Protein AF-0000000081417068 (afdb_homodimer)

pLDDT: mean 83.27, std 14.84, range [29.33, 98.32]

Radius of gyration: 24.21 Å; Cα contacts (8 Å, |Δi|>4): 1276; chains: 2; bounding box: 56×74×64 Å

Sequence (610 aa):
MGESLNVFRIKGALAFEELEIELSKVNLFIGSDDSGVFEVGRSIVALNLASQIKDPYLAFLRLFGTKPYSIMDNNSSILLNDISLELDDQKMSFIVGKPIWLRTAFLPSERVGILKTLLNLLRVRSPSSLIAMESLIEYTWAPVRFFLNSIVPPYHIAETQEECFELLLNKLEKLSNLIEDPRTIRNSPIDEKLLSKVVNDLEKDDLLYIEDPGVFKPVKKAKEYVQSLIRKVIDKGAHIILVSYRSAPLYAISGLVEKEELSAAEVRAYHFTTKRGRREAKSLPVEEGIGILPEDLEFMVEVTPMGESLNVFRIKGALAFEELEIELSKVNLFIGSDDSGVFEVGRSIVALNLASQIKDPYLAFLRLFGTKPYSIMDNNSSILLNDISLELDDQKMSFIVGKPIWLRTAFLPSERVGILKTLLNLLRVRSPSSLIAMESLIEYTWAPVRFFLNSIVPPYHIAETQEECFELLLNKLEKLSNLIEDPRTIRNSPIDEKLLSKVVNDLEKDDLLYIEDPGVFKPVKKAKEYVQSLIRKVIDKGAHIILVSYRSAPLYAISGLVEKEELSAAEVRAYHFTTKRGRREAKSLPVEEGIGILPEDLEFMVEVTP

Organism: NCBI:txid940294

Foldseek 3Di:
DQPDWKKKWKDAFQLANIAIDTAFQEEEEAEDPSQCSLVSLLLLVLQLVCLVVVHSQVSCQQAPVGGRVVGGDEQIKIDIRQWIWGHHPNDIDTGRDHRQFPAEAAAELCNLVLLLVLLVLLVVVDPVSLVVVLCCCVVNTPHSNSNLCLQQVQPPPDPDSVSSSVSSSVSSVVLCVVCPPSPPPASVVSLLSSLVSSLVPDAARYEYEHEAQQRSHDLVVSLVSLLVSSLSCVVRNYGYYYYYNECSNQVSQQVCQLVVVDPQSRYWYWYWYDDPSHIYIDTFHQDRNGGTDDDPSVSHPPDDD/DQPDWKKKWKDAFQLANIAIDTAFQEEEEAEDPSQCSLVSLLLLVLQLVCLVVVHSQVSCQQAPVGGRVVGGDEQIKIDIRQWIWGHHPNDIDTGRDHRQFDAEAAAELCNLVLLLVLLVLVVVVDPVSLVVVLCCCVVNTPHSNSNLCLQQVQPPPDPDSVSSSVSSSVSSVVLCVVPPPSPPPASVVSLLSSLVSSLVPDAARYEYEHEAQQRSHDLVVSLVSLLVSSLSQVVRNYGYYYYYNECSNQVSQQVCQLVVVDPQSRYWYWYWYDDPSHIYIDTFHQDRNGGTDDDPSVSHPPDDD

Structure (mmCIF, N/CA/C/O backbone):
data_AF-0000000081417068-model_v1
#
loop_
_entity.id
_entity.type
_entity.pdbx_description
1 polymer 'Uncharacterized protein'
#
loop_
_atom_site.group_PDB
_atom_site.id
_atom_site.type_symbol
_atom_site.label_atom_id
_atom_site.label_alt_id
_atom_site.label_comp_id
_atom_site.label_asym_id
_atom_site.label_entity_id
_atom_site.label_seq_id
_atom_site.pdbx_PDB_ins_code
_atom_site.Cartn_x
_atom_site.Cartn_y
_atom_site.Cartn_z
_atom_site.occupancy
_atom_site.B_iso_or_equiv
_atom_site.auth_seq_id
_atom_site.auth_comp_id
_atom_site.auth_asym_id
_atom_site.auth_atom_id
_atom_site.pdbx_PDB_model_num
ATOM 1 N N . MET A 1 1 ? -1.9 28.802 30.467 1 29.4 1 MET A N 1
ATOM 2 C CA . MET A 1 1 ? -2.407 29.431 29.251 1 29.4 1 MET A CA 1
ATOM 3 C C . MET A 1 1 ? -2.788 28.381 28.213 1 29.4 1 MET A C 1
ATOM 5 O O . MET A 1 1 ? -1.97 27.534 27.85 1 29.4 1 MET A O 1
ATOM 9 N N . GLY A 1 2 ? -3.935 27.86 28.146 1 40.8 2 GLY A N 1
ATOM 10 C CA . GLY A 1 2 ? -4.501 26.741 27.409 1 40.8 2 GLY A CA 1
ATOM 11 C C . GLY A 1 2 ? -4.123 26.741 25.94 1 40.8 2 GLY A C 1
ATOM 12 O O . GLY A 1 2 ? -4.306 27.744 25.247 1 40.8 2 GLY A O 1
ATOM 13 N N . GLU A 1 3 ? -3.048 26.191 25.559 1 51.4 3 GLU A N 1
ATOM 14 C CA . GLU A 1 3 ? -2.53 26.221 24.195 1 51.4 3 GLU A CA 1
ATOM 15 C C . GLU A 1 3 ? -3.661 26.147 23.173 1 51.4 3 GLU A C 1
ATOM 17 O O . GLU A 1 3 ? -4.565 25.318 23.299 1 51.4 3 GLU A O 1
ATOM 22 N N . SER A 1 4 ? -4.062 27.259 22.615 1 61.89 4 SER A N 1
ATOM 23 C CA . SER A 1 4 ? -5.106 27.462 21.616 1 61.89 4 SER A CA 1
ATOM 24 C C . SER A 1 4 ? -5.08 26.362 20.559 1 61.89 4 SER A C 1
ATOM 26 O O . SER A 1 4 ? -4.031 26.076 19.979 1 61.89 4 SER A O 1
ATOM 28 N N . LEU A 1 5 ? -6.028 25.5 20.526 1 77.58 5 LEU A N 1
ATOM 29 C CA . LEU A 1 5 ? -6.163 24.413 19.562 1 77.58 5 LEU A CA 1
ATOM 30 C C . LEU A 1 5 ? -6.407 24.957 18.159 1 77.58 5 LEU A C 1
ATOM 32 O O . LEU A 1 5 ? -7 26.026 17.997 1 77.58 5 LEU A O 1
ATOM 36 N N . ASN A 1 6 ? -5.733 24.443 17.334 1 92.51 6 ASN A N 1
ATOM 37 C CA . ASN A 1 6 ? -6.01 24.734 15.932 1 92.51 6 ASN A CA 1
ATOM 38 C C . ASN A 1 6 ? -7.35 24.151 15.492 1 92.51 6 ASN A C 1
ATOM 40 O O . ASN A 1 6 ? -7.718 23.05 15.905 1 92.51 6 ASN A O 1
ATOM 44 N N . VAL A 1 7 ? -8.079 24.964 14.715 1 97.24 7 VAL A N 1
ATOM 45 C CA . VAL A 1 7 ? -9.423 24.548 14.327 1 97.24 7 VAL A CA 1
ATOM 46 C C . VAL A 1 7 ? -9.518 24.459 12.806 1 97.24 7 VAL A C 1
ATOM 48 O O . VAL A 1 7 ? -9.02 25.335 12.095 1 97.24 7 VAL A O 1
ATOM 51 N N . PHE A 1 8 ? -10.095 23.361 12.327 1 98.04 8 PHE A N 1
ATOM 52 C CA . PHE A 1 8 ? -10.376 23.129 10.916 1 98.04 8 PHE A CA 1
ATOM 53 C C . PHE A 1 8 ? -11.878 23.058 10.667 1 98.04 8 PHE A C 1
ATOM 55 O O . PHE A 1 8 ? -12.601 22.37 11.392 1 98.04 8 PHE A O 1
ATOM 62 N N . ARG A 1 9 ? -12.363 23.798 9.658 1 97.8 9 ARG A N 1
ATOM 63 C CA . ARG A 1 9 ? -13.792 23.873 9.37 1 97.8 9 ARG A CA 1
ATOM 64 C C . ARG A 1 9 ? -14.058 23.711 7.877 1 97.8 9 ARG A C 1
ATOM 66 O O . ARG A 1 9 ? -13.295 24.209 7.047 1 97.8 9 ARG A O 1
ATOM 73 N N . ILE A 1 10 ? -15.08 22.981 7.635 1 96.99 10 ILE A N 1
ATOM 74 C CA . ILE A 1 10 ? -15.59 22.859 6.274 1 96.99 10 ILE A CA 1
ATOM 75 C C . ILE A 1 10 ? -17.067 23.244 6.24 1 96.99 10 ILE A C 1
ATOM 77 O O . ILE A 1 10 ? -17.834 22.867 7.129 1 96.99 10 ILE A O 1
ATOM 81 N N . LYS A 1 11 ? -17.396 24.029 5.237 1 96.07 11 LYS A N 1
ATOM 82 C CA . LYS A 1 11 ? -18.79 24.295 4.896 1 96.07 11 LYS A CA 1
ATOM 83 C C . LYS A 1 11 ? -19.044 24.077 3.407 1 96.07 11 LYS A C 1
ATOM 85 O O . LYS A 1 11 ? -18.599 24.87 2.575 1 96.07 11 LYS A O 1
ATOM 90 N N . GLY A 1 12 ? -19.717 23.006 3.029 1 93.2 12 GLY A N 1
ATOM 91 C CA . GLY A 1 12 ? -20.131 22.773 1.654 1 93.2 12 GLY A CA 1
ATOM 92 C C . GLY A 1 12 ? -19.004 22.282 0.766 1 93.2 12 GLY A C 1
ATOM 93 O O . GLY A 1 12 ? -18.886 22.704 -0.386 1 93.2 12 GLY A O 1
ATOM 94 N N . ALA A 1 13 ? -18.158 21.473 1.259 1 92.37 13 ALA A N 1
ATOM 95 C CA . ALA A 1 13 ? -17.062 20.922 0.467 1 92.37 13 ALA A CA 1
ATOM 96 C C . ALA A 1 13 ? -16.796 19.466 0.837 1 92.37 13 ALA A C 1
ATOM 98 O O . ALA A 1 13 ? -17.129 19.029 1.941 1 92.37 13 ALA A O 1
ATOM 99 N N . LEU A 1 14 ? -16.276 18.678 -0.036 1 90.49 14 LEU A N 1
ATOM 100 C CA . LEU A 1 14 ? -15.842 17.302 0.179 1 90.49 14 LEU A CA 1
ATOM 101 C C . LEU A 1 14 ? -17.001 16.437 0.665 1 90.49 14 LEU A C 1
ATOM 103 O O . LEU A 1 14 ? -16.804 15.522 1.468 1 90.49 14 LEU A O 1
ATOM 107 N N . ALA A 1 15 ? -18.201 16.807 0.275 1 90.51 15 ALA A N 1
ATOM 108 C CA . ALA A 1 15 ? -19.426 16.083 0.604 1 90.51 15 ALA A CA 1
ATOM 109 C C . ALA A 1 15 ? -19.782 16.249 2.079 1 90.51 15 ALA A C 1
ATOM 111 O O . ALA A 1 15 ? -20.548 15.457 2.632 1 90.51 15 ALA A O 1
ATOM 112 N N . PHE A 1 16 ? -19.129 17.276 2.737 1 94.71 16 PHE A N 1
ATOM 113 C CA . PHE A 1 16 ? -19.531 17.703 4.073 1 94.71 16 PHE A CA 1
ATOM 114 C C . PHE A 1 16 ? -20.41 18.946 4.002 1 94.71 16 PHE A C 1
ATOM 116 O O . PHE A 1 16 ? -20.056 19.927 3.346 1 94.71 16 PHE A O 1
ATOM 123 N N . GLU A 1 17 ? -21.481 18.844 4.639 1 94.59 17 GLU A N 1
ATOM 124 C CA . GLU A 1 17 ? -22.255 20.071 4.799 1 94.59 17 GLU A CA 1
ATOM 125 C C . GLU A 1 17 ? -21.575 21.029 5.773 1 94.59 17 GLU A C 1
ATOM 127 O O . GLU A 1 17 ? -21.418 22.216 5.477 1 94.59 17 GLU A O 1
ATOM 132 N N . GLU A 1 18 ? -21.315 20.498 6.897 1 95.69 18 GLU A N 1
ATOM 133 C CA . GLU A 1 18 ? -20.554 21.216 7.916 1 95.69 18 GLU A CA 1
ATOM 134 C C . GLU A 1 18 ? -19.647 20.268 8.696 1 95.69 18 GLU A C 1
ATOM 136 O O . GLU A 1 18 ? -20.048 19.151 9.03 1 95.69 18 GLU A O 1
ATOM 141 N N . LEU A 1 19 ? -18.459 20.705 8.932 1 97.19 19 LEU A N 1
ATOM 142 C CA . LEU A 1 19 ? -17.485 19.961 9.724 1 97.19 19 LEU A CA 1
ATOM 143 C C . LEU A 1 19 ? -16.617 20.908 10.546 1 97.19 19 LEU A C 1
ATOM 145 O O . LEU A 1 19 ? -16.151 21.93 10.037 1 97.19 19 LEU A O 1
ATOM 149 N N . GLU A 1 20 ? -16.514 20.67 11.79 1 97.5 20 GLU A N 1
ATOM 150 C CA . GLU A 1 20 ? -15.587 21.391 12.657 1 97.5 20 GLU A CA 1
ATOM 151 C C . GLU A 1 20 ? -14.774 20.43 13.518 1 97.5 20 GLU A C 1
ATOM 153 O O . GLU A 1 20 ? -15.34 19.625 14.262 1 97.5 20 GLU A O 1
ATOM 158 N N . ILE A 1 21 ? -13.491 20.524 13.369 1 96.84 21 ILE A N 1
ATOM 159 C CA . ILE A 1 21 ? -12.656 19.664 14.201 1 96.84 21 ILE A CA 1
ATOM 160 C C . ILE A 1 21 ? -11.532 20.485 14.828 1 96.84 21 ILE A C 1
ATOM 162 O O . ILE A 1 21 ? -11.097 21.489 14.26 1 96.84 21 ILE A O 1
ATOM 166 N N . GLU A 1 22 ? -11.15 20.07 15.987 1 97.47 22 GLU A N 1
ATOM 167 C CA . GLU A 1 22 ? -10.023 20.664 16.7 1 97.47 22 GLU A CA 1
ATOM 168 C C . GLU A 1 22 ? -8.774 19.795 16.579 1 97.47 22 GLU A C 1
ATOM 170 O O . GLU A 1 22 ? -8.861 18.566 16.605 1 97.47 22 GLU A O 1
ATOM 175 N N . LEU A 1 23 ? -7.663 20.442 16.417 1 97.4 23 LEU A N 1
ATOM 176 C CA . LEU A 1 23 ? -6.399 19.727 16.28 1 97.4 23 LEU A CA 1
ATOM 177 C C . LEU A 1 23 ? -5.504 19.967 17.492 1 97.4 23 LEU A C 1
ATOM 179 O O . LEU A 1 23 ? -5.48 21.07 18.042 1 97.4 23 LEU A O 1
ATOM 183 N N . SER A 1 24 ? -4.84 18.962 17.881 1 96.16 24 SER A N 1
ATOM 184 C CA . SER A 1 24 ? -3.873 19.012 18.973 1 96.16 24 SER A CA 1
ATOM 185 C C . SER A 1 24 ? -2.517 18.47 18.535 1 96.16 24 SER A C 1
ATOM 187 O O . SER A 1 24 ? -2.175 18.521 17.352 1 96.16 24 SER A O 1
ATOM 189 N N . LYS A 1 25 ? -1.713 18.098 19.484 1 96.39 25 LYS A N 1
ATOM 190 C CA . LYS A 1 25 ? -0.382 17.586 19.169 1 96.39 25 LYS A CA 1
ATOM 191 C C . LYS A 1 25 ? -0.466 16.252 18.432 1 96.39 25 LYS A C 1
ATOM 193 O O . LYS A 1 25 ? 0.291 16.008 17.491 1 96.39 25 LYS A O 1
ATOM 198 N N . VAL A 1 26 ? -1.319 15.403 18.921 1 97.9 26 VAL A N 1
ATOM 199 C CA . VAL A 1 26 ? -1.558 14.102 18.304 1 97.9 26 VAL A CA 1
ATOM 200 C C . VAL A 1 26 ? -3.007 14.012 17.831 1 97.9 26 VAL A C 1
ATOM 202 O O . VAL A 1 26 ? -3.937 14.128 18.632 1 97.9 26 VAL A O 1
ATOM 205 N N . ASN A 1 27 ? -3.232 13.797 16.552 1 98.22 27 ASN A N 1
ATOM 206 C CA . ASN A 1 27 ? -4.568 13.737 15.969 1 98.22 27 ASN A CA 1
ATOM 207 C C . ASN A 1 27 ? -4.797 12.423 15.228 1 98.22 27 ASN A C 1
ATOM 209 O O . ASN A 1 27 ? -3.938 11.977 14.465 1 98.22 27 ASN A O 1
ATOM 213 N N . LEU A 1 28 ? -5.881 11.808 15.481 1 97.25 28 LEU A N 1
ATOM 214 C CA . LEU A 1 28 ? -6.263 10.578 14.795 1 97.25 28 LEU A CA 1
ATOM 215 C C . LEU A 1 28 ? -7.567 10.767 14.028 1 97.25 28 LEU A C 1
ATOM 217 O O . LEU A 1 28 ? -8.587 11.142 14.61 1 97.25 28 LEU A O 1
ATOM 221 N N . PHE A 1 29 ? -7.523 10.568 12.754 1 96.59 29 PHE A N 1
ATOM 222 C CA . PHE A 1 29 ? -8.702 10.499 11.9 1 96.59 29 PHE A CA 1
ATOM 223 C C . PHE A 1 29 ? -8.953 9.069 11.437 1 96.59 29 PHE A C 1
ATOM 225 O O . PHE A 1 29 ? -8.121 8.481 10.743 1 96.59 29 PHE A O 1
ATOM 232 N N . ILE A 1 30 ? -10.08 8.557 11.809 1 92.56 30 ILE A N 1
ATOM 233 C CA . ILE A 1 30 ? -10.393 7.184 11.427 1 92.56 30 ILE A CA 1
ATOM 234 C C . ILE A 1 30 ? -11.743 7.142 10.714 1 92.56 30 ILE A C 1
ATOM 236 O O . ILE A 1 30 ? -12.664 7.879 11.073 1 92.56 30 ILE A O 1
ATOM 240 N N . GLY A 1 31 ? -11.852 6.362 9.7 1 88.59 31 GLY A N 1
ATOM 241 C CA . GLY A 1 31 ? -13.089 6.204 8.951 1 88.59 31 GLY A CA 1
ATOM 242 C C . GLY A 1 31 ? -12.957 5.255 7.775 1 88.59 31 GLY A C 1
ATOM 243 O O . GLY A 1 31 ? -11.849 4.846 7.421 1 88.59 31 GLY A O 1
ATOM 244 N N . SER A 1 32 ? -14.065 4.941 7.219 1 82.8 32 SER A N 1
ATOM 245 C CA . SER A 1 32 ? -14.077 4.068 6.05 1 82.8 32 SER A CA 1
ATOM 246 C C . SER A 1 32 ? -13.517 4.781 4.823 1 82.8 32 SER A C 1
ATOM 248 O O . SER A 1 32 ? -13.224 5.977 4.873 1 82.8 32 SER A O 1
ATOM 250 N N . ASP A 1 33 ? -13.306 4.075 3.807 1 78.13 33 ASP A N 1
ATOM 251 C CA . ASP A 1 33 ? -12.661 4.609 2.612 1 78.13 33 ASP A CA 1
ATOM 252 C C . ASP A 1 33 ? -13.546 5.65 1.929 1 78.13 33 ASP A C 1
ATOM 254 O O . ASP A 1 33 ? -13.051 6.505 1.192 1 78.13 33 ASP A O 1
ATOM 258 N N . ASP A 1 34 ? -14.825 5.626 2.151 1 82.12 34 ASP A N 1
ATOM 259 C CA . ASP A 1 34 ? -15.736 6.559 1.495 1 82.12 34 ASP A CA 1
ATOM 260 C C . ASP A 1 34 ? -16.163 7.672 2.449 1 82.12 34 ASP A C 1
ATOM 262 O O . ASP A 1 34 ? -17.045 8.47 2.125 1 82.12 34 ASP A O 1
ATOM 266 N N . SER A 1 35 ? -15.484 7.795 3.557 1 88.8 35 SER A N 1
ATOM 267 C CA . SER A 1 35 ? -15.941 8.71 4.597 1 88.8 35 SER A CA 1
ATOM 268 C C . SER A 1 35 ? -15.346 10.102 4.409 1 88.8 35 SER A C 1
ATOM 270 O O . SER A 1 35 ? -15.727 11.045 5.107 1 88.8 35 SER A O 1
ATOM 272 N N . GLY A 1 36 ? -14.384 10.288 3.582 1 89.65 36 GLY A N 1
ATOM 273 C CA . GLY A 1 36 ? -13.741 11.575 3.369 1 89.65 36 GLY A CA 1
ATOM 274 C C . GLY A 1 36 ? -12.578 11.824 4.311 1 89.65 36 GLY A C 1
ATOM 275 O O . GLY A 1 36 ? -11.998 12.911 4.315 1 89.65 36 GLY A O 1
ATOM 276 N N . VAL A 1 37 ? -12.229 10.83 5.047 1 92.04 37 VAL A N 1
ATOM 277 C CA . VAL A 1 37 ? -11.23 10.958 6.103 1 92.04 37 VAL A CA 1
ATOM 278 C C . VAL A 1 37 ? -9.896 11.395 5.501 1 92.04 37 VAL A C 1
ATOM 280 O O . VAL A 1 37 ? -9.231 12.288 6.032 1 92.04 37 VAL A O 1
ATOM 283 N N . PHE A 1 38 ? -9.492 10.887 4.358 1 91.47 38 PHE A N 1
ATOM 284 C CA . PHE A 1 38 ? -8.235 11.236 3.708 1 91.47 38 PHE A CA 1
ATOM 285 C C . PHE A 1 38 ? -8.313 12.628 3.092 1 91.47 38 PHE A C 1
ATOM 287 O O . PHE A 1 38 ? -7.337 13.381 3.121 1 91.47 38 PHE A O 1
ATOM 294 N N . GLU A 1 39 ? -9.459 12.965 2.558 1 91.41 39 GLU A N 1
ATOM 295 C CA . GLU A 1 39 ? -9.659 14.281 1.957 1 91.41 39 GLU A CA 1
ATOM 296 C C . GLU A 1 39 ? -9.544 15.388 3.002 1 91.41 39 GLU A C 1
ATOM 298 O O . GLU A 1 39 ? -8.981 16.45 2.729 1 91.41 39 GLU A O 1
ATOM 303 N N . VAL A 1 40 ? -10.106 15.115 4.124 1 95.21 40 VAL A N 1
ATOM 304 C CA . VAL A 1 40 ? -10.032 16.101 5.197 1 95.21 40 VAL A CA 1
ATOM 305 C C . VAL A 1 40 ? -8.58 16.283 5.632 1 95.21 40 VAL A C 1
ATOM 307 O O . VAL A 1 40 ? -8.096 17.412 5.744 1 95.21 40 VAL A O 1
ATOM 310 N N . GLY A 1 41 ? -7.845 15.212 5.897 1 95.39 41 GLY A N 1
ATOM 311 C CA . GLY A 1 41 ? -6.441 15.304 6.265 1 95.39 41 GLY A CA 1
ATOM 312 C C . GLY A 1 41 ? -5.609 16.068 5.253 1 95.39 41 GLY A C 1
ATOM 313 O O . GLY A 1 41 ? -4.843 16.962 5.62 1 95.39 41 GLY A O 1
ATOM 314 N N . ARG A 1 42 ? -5.801 15.787 4.061 1 92.78 42 ARG A N 1
ATOM 315 C CA . ARG A 1 42 ? -5.02 16.425 3.007 1 92.78 42 ARG A CA 1
ATOM 316 C C . ARG A 1 42 ? -5.386 17.899 2.87 1 92.78 42 ARG A C 1
ATOM 318 O O . ARG A 1 42 ? -4.539 18.725 2.523 1 92.78 42 ARG A O 1
ATOM 325 N N . SER A 1 43 ? -6.658 18.223 3.116 1 94.48 43 SER A N 1
ATOM 326 C CA . SER A 1 43 ? -7.071 19.621 3.052 1 94.48 43 SER A CA 1
ATOM 327 C C . SER A 1 43 ? -6.375 20.453 4.124 1 94.48 43 SER A C 1
ATOM 329 O O . SER A 1 43 ? -6.028 21.612 3.889 1 94.48 43 SER A O 1
ATOM 331 N N . ILE A 1 44 ? -6.189 19.854 5.255 1 96.67 44 ILE A N 1
ATOM 332 C CA . ILE A 1 44 ? -5.483 20.537 6.333 1 96.67 44 ILE A CA 1
ATOM 333 C C . ILE A 1 44 ? -4.05 20.84 5.901 1 96.67 44 ILE A C 1
ATOM 335 O O . ILE A 1 44 ? -3.58 21.972 6.037 1 96.67 44 ILE A O 1
ATOM 339 N N . VAL A 1 45 ? -3.425 19.877 5.344 1 94.51 45 VAL A N 1
ATOM 340 C CA . VAL A 1 45 ? -2.048 20.024 4.883 1 94.51 45 VAL A CA 1
ATOM 341 C C . VAL A 1 45 ? -1.99 21.029 3.735 1 94.51 45 VAL A C 1
ATOM 343 O O . VAL A 1 45 ? -1.085 21.865 3.679 1 94.51 45 VAL A O 1
ATOM 346 N N . ALA A 1 46 ? -2.973 20.959 2.885 1 92.16 46 ALA A N 1
ATOM 347 C CA . ALA A 1 46 ? -3.017 21.836 1.718 1 92.16 46 ALA A CA 1
ATOM 348 C C . ALA A 1 46 ? -3.156 23.297 2.134 1 92.16 46 ALA A C 1
ATOM 350 O O . ALA A 1 46 ? -2.503 24.176 1.566 1 92.16 46 ALA A O 1
ATOM 351 N N . LEU A 1 47 ? -3.973 23.554 3.095 1 95.56 47 LEU A N 1
ATOM 352 C CA . LEU A 1 47 ? -4.168 24.926 3.55 1 95.56 47 LEU A CA 1
ATOM 353 C C . LEU A 1 47 ? -2.899 25.47 4.197 1 95.56 47 LEU A C 1
ATOM 355 O O . LEU A 1 47 ? -2.508 26.612 3.945 1 95.56 47 LEU A O 1
ATOM 359 N N . ASN A 1 48 ? -2.3 24.672 5.025 1 95.46 48 ASN A N 1
ATOM 360 C CA . ASN A 1 48 ? -1.038 25.1 5.62 1 95.46 48 ASN A CA 1
ATOM 361 C C . ASN A 1 48 ? 0.008 25.409 4.553 1 95.46 48 ASN A C 1
ATOM 363 O O . ASN A 1 48 ? 0.693 26.432 4.626 1 95.46 48 ASN A O 1
ATOM 367 N N . LEU A 1 49 ? 0.093 24.511 3.607 1 90.56 49 LEU A N 1
ATOM 368 C CA . LEU A 1 49 ? 1.038 24.708 2.514 1 90.56 49 LEU A CA 1
ATOM 369 C C . LEU A 1 49 ? 0.687 25.954 1.709 1 90.56 49 LEU A C 1
ATOM 371 O O . LEU A 1 49 ? 1.575 26.711 1.309 1 90.56 49 LEU A O 1
ATOM 375 N N . ALA A 1 50 ? -0.589 26.095 1.446 1 92.28 50 ALA A N 1
ATOM 376 C CA . ALA A 1 50 ? -1.051 27.257 0.692 1 92.28 50 ALA A CA 1
ATOM 377 C C . ALA A 1 50 ? -0.602 28.556 1.357 1 92.28 50 ALA A C 1
ATOM 379 O O . ALA A 1 50 ? -0.224 29.511 0.675 1 92.28 50 ALA A O 1
ATOM 380 N N . SER A 1 51 ? -0.73 28.57 2.633 1 94.56 51 SER A N 1
ATOM 381 C CA . SER A 1 51 ? -0.302 29.752 3.374 1 94.56 51 SER A CA 1
ATOM 382 C C . SER A 1 51 ? 1.201 29.972 3.245 1 94.56 51 SER A C 1
ATOM 384 O O . SER A 1 51 ? 1.662 31.112 3.153 1 94.56 51 SER A O 1
ATOM 386 N N . GLN A 1 52 ? 1.996 28.969 3.216 1 89.31 52 GLN A N 1
ATOM 387 C CA . GLN A 1 52 ? 3.452 29.042 3.142 1 89.31 52 GLN A CA 1
ATOM 388 C C . GLN A 1 52 ? 3.909 29.541 1.774 1 89.31 52 GLN A C 1
ATOM 390 O O . GLN A 1 52 ? 4.835 30.349 1.679 1 89.31 52 GLN A O 1
ATOM 395 N N . ILE A 1 53 ? 3.185 29.063 0.745 1 87.27 53 ILE A N 1
ATOM 396 C CA . ILE A 1 53 ? 3.676 29.373 -0.593 1 87.27 53 ILE A CA 1
ATOM 397 C C . ILE A 1 53 ? 2.799 30.451 -1.228 1 87.27 53 ILE A C 1
ATOM 399 O O . ILE A 1 53 ? 3.035 30.861 -2.367 1 87.27 53 ILE A O 1
ATOM 403 N N . LYS A 1 54 ? 1.731 30.848 -0.549 1 92.07 54 LYS A N 1
ATOM 404 C CA . LYS A 1 54 ? 0.792 31.889 -0.959 1 92.07 54 LYS A CA 1
ATOM 405 C C . LYS A 1 54 ? 0.119 31.531 -2.281 1 92.07 54 LYS A C 1
ATOM 407 O O . LYS A 1 54 ? -0.019 32.381 -3.164 1 92.07 54 LYS A O 1
ATOM 412 N N . ASP A 1 55 ? -0.211 30.251 -2.41 1 90.63 55 ASP A N 1
ATOM 413 C CA . ASP A 1 55 ? -0.835 29.736 -3.626 1 90.63 55 ASP A CA 1
ATOM 414 C C . ASP A 1 55 ? -1.709 28.521 -3.323 1 90.63 55 ASP A C 1
ATOM 416 O O . ASP A 1 55 ? -1.235 27.384 -3.365 1 90.63 55 ASP A O 1
ATOM 420 N N . PRO A 1 56 ? -2.983 28.791 -3.095 1 90.93 56 PRO A N 1
ATOM 421 C CA . PRO A 1 56 ? -3.869 27.665 -2.79 1 90.93 56 PRO A CA 1
ATOM 422 C C . PRO A 1 56 ? -4.048 26.717 -3.974 1 90.93 56 PRO A C 1
ATOM 424 O O . PRO A 1 56 ? -4.211 25.509 -3.784 1 90.93 56 PRO A O 1
ATOM 427 N N . TYR A 1 57 ? -3.967 27.232 -5.178 1 87.09 57 TYR A N 1
ATOM 428 C CA . TYR A 1 57 ? -4.124 26.398 -6.364 1 87.09 57 TYR A CA 1
ATOM 429 C C . TYR A 1 57 ? -3.003 25.371 -6.462 1 87.09 57 TYR A C 1
ATOM 431 O O . TYR A 1 57 ? -3.26 24.174 -6.611 1 87.09 57 TYR A O 1
ATOM 439 N N . LEU A 1 58 ? -1.857 25.837 -6.277 1 83.84 58 LEU A N 1
ATOM 440 C CA . LEU A 1 58 ? -0.709 24.94 -6.35 1 83.84 58 LEU A CA 1
ATOM 441 C C . LEU A 1 58 ? -0.713 23.955 -5.186 1 83.84 58 LEU A C 1
ATOM 443 O O . LEU A 1 58 ? -0.381 22.78 -5.36 1 83.84 58 LEU A O 1
ATOM 447 N N . ALA A 1 59 ? -1.076 24.377 -4.032 1 86.81 59 ALA A N 1
ATOM 448 C CA . ALA A 1 59 ? -1.103 23.518 -2.851 1 86.81 59 ALA A CA 1
ATOM 449 C C . ALA A 1 59 ? -2.08 22.361 -3.037 1 86.81 59 ALA A C 1
ATOM 451 O O . ALA A 1 59 ? -1.737 21.204 -2.783 1 86.81 59 ALA A O 1
ATOM 452 N N . PHE A 1 60 ? -3.251 22.699 -3.555 1 87.53 60 PHE A N 1
ATOM 453 C CA . PHE A 1 60 ? -4.264 21.667 -3.739 1 87.53 60 PHE A CA 1
ATOM 454 C C . PHE A 1 60 ? -3.919 20.775 -4.926 1 87.53 60 PHE A C 1
ATOM 456 O O . PHE A 1 60 ? -4.212 19.578 -4.915 1 87.53 60 PHE A O 1
ATOM 463 N N . LEU A 1 61 ? -3.317 21.338 -5.852 1 80.25 61 LEU A N 1
ATOM 464 C CA . LEU A 1 61 ? -2.85 20.526 -6.971 1 80.25 61 LEU A CA 1
ATOM 465 C C . LEU A 1 61 ? -1.821 19.501 -6.506 1 80.25 61 LEU A C 1
ATOM 467 O O . LEU A 1 61 ? -1.839 18.351 -6.951 1 80.25 61 LEU A O 1
ATOM 471 N N . ARG A 1 62 ? -1.011 19.846 -5.607 1 77.67 62 ARG A N 1
ATOM 472 C CA . ARG A 1 62 ? 0.068 18.992 -5.119 1 77.67 62 ARG A CA 1
ATOM 473 C C . ARG A 1 62 ? -0.475 17.878 -4.23 1 77.67 62 ARG A C 1
ATOM 475 O O . ARG A 1 62 ? 0.103 16.791 -4.166 1 77.67 62 ARG A O 1
ATOM 482 N N . LEU A 1 63 ? -1.579 18.151 -3.628 1 83.7 63 LEU A N 1
ATOM 483 C CA . LEU A 1 63 ? -2.055 17.175 -2.653 1 83.7 63 LEU A CA 1
ATOM 484 C C . LEU A 1 63 ? -3.222 16.371 -3.214 1 83.7 63 LEU A C 1
ATOM 486 O O . LEU A 1 63 ? -3.406 15.204 -2.859 1 83.7 63 LEU A O 1
ATOM 490 N N . PHE A 1 64 ? -3.991 17.008 -4.102 1 81.14 64 PHE A N 1
ATOM 491 C CA . PHE A 1 64 ? -5.197 16.362 -4.606 1 81.14 64 PHE A CA 1
ATOM 492 C C . PHE A 1 64 ? -5.055 16.03 -6.087 1 81.14 64 PHE A C 1
ATOM 494 O O . PHE A 1 64 ? -5.805 15.21 -6.619 1 81.14 64 PHE A O 1
ATOM 501 N N . GLY A 1 65 ? -4.103 16.675 -6.67 1 75.09 65 GLY A N 1
ATOM 502 C CA . GLY A 1 65 ? -3.996 16.516 -8.111 1 75.09 65 GLY A CA 1
ATOM 503 C C . GLY A 1 65 ? -5.045 17.3 -8.878 1 75.09 65 GLY A C 1
ATOM 504 O O . GLY A 1 65 ? -5.21 17.111 -10.084 1 75.09 65 GLY A O 1
ATOM 505 N N . THR A 1 66 ? -5.788 18.074 -8.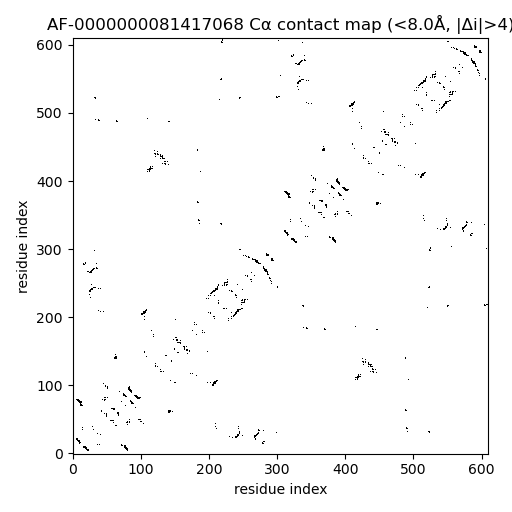098 1 77.26 66 THR A N 1
ATOM 506 C CA . THR A 1 66 ? -6.828 18.883 -8.723 1 77.26 66 THR A CA 1
ATOM 507 C C . THR A 1 66 ? -6.916 20.256 -8.063 1 77.26 66 THR A C 1
ATOM 509 O O . THR A 1 66 ? -6.332 20.478 -7 1 77.26 66 THR A O 1
ATOM 512 N N . LYS A 1 67 ? -7.615 21.065 -8.752 1 81.18 67 LYS A N 1
ATOM 513 C CA . LYS A 1 67 ? -7.835 22.407 -8.219 1 81.18 67 LYS A CA 1
ATOM 514 C C . LYS A 1 67 ? -8.904 22.396 -7.129 1 81.18 67 LYS A C 1
ATOM 516 O O . LYS A 1 67 ? -9.752 21.503 -7.093 1 81.18 67 LYS A O 1
ATOM 521 N N . PRO A 1 68 ? -8.808 23.365 -6.247 1 84.7 68 PRO A N 1
ATOM 522 C CA . PRO A 1 68 ? -9.746 23.392 -5.123 1 84.7 68 PRO A CA 1
ATOM 523 C C . PRO A 1 68 ? -11.204 23.452 -5.572 1 84.7 68 PRO A C 1
ATOM 525 O O . PRO A 1 68 ? -12.08 22.885 -4.914 1 84.7 68 PRO A O 1
ATOM 528 N N . TYR A 1 69 ? -11.49 24.042 -6.68 1 83.2 69 TYR A N 1
ATOM 529 C CA . TYR A 1 69 ? -12.877 24.222 -7.094 1 83.2 69 TYR A CA 1
ATOM 530 C C . TYR A 1 69 ? -13.518 22.886 -7.449 1 83.2 69 TYR A C 1
ATOM 532 O O . TYR A 1 69 ? -14.745 22.768 -7.482 1 83.2 69 TYR A O 1
ATOM 540 N N . SER A 1 70 ? -12.683 21.912 -7.685 1 81.59 70 SER A N 1
ATOM 541 C CA . SER A 1 70 ? -13.204 20.601 -8.058 1 81.59 70 SER A CA 1
ATOM 542 C C . SER A 1 70 ? -13.758 19.861 -6.845 1 81.59 70 SER A C 1
ATOM 544 O O . SER A 1 70 ? -14.535 18.915 -6.99 1 81.59 70 SER A O 1
ATOM 546 N N . ILE A 1 71 ? -13.394 20.32 -5.684 1 83.91 71 ILE A N 1
ATOM 547 C CA . ILE A 1 71 ? -13.821 19.585 -4.498 1 83.91 71 ILE A CA 1
ATOM 548 C C . ILE A 1 71 ? -14.728 20.467 -3.643 1 83.91 71 ILE A C 1
ATOM 550 O O . ILE A 1 71 ? -15.051 20.118 -2.505 1 83.91 71 ILE A O 1
ATOM 554 N N . MET A 1 72 ? -15.065 21.635 -4.102 1 89.09 72 MET A N 1
ATOM 555 C CA . MET A 1 72 ? -15.882 22.596 -3.368 1 89.09 72 MET A CA 1
ATOM 556 C C . MET A 1 72 ? -17.193 22.867 -4.099 1 89.09 72 MET A C 1
ATOM 558 O O . MET A 1 72 ? -17.222 22.924 -5.33 1 89.09 72 MET A O 1
ATOM 562 N N . ASP A 1 73 ? -18.162 22.981 -3.321 1 86.76 73 ASP A N 1
ATOM 563 C CA . ASP A 1 73 ? -19.445 23.413 -3.866 1 86.76 73 ASP A CA 1
ATOM 564 C C . ASP A 1 73 ? -19.522 24.936 -3.951 1 86.76 73 ASP A C 1
ATOM 566 O O . ASP A 1 73 ? -18.666 25.637 -3.406 1 86.76 73 ASP A O 1
ATOM 570 N N . ASN A 1 74 ? -20.573 25.313 -4.661 1 87.5 74 ASN A N 1
ATOM 571 C CA . ASN A 1 74 ? -20.805 26.753 -4.629 1 87.5 74 ASN A CA 1
ATOM 572 C C . ASN A 1 74 ? -21.187 27.229 -3.231 1 87.5 74 ASN A C 1
ATOM 574 O O . ASN A 1 74 ? -21.939 26.554 -2.525 1 87.5 74 ASN A O 1
ATOM 578 N N . ASN A 1 75 ? -20.74 28.368 -2.839 1 90.86 75 ASN A N 1
ATOM 579 C CA . ASN A 1 75 ? -20.963 28.975 -1.53 1 90.86 75 ASN A CA 1
ATOM 580 C C . ASN A 1 75 ? -20.411 28.102 -0.407 1 90.86 75 ASN A C 1
ATOM 582 O O . ASN A 1 75 ? -21.134 27.754 0.528 1 90.86 75 ASN A O 1
ATOM 586 N N . SER A 1 76 ? -19.218 27.693 -0.594 1 94.81 76 SER A N 1
ATOM 587 C CA . SER A 1 76 ? -18.563 26.801 0.357 1 94.81 76 SER A CA 1
ATOM 588 C C . SER A 1 76 ? -17.265 27.407 0.88 1 94.81 76 SER A C 1
ATOM 590 O O . SER A 1 76 ? -16.808 28.436 0.378 1 94.81 76 SER A O 1
ATOM 592 N N . SER A 1 77 ? -16.757 26.848 1.966 1 95.87 77 SER A N 1
ATOM 593 C CA . SER A 1 77 ? -15.51 27.34 2.543 1 95.87 77 SER A CA 1
ATOM 594 C C . SER A 1 77 ? -14.753 26.226 3.258 1 95.87 77 SER A C 1
ATOM 596 O O . SER A 1 77 ? -15.36 25.271 3.747 1 95.87 77 SER A O 1
ATOM 598 N N . ILE A 1 78 ? -13.493 26.306 3.247 1 96.65 78 ILE A N 1
ATOM 599 C CA . ILE A 1 78 ? -12.557 25.494 4.016 1 96.65 78 ILE A CA 1
ATOM 600 C C . ILE A 1 78 ? -11.609 26.4 4.798 1 96.65 78 ILE A C 1
ATOM 602 O O . ILE A 1 78 ? -10.969 27.284 4.223 1 96.65 78 ILE A O 1
ATOM 606 N N . LEU A 1 79 ? -11.567 26.142 6.135 1 97.14 79 LEU A N 1
ATOM 607 C CA . LEU A 1 79 ? -10.816 27.058 6.986 1 97.14 79 LEU A CA 1
ATOM 608 C C . LEU A 1 79 ? -9.906 26.291 7.94 1 97.14 79 LEU A C 1
ATOM 610 O O . LEU A 1 79 ? -10.302 25.259 8.487 1 97.14 79 LEU A O 1
ATOM 614 N N . LEU A 1 80 ? -8.742 26.754 8.124 1 97.47 80 LEU A N 1
ATOM 615 C CA . LEU A 1 80 ? -7.785 26.335 9.142 1 97.47 80 LEU A CA 1
ATOM 616 C C . LEU A 1 80 ? -7.259 27.536 9.921 1 97.47 80 LEU A C 1
ATOM 618 O O . LEU A 1 80 ? -6.342 28.224 9.466 1 97.47 80 LEU A O 1
ATOM 622 N N . ASN A 1 81 ? -7.822 27.727 11.146 1 96.22 81 ASN A N 1
ATOM 623 C CA . ASN A 1 81 ? -7.552 28.929 11.927 1 96.22 81 ASN A CA 1
ATOM 624 C C . ASN A 1 81 ? -7.796 30.195 11.111 1 96.22 81 ASN A C 1
ATOM 626 O O . ASN A 1 81 ? -8.927 30.47 10.707 1 96.22 81 ASN A O 1
ATOM 630 N N . ASP A 1 82 ? -6.686 30.878 10.657 1 94.43 82 ASP A N 1
ATOM 631 C CA . ASP A 1 82 ? -6.843 32.147 9.953 1 94.43 82 ASP A CA 1
ATOM 632 C C . ASP A 1 82 ? -6.6 31.977 8.455 1 94.43 82 ASP A C 1
ATOM 634 O O . ASP A 1 82 ? -6.547 32.961 7.714 1 94.43 82 ASP A O 1
ATOM 638 N N . ILE A 1 83 ? -6.445 30.743 8.028 1 96.29 83 ILE A N 1
ATOM 639 C CA . ILE A 1 83 ? -6.313 30.428 6.61 1 96.29 83 ILE A CA 1
ATOM 640 C C . ILE A 1 83 ? -7.665 29.988 6.052 1 96.29 83 ILE A C 1
ATOM 642 O O . ILE A 1 83 ? -8.293 29.07 6.583 1 96.29 83 ILE A O 1
ATOM 646 N N . SER A 1 84 ? -8.084 30.629 4.958 1 95.34 84 SER A N 1
ATOM 647 C CA . SER A 1 84 ? -9.414 30.265 4.482 1 95.34 84 SER A CA 1
ATOM 648 C C . SER A 1 84 ? -9.484 30.298 2.959 1 95.34 84 SER A C 1
ATOM 650 O O . SER A 1 84 ? -8.844 31.136 2.321 1 95.34 84 SER A O 1
ATOM 652 N N . LEU A 1 85 ? -10.12 29.335 2.49 1 95.56 85 LEU A N 1
ATOM 653 C CA . LEU A 1 85 ? -10.508 29.251 1.087 1 95.56 85 LEU A CA 1
ATOM 654 C C . LEU A 1 85 ? -12.025 29.279 0.94 1 95.56 85 LEU A C 1
ATOM 656 O O . LEU A 1 85 ? -12.726 28.457 1.534 1 95.56 85 LEU A O 1
ATOM 660 N N . GLU A 1 86 ? -12.472 30.246 0.132 1 95.45 86 GLU A N 1
ATOM 661 C CA . GLU A 1 86 ? -13.912 30.403 -0.046 1 95.45 86 GLU A CA 1
ATOM 662 C C . GLU A 1 86 ? -14.284 30.453 -1.526 1 95.45 86 GLU A C 1
ATOM 664 O O . GLU A 1 86 ? -13.556 31.033 -2.334 1 95.45 86 GLU A O 1
ATOM 669 N N . LEU A 1 87 ? -15.249 29.735 -1.798 1 93.08 87 LEU A N 1
ATOM 670 C CA . LEU A 1 87 ? -15.819 29.769 -3.14 1 93.08 87 LEU A CA 1
ATOM 671 C C . LEU A 1 87 ? -17.217 30.379 -3.122 1 93.08 87 LEU A C 1
ATOM 673 O O . LEU A 1 87 ? -18.132 29.825 -2.509 1 93.08 87 LEU A O 1
ATOM 677 N N . ASP A 1 88 ? -17.323 31.558 -3.687 1 90.3 88 ASP A N 1
ATOM 678 C CA . ASP A 1 88 ? -18.59 32.277 -3.784 1 90.3 88 ASP A CA 1
ATOM 679 C C . ASP A 1 88 ? -18.854 32.732 -5.218 1 90.3 88 ASP A C 1
ATOM 681 O O . ASP A 1 88 ? -18.057 33.474 -5.796 1 90.3 88 ASP A O 1
ATOM 685 N N . ASP A 1 89 ? -20.009 32.266 -5.827 1 87.77 89 ASP A N 1
ATOM 686 C CA . ASP A 1 89 ? -20.393 32.625 -7.189 1 87.77 89 ASP A CA 1
ATOM 687 C C . ASP A 1 89 ? -19.267 32.322 -8.175 1 87.77 89 ASP A C 1
ATOM 689 O O . ASP A 1 89 ? -18.845 33.199 -8.932 1 87.77 89 ASP A O 1
ATOM 693 N N . GLN A 1 90 ? -18.666 31.23 -7.966 1 80.23 90 GLN A N 1
ATOM 694 C CA . GLN A 1 90 ? -17.637 30.688 -8.847 1 80.23 90 GLN A CA 1
ATOM 695 C C . GLN A 1 90 ? -16.341 31.486 -8.735 1 80.23 90 GLN A C 1
ATOM 697 O O . GLN A 1 90 ? -15.453 31.36 -9.581 1 80.23 90 GLN A O 1
ATOM 702 N N . LYS A 1 91 ? -16.36 32.357 -7.736 1 88.43 91 LYS A N 1
ATOM 703 C CA . LYS A 1 91 ? -15.127 33.095 -7.473 1 88.43 91 LYS A CA 1
ATOM 704 C C . LYS A 1 91 ? -14.443 32.587 -6.207 1 88.43 91 LYS A C 1
ATOM 706 O O . LYS A 1 91 ? -15.064 32.517 -5.145 1 88.43 91 LYS A O 1
ATOM 711 N N . MET A 1 92 ? -13.198 32.303 -6.345 1 90.66 92 MET A N 1
ATOM 712 C CA . MET A 1 92 ? -12.433 31.767 -5.223 1 90.66 92 MET A CA 1
ATOM 713 C C . MET A 1 92 ? -11.679 32.877 -4.499 1 90.66 92 MET A C 1
ATOM 715 O O . MET A 1 92 ? -11.057 33.729 -5.136 1 90.66 92 MET A O 1
ATOM 719 N N . SER A 1 93 ? -11.819 32.925 -3.209 1 94.34 93 SER A N 1
ATOM 720 C CA . SER A 1 93 ? -11.065 33.841 -2.36 1 94.34 93 SER A CA 1
ATOM 721 C C . SER A 1 93 ? -10.174 33.081 -1.383 1 94.34 93 SER A C 1
ATOM 723 O O . SER A 1 93 ? -10.575 32.049 -0.842 1 94.34 93 SER A O 1
ATOM 725 N N . PHE A 1 94 ? -8.979 33.558 -1.254 1 94.98 94 PHE A N 1
ATOM 726 C CA . PHE A 1 94 ? -7.991 32.941 -0.378 1 94.98 94 PHE A CA 1
ATOM 727 C C . PHE A 1 94 ? -7.451 33.953 0.626 1 94.98 94 PHE A C 1
ATOM 729 O O . PHE A 1 94 ? -6.915 34.993 0.239 1 94.98 94 PHE A O 1
ATOM 736 N N . ILE A 1 95 ? -7.674 33.72 1.836 1 94.77 95 ILE A N 1
ATOM 737 C CA . ILE A 1 95 ? -7.103 34.539 2.899 1 94.77 95 ILE A CA 1
ATOM 738 C C . ILE A 1 95 ? -5.857 33.859 3.462 1 94.77 95 ILE A C 1
ATOM 740 O O . ILE A 1 95 ? -5.94 32.765 4.025 1 94.77 95 ILE A O 1
ATOM 744 N N . VAL A 1 96 ? -4.791 34.505 3.336 1 91.92 96 VAL A N 1
ATOM 745 C CA . VAL A 1 96 ? -3.509 33.981 3.794 1 91.92 96 VAL A CA 1
ATOM 746 C C . VAL A 1 96 ? -3.353 34.23 5.292 1 91.92 96 VAL A C 1
ATOM 748 O O . VAL A 1 96 ? -3.401 35.376 5.745 1 91.92 96 VAL A O 1
ATOM 751 N N . GLY A 1 97 ? -3.393 33.211 6.03 1 92.77 97 GLY A N 1
ATOM 752 C CA . GLY A 1 97 ? -3.087 33.279 7.451 1 92.77 97 GLY A CA 1
ATOM 753 C C . GLY A 1 97 ? -1.705 32.753 7.789 1 92.77 97 GLY A C 1
ATOM 754 O O . GLY A 1 97 ? -0.926 32.42 6.895 1 92.77 97 GLY A O 1
ATOM 755 N N . LYS A 1 98 ? -1.433 32.846 9.038 1 93.09 98 LYS A N 1
ATOM 756 C CA . LYS A 1 98 ? -0.153 32.321 9.504 1 93.09 98 LYS A CA 1
ATOM 757 C C . LYS A 1 98 ? -0.135 30.795 9.458 1 93.09 98 LYS A C 1
ATOM 759 O O . LYS A 1 98 ? -1.043 30.143 9.978 1 93.09 98 LYS A O 1
ATOM 764 N N . PRO A 1 99 ? 0.872 30.286 8.769 1 93.81 99 PRO A N 1
ATOM 765 C CA . PRO A 1 99 ? 0.977 28.826 8.816 1 93.81 99 PRO A CA 1
ATOM 766 C C . PRO A 1 99 ? 1.102 28.288 10.239 1 93.81 99 PRO A C 1
ATOM 768 O O . PRO A 1 99 ? 1.726 28.926 11.092 1 93.81 99 PRO A O 1
ATOM 771 N N . ILE A 1 100 ? 0.519 27.224 10.427 1 94.89 100 ILE A N 1
ATOM 772 C CA . ILE A 1 100 ? 0.511 26.61 11.75 1 94.89 100 ILE A CA 1
ATOM 773 C C . ILE A 1 100 ? 1.819 25.857 11.978 1 94.89 100 ILE A C 1
ATOM 775 O O . ILE A 1 100 ? 2.42 25.953 13.051 1 94.89 100 ILE A O 1
ATOM 779 N N . TRP A 1 101 ? 2.236 25.097 11.007 1 94.58 101 TRP A N 1
ATOM 780 C CA . TRP A 1 101 ? 3.459 24.305 11.079 1 94.58 101 TRP A CA 1
ATOM 781 C C . TRP A 1 101 ? 4.512 24.84 10.114 1 94.58 101 TRP A C 1
ATOM 783 O O . TRP A 1 101 ? 4.18 25.324 9.029 1 94.58 101 TRP A O 1
ATOM 793 N N . LEU A 1 102 ? 5.661 24.705 10.488 1 90.1 102 LEU A N 1
ATOM 794 C CA . LEU A 1 102 ? 6.761 25.22 9.68 1 90.1 102 LEU A CA 1
ATOM 795 C C . LEU A 1 102 ? 7.006 24.33 8.465 1 90.1 102 LEU A C 1
ATOM 797 O O . LEU A 1 102 ? 7.183 24.829 7.351 1 90.1 102 LEU A O 1
ATOM 801 N N . ARG A 1 103 ? 7.054 23.086 8.769 1 87.87 103 ARG A N 1
ATOM 802 C CA . ARG A 1 103 ? 7.218 22.086 7.719 1 87.87 103 ARG A CA 1
ATOM 803 C C . ARG A 1 103 ? 6.273 20.908 7.934 1 87.87 103 ARG A C 1
ATOM 805 O O . ARG A 1 103 ? 5.902 20.602 9.069 1 87.87 103 ARG A O 1
ATOM 812 N N . THR A 1 104 ? 5.901 20.423 6.748 1 91.76 104 THR A N 1
ATOM 813 C CA . THR A 1 104 ? 5.051 19.239 6.81 1 91.76 104 THR A CA 1
ATOM 814 C C . THR A 1 104 ? 5.706 18.064 6.089 1 91.76 104 THR A C 1
ATOM 816 O O . THR A 1 104 ? 6.086 18.179 4.922 1 91.76 104 THR A O 1
ATOM 819 N N . ALA A 1 105 ? 5.962 17.028 6.816 1 92.08 105 ALA A N 1
ATOM 820 C CA . ALA A 1 105 ? 6.303 15.752 6.191 1 92.08 105 ALA A CA 1
ATOM 821 C C . ALA A 1 105 ? 5.047 14.967 5.826 1 92.08 105 ALA A C 1
ATOM 823 O O . ALA A 1 105 ? 4.274 14.577 6.704 1 92.08 105 ALA A O 1
ATOM 824 N N . PHE A 1 106 ? 4.859 14.753 4.571 1 92.66 106 PHE A N 1
ATOM 825 C CA . PHE A 1 106 ? 3.656 14.124 4.038 1 92.66 106 PHE A CA 1
ATOM 826 C C . PHE A 1 106 ? 3.947 12.702 3.577 1 92.66 106 PHE A C 1
ATOM 828 O O . PHE A 1 106 ? 4.707 12.495 2.628 1 92.66 106 PHE A O 1
ATOM 835 N N . LEU A 1 107 ? 3.283 11.749 4.209 1 93.41 107 LEU A N 1
ATOM 836 C CA . LEU A 1 107 ? 3.493 10.342 3.885 1 93.41 107 LEU A CA 1
ATOM 837 C C . LEU A 1 107 ? 2.186 9.681 3.462 1 93.41 107 LEU A C 1
ATOM 839 O O . LEU A 1 107 ? 1.385 9.279 4.309 1 93.41 107 LEU A O 1
ATOM 843 N N . PRO A 1 108 ? 1.977 9.525 2.164 1 91.73 108 PRO A N 1
ATOM 844 C CA . PRO A 1 108 ? 0.755 8.886 1.672 1 91.73 108 PRO A CA 1
ATOM 845 C C . PRO A 1 108 ? 0.757 7.372 1.874 1 91.73 108 PRO A C 1
ATOM 847 O O . PRO A 1 108 ? 1.796 6.791 2.198 1 91.73 108 PRO A O 1
ATOM 850 N N . SER A 1 109 ? -0.375 6.765 1.693 1 91.05 109 SER A N 1
ATOM 851 C CA . SER A 1 109 ? -0.5 5.33 1.927 1 91.05 109 SER A CA 1
ATOM 852 C C . SER A 1 109 ? 0.3 4.531 0.904 1 91.05 109 SER A C 1
ATOM 854 O O . SER A 1 109 ? 0.724 3.407 1.18 1 91.05 109 SER A O 1
ATOM 856 N N . GLU A 1 110 ? 0.509 5.035 -0.246 1 89.25 110 GLU A N 1
ATOM 857 C CA . GLU A 1 110 ? 1.167 4.307 -1.327 1 89.25 110 GLU A CA 1
ATOM 858 C C . GLU A 1 110 ? 2.663 4.605 -1.362 1 89.25 110 GLU A C 1
ATOM 860 O O . GLU A 1 110 ? 3.334 4.326 -2.358 1 89.25 110 GLU A O 1
ATOM 865 N N . ARG A 1 111 ? 3.232 5.054 -0.357 1 90.03 111 ARG A N 1
ATOM 866 C CA . ARG A 1 111 ? 4.583 5.601 -0.291 1 90.03 111 ARG A CA 1
ATOM 867 C C . ARG A 1 111 ? 5.62 4.547 -0.663 1 90.03 111 ARG A C 1
ATOM 869 O O . ARG A 1 111 ? 6.611 4.851 -1.33 1 90.03 111 ARG A O 1
ATOM 876 N N . VAL A 1 112 ? 5.412 3.314 -0.266 1 87.94 112 VAL A N 1
ATOM 877 C CA . VAL A 1 112 ? 6.413 2.285 -0.53 1 87.94 112 VAL A CA 1
ATOM 878 C C . VAL A 1 112 ? 6.467 1.988 -2.027 1 87.94 112 VAL A C 1
ATOM 880 O O . VAL A 1 112 ? 7.549 1.828 -2.595 1 87.94 112 VAL A O 1
ATOM 883 N N . GLY A 1 113 ? 5.277 1.92 -2.634 1 85.36 113 GLY A N 1
ATOM 884 C CA . GLY A 1 113 ? 5.245 1.715 -4.073 1 85.36 113 GLY A CA 1
ATOM 885 C C . GLY A 1 113 ? 5.903 2.84 -4.851 1 85.36 113 GLY A C 1
ATOM 886 O O . GLY A 1 113 ? 6.627 2.592 -5.817 1 85.36 113 GLY A O 1
ATOM 887 N N . ILE A 1 114 ? 5.676 4.018 -4.433 1 84.51 114 ILE A N 1
ATOM 888 C CA . ILE A 1 114 ? 6.28 5.184 -5.068 1 84.51 114 ILE A CA 1
ATOM 889 C C . ILE A 1 114 ? 7.799 5.125 -4.919 1 84.51 114 ILE A C 1
ATOM 891 O O . ILE A 1 114 ? 8.531 5.281 -5.899 1 84.51 114 ILE A O 1
ATOM 895 N N . LEU A 1 115 ? 8.205 4.884 -3.737 1 84.21 115 LEU A N 1
ATOM 896 C CA . LEU A 1 115 ? 9.632 4.859 -3.434 1 84.21 115 LEU A CA 1
ATOM 897 C C . LEU A 1 115 ? 10.341 3.781 -4.246 1 84.21 115 LEU A C 1
ATOM 899 O O . LEU A 1 115 ? 11.401 4.031 -4.826 1 84.21 115 LEU A O 1
ATOM 903 N N . LYS A 1 116 ? 9.765 2.614 -4.269 1 81.29 116 LYS A N 1
ATOM 904 C CA . LYS A 1 116 ? 10.383 1.514 -5.004 1 81.29 116 LYS A CA 1
ATOM 905 C C . LYS A 1 116 ? 10.5 1.842 -6.49 1 81.29 116 LYS A C 1
ATOM 907 O O . LYS A 1 116 ? 11.5 1.507 -7.128 1 81.29 116 LYS A O 1
ATOM 912 N N . THR A 1 117 ? 9.488 2.461 -7.011 1 79.99 117 THR A N 1
ATOM 913 C CA . THR A 1 117 ? 9.524 2.848 -8.417 1 79.99 117 THR A CA 1
ATOM 914 C C . THR A 1 117 ? 10.63 3.868 -8.669 1 79.99 117 THR A C 1
ATOM 916 O O . THR A 1 117 ? 11.376 3.754 -9.644 1 79.99 117 THR A O 1
ATOM 919 N N . LEU A 1 118 ? 10.748 4.787 -7.797 1 78.57 118 LEU A N 1
ATOM 920 C CA . LEU A 1 118 ? 11.763 5.825 -7.947 1 78.57 118 LEU A CA 1
ATOM 921 C C . LEU A 1 118 ? 13.164 5.238 -7.816 1 78.57 118 LEU A C 1
ATOM 923 O O . LEU A 1 118 ? 14.073 5.617 -8.558 1 78.57 118 LEU A O 1
ATOM 927 N N . LEU A 1 119 ? 13.279 4.378 -6.904 1 78.27 119 LEU A N 1
ATOM 928 C CA . LEU A 1 119 ? 14.575 3.737 -6.71 1 78.27 119 LEU A CA 1
ATOM 929 C C . LEU A 1 119 ? 14.953 2.895 -7.924 1 78.27 119 LEU A C 1
ATOM 931 O O . LEU A 1 119 ? 16.13 2.802 -8.279 1 78.27 119 LEU A O 1
ATOM 935 N N . ASN A 1 120 ? 13.952 2.329 -8.519 1 76.26 120 ASN A N 1
ATOM 936 C CA . ASN A 1 120 ? 14.208 1.584 -9.747 1 76.26 120 ASN A CA 1
ATOM 937 C C . ASN A 1 120 ? 14.657 2.506 -10.878 1 76.26 120 ASN A C 1
ATOM 939 O O . ASN A 1 120 ? 15.537 2.149 -11.663 1 76.26 120 ASN A O 1
ATOM 943 N N . LEU A 1 121 ? 14.124 3.637 -10.938 1 75.11 121 LEU A N 1
ATOM 944 C CA . LEU A 1 121 ? 14.521 4.617 -11.943 1 75.11 121 LEU A CA 1
ATOM 945 C C . LEU A 1 121 ? 15.952 5.089 -11.707 1 75.11 121 LEU A C 1
ATOM 947 O O . LEU A 1 121 ? 16.715 5.271 -12.659 1 75.11 121 LEU A O 1
ATOM 951 N N . LEU A 1 122 ? 16.265 5.204 -10.508 1 74.78 122 LEU A N 1
ATOM 952 C CA . LEU A 1 122 ? 17.607 5.639 -10.135 1 74.78 122 LEU A CA 1
ATOM 953 C C . LEU A 1 122 ? 18.639 4.571 -10.478 1 74.78 122 LEU A C 1
ATOM 955 O O . LEU A 1 122 ? 19.78 4.891 -10.819 1 74.78 122 LEU A O 1
ATOM 959 N N . ARG A 1 123 ? 18.259 3.442 -10.364 1 70.5 123 ARG A N 1
ATOM 960 C CA . ARG A 1 123 ? 19.163 2.327 -10.629 1 70.5 123 ARG A CA 1
ATOM 961 C C . ARG A 1 123 ? 19.494 2.231 -12.115 1 70.5 123 ARG A C 1
ATOM 963 O O . ARG A 1 123 ? 20.621 1.896 -12.485 1 70.5 123 ARG A O 1
ATOM 970 N N . VAL A 1 124 ? 18.523 2.469 -12.925 1 65.8 124 VAL A N 1
ATOM 971 C CA . VAL A 1 124 ? 18.738 2.412 -14.367 1 65.8 124 VAL A CA 1
ATOM 972 C C . VAL A 1 124 ? 19.742 3.485 -14.782 1 65.8 124 VAL A C 1
ATOM 974 O O . VAL A 1 124 ? 20.586 3.252 -15.652 1 65.8 124 VAL A O 1
ATOM 977 N N . ARG A 1 125 ? 19.797 4.598 -14.103 1 64.66 125 ARG A N 1
ATOM 978 C CA . ARG A 1 125 ? 20.727 5.72 -14.182 1 64.66 125 ARG A CA 1
ATOM 979 C C . ARG A 1 125 ? 20.997 6.107 -15.633 1 64.66 125 ARG A C 1
ATOM 981 O O . ARG A 1 125 ? 22.134 6.411 -15.998 1 64.66 125 ARG A O 1
ATOM 988 N N . SER A 1 126 ? 19.99 5.899 -16.442 1 64.41 126 SER A N 1
ATOM 989 C CA . SER A 1 126 ? 20.121 6.456 -17.784 1 64.41 126 SER A CA 1
ATOM 990 C C . SER A 1 126 ? 19.765 7.938 -17.805 1 64.41 126 SER A C 1
ATOM 992 O O . SER A 1 126 ? 19.056 8.424 -16.921 1 64.41 126 SER A O 1
ATOM 994 N N . PRO A 1 127 ? 20.42 8.719 -18.605 1 64.75 127 PRO A N 1
ATOM 995 C CA . PRO A 1 127 ? 20.024 10.125 -18.719 1 64.75 127 PRO A CA 1
ATOM 996 C C . PRO A 1 127 ? 18.511 10.305 -18.822 1 64.75 127 PRO A C 1
ATOM 998 O O . PRO A 1 127 ? 17.95 11.212 -18.202 1 64.75 127 PRO A O 1
ATOM 1001 N N . SER A 1 128 ? 17.881 9.36 -19.521 1 63.92 128 SER A N 1
ATOM 1002 C CA . SER A 1 128 ? 16.437 9.453 -19.709 1 63.92 128 SER A CA 1
ATOM 1003 C C . SER A 1 128 ? 15.693 9.217 -18.399 1 63.92 128 SER A C 1
ATOM 1005 O O . SER A 1 128 ? 14.69 9.877 -18.12 1 63.92 128 SER A O 1
ATOM 1007 N N . SER A 1 129 ? 16.225 8.316 -17.608 1 68.55 129 SER A N 1
ATOM 1008 C CA . SER A 1 129 ? 15.563 8.028 -16.34 1 68.55 129 SER A CA 1
ATOM 1009 C C . SER A 1 129 ? 15.687 9.2 -15.372 1 68.55 129 SER A C 1
ATOM 1011 O O . SER A 1 129 ? 14.754 9.494 -14.622 1 68.55 129 SER A O 1
ATOM 1013 N N . LEU A 1 130 ? 16.763 9.819 -15.489 1 69.35 130 LEU A N 1
ATOM 1014 C CA . LEU A 1 130 ? 16.986 10.966 -14.615 1 69.35 130 LEU A CA 1
ATOM 1015 C C . LEU A 1 130 ? 16.082 12.13 -15.005 1 69.35 130 LEU A C 1
ATOM 1017 O O . LEU A 1 130 ? 15.537 12.816 -14.137 1 69.35 130 LEU A O 1
ATOM 1021 N N . ILE A 1 131 ? 15.96 12.258 -16.276 1 68.49 131 ILE A N 1
ATOM 1022 C CA . ILE A 1 131 ? 15.072 13.306 -16.769 1 68.49 131 ILE A CA 1
ATOM 1023 C C . ILE A 1 131 ? 13.63 12.982 -16.387 1 68.49 131 ILE A C 1
ATOM 1025 O O . ILE A 1 131 ? 12.861 13.878 -16.029 1 68.49 131 ILE A O 1
ATOM 1029 N N . ALA A 1 132 ? 13.3 11.754 -16.459 1 66.98 132 ALA A N 1
ATOM 1030 C CA . ALA A 1 132 ? 11.956 11.332 -16.075 1 66.98 132 ALA A CA 1
ATOM 1031 C C . ALA A 1 132 ? 11.689 11.624 -14.602 1 66.98 132 ALA A C 1
ATOM 1033 O O . ALA A 1 132 ? 10.602 12.082 -14.24 1 66.98 132 ALA A O 1
ATOM 1034 N N . MET A 1 133 ? 12.653 11.356 -13.839 1 71.24 133 MET A N 1
ATOM 1035 C CA . MET A 1 133 ? 12.516 11.624 -12.41 1 71.24 133 MET A CA 1
ATOM 1036 C C . MET A 1 133 ? 12.351 13.118 -12.151 1 71.24 133 MET A C 1
ATOM 1038 O O . MET A 1 133 ? 11.544 13.521 -11.311 1 71.24 133 MET A O 1
ATOM 1042 N N . GLU A 1 134 ? 13.105 13.788 -12.906 1 67.9 134 GLU A N 1
ATOM 1043 C CA . GLU A 1 134 ? 12.987 15.239 -12.799 1 67.9 134 GLU A CA 1
ATOM 1044 C C . GLU A 1 134 ? 11.58 15.706 -13.162 1 67.9 134 GLU A C 1
ATOM 1046 O O . GLU A 1 134 ? 11.02 16.581 -12.498 1 67.9 134 GLU A O 1
ATOM 1051 N N . SER A 1 135 ? 11.107 15.1 -14.202 1 65.22 135 SER A N 1
ATOM 1052 C CA . SER A 1 135 ? 9.764 15.455 -14.649 1 65.22 135 SER A CA 1
ATOM 1053 C C . SER A 1 135 ? 8.715 15.067 -13.613 1 65.22 135 SER A C 1
ATOM 1055 O O . SER A 1 135 ? 7.724 15.777 -13.428 1 65.22 135 SER A O 1
ATOM 1057 N N . LEU A 1 136 ? 8.94 13.992 -12.961 1 66.74 136 LEU A N 1
ATOM 1058 C CA . LEU A 1 136 ? 8.035 13.557 -11.902 1 66.74 136 LEU A CA 1
ATOM 1059 C C . LEU A 1 136 ? 8.018 14.562 -10.755 1 66.74 136 LEU A C 1
ATOM 1061 O O . LEU A 1 136 ? 6.961 14.845 -10.187 1 66.74 136 LEU A O 1
ATOM 1065 N N . ILE A 1 137 ? 9.096 15.016 -10.582 1 62.87 137 ILE A N 1
ATOM 1066 C CA . ILE A 1 137 ? 9.238 15.961 -9.48 1 62.87 137 ILE A CA 1
ATOM 1067 C C . ILE A 1 137 ? 8.607 17.298 -9.862 1 62.87 137 ILE A C 1
ATOM 1069 O O . ILE A 1 137 ? 8 17.968 -9.023 1 62.87 137 ILE A O 1
ATOM 1073 N N . GLU A 1 138 ? 8.847 17.571 -11.133 1 59.17 138 GLU A N 1
ATOM 1074 C CA . GLU A 1 138 ? 8.395 18.88 -11.594 1 59.17 138 GLU A CA 1
ATOM 1075 C C . GLU A 1 138 ? 6.898 18.874 -11.891 1 59.17 138 GLU A C 1
ATOM 1077 O O . GLU A 1 138 ? 6.199 19.849 -11.607 1 59.17 138 GLU A O 1
ATOM 1082 N N . TYR A 1 139 ? 6.602 17.797 -12.602 1 56.26 139 TYR A N 1
ATOM 1083 C CA . TYR A 1 139 ? 5.272 17.87 -13.196 1 56.26 139 TYR A CA 1
ATOM 1084 C C . TYR A 1 139 ? 4.293 16.968 -12.455 1 56.26 139 TYR A C 1
ATOM 1086 O O . TYR A 1 139 ? 3.131 16.846 -12.851 1 56.26 139 TYR A O 1
ATOM 1094 N N . THR A 1 140 ? 4.992 16.191 -11.502 1 55.98 140 THR A N 1
ATOM 1095 C CA . THR A 1 140 ? 4.064 15.184 -10.999 1 55.98 140 THR A CA 1
ATOM 1096 C C . THR A 1 140 ? 3.052 15.81 -10.044 1 55.98 140 THR A C 1
ATOM 1098 O O . THR A 1 140 ? 3.35 16.805 -9.38 1 55.98 140 THR A O 1
ATOM 1101 N N . TRP A 1 141 ? 1.763 15.177 -10.396 1 57.02 141 TRP A N 1
ATOM 1102 C CA . TRP A 1 141 ? 0.542 15.332 -9.612 1 57.02 141 TRP A CA 1
ATOM 1103 C C . TRP A 1 141 ? 0.676 14.65 -8.255 1 57.02 141 TRP A C 1
ATOM 1105 O O . TRP A 1 141 ? 1.485 13.734 -8.091 1 57.02 141 TRP A O 1
ATOM 1115 N N . ALA A 1 142 ? 0.018 15.136 -7.261 1 60.33 142 ALA A N 1
ATOM 1116 C CA . ALA A 1 142 ? -0.238 14.666 -5.902 1 60.33 142 ALA A CA 1
ATOM 1117 C C . ALA A 1 142 ? -0.354 13.145 -5.861 1 60.33 142 ALA A C 1
ATOM 1119 O O . ALA A 1 142 ? -0.748 12.519 -6.848 1 60.33 142 ALA A O 1
ATOM 1120 N N . PRO A 1 143 ? 0.267 12.42 -4.977 1 63.85 143 PRO A N 1
ATOM 1121 C CA . PRO A 1 143 ? 1.011 13.147 -3.946 1 63.85 143 PRO A CA 1
ATOM 1122 C C . PRO A 1 143 ? 2.52 12.933 -4.045 1 63.85 143 PRO A C 1
ATOM 1124 O O . PRO A 1 143 ? 3.244 13.158 -3.072 1 63.85 143 PRO A O 1
ATOM 1127 N N . VAL A 1 144 ? 2.892 12.549 -5.23 1 71.94 144 VAL A N 1
ATOM 1128 C CA . VAL A 1 144 ? 4.262 12.064 -5.362 1 71.94 144 VAL A CA 1
ATOM 1129 C C . VAL A 1 144 ? 5.242 13.189 -5.038 1 71.94 144 VAL A C 1
ATOM 1131 O O . VAL A 1 144 ? 6.181 12.999 -4.26 1 71.94 144 VAL A O 1
ATOM 1134 N N . ARG A 1 145 ? 4.944 14.33 -5.502 1 70.12 145 ARG A N 1
ATOM 1135 C CA . ARG A 1 145 ? 5.871 15.439 -5.299 1 70.12 145 ARG A CA 1
ATOM 1136 C C . ARG A 1 145 ? 5.979 15.798 -3.821 1 70.12 145 ARG A C 1
ATOM 1138 O O . ARG A 1 145 ? 7.083 15.95 -3.293 1 70.12 145 ARG A O 1
ATOM 1145 N N . PHE A 1 146 ? 4.839 16.002 -3.31 1 77.85 146 PHE A N 1
ATOM 1146 C CA . PHE A 1 146 ? 4.839 16.406 -1.909 1 77.85 146 PHE A CA 1
ATOM 1147 C C . PHE A 1 146 ? 5.471 15.329 -1.036 1 77.85 146 PHE A C 1
ATOM 1149 O O . PHE A 1 146 ? 6.189 15.638 -0.082 1 77.85 146 PHE A O 1
ATOM 1156 N N . PHE A 1 147 ? 5.251 14.122 -1.427 1 83.89 147 PHE A N 1
ATOM 1157 C CA . PHE A 1 147 ? 5.871 12.995 -0.741 1 83.89 147 PHE A CA 1
ATOM 1158 C C . PHE A 1 147 ? 7.388 13.043 -0.883 1 83.89 147 PHE A C 1
ATOM 1160 O O . PHE A 1 147 ? 8.114 12.879 0.1 1 83.89 147 PHE A O 1
ATOM 1167 N N . LEU A 1 148 ? 7.821 13.321 -2.015 1 76.99 148 LEU A N 1
ATOM 1168 C CA . LEU A 1 148 ? 9.258 13.338 -2.265 1 76.99 148 LEU A CA 1
ATOM 1169 C C . LEU A 1 148 ? 9.929 14.475 -1.502 1 76.99 148 LEU A C 1
ATOM 1171 O O . LEU A 1 148 ? 11.047 14.32 -1.005 1 76.99 148 LEU A O 1
ATOM 1175 N N . ASN A 1 149 ? 9.198 15.555 -1.381 1 76.05 149 ASN A N 1
ATOM 1176 C CA . ASN A 1 149 ? 9.73 16.69 -0.634 1 76.05 149 ASN A CA 1
ATOM 1177 C C . ASN A 1 149 ? 9.845 16.377 0.855 1 76.05 149 ASN A C 1
ATOM 1179 O O . ASN A 1 149 ? 10.614 17.02 1.571 1 76.05 149 ASN A O 1
ATOM 1183 N N . SER A 1 150 ? 9.076 15.446 1.257 1 76.33 150 SER A N 1
ATOM 1184 C CA . SER A 1 150 ? 9.096 15.061 2.664 1 76.33 150 SER A CA 1
ATOM 1185 C C . SER A 1 150 ? 10.3 14.178 2.978 1 76.33 150 SER A C 1
ATOM 1187 O O . SER A 1 150 ? 10.74 14.106 4.127 1 76.33 150 SER A O 1
ATOM 1189 N N . ILE A 1 151 ? 10.663 13.466 1.986 1 73.99 151 ILE A N 1
ATOM 1190 C CA . ILE A 1 151 ? 11.808 12.581 2.172 1 73.99 151 ILE A CA 1
ATOM 1191 C C . ILE A 1 151 ? 13.104 13.369 1.998 1 73.99 151 ILE A C 1
ATOM 1193 O O . ILE A 1 151 ? 14.1 13.094 2.67 1 73.99 151 ILE A O 1
ATOM 1197 N N . VAL A 1 152 ? 13.013 14.235 0.906 1 59.9 152 VAL A N 1
ATOM 1198 C CA . VAL A 1 152 ? 14.2 15.026 0.599 1 59.9 152 VAL A CA 1
ATOM 1199 C C . VAL A 1 152 ? 13.915 16.505 0.851 1 59.9 152 VAL A C 1
ATOM 1201 O O . VAL A 1 152 ? 13.335 17.185 0.002 1 59.9 152 VAL A O 1
ATOM 1204 N N . PRO A 1 153 ? 13.835 16.872 1.879 1 52.41 153 PRO A N 1
ATOM 1205 C CA . PRO A 1 153 ? 13.467 18.272 2.103 1 52.41 153 PRO A CA 1
ATOM 1206 C C . PRO A 1 153 ? 14.218 19.234 1.185 1 52.41 153 PRO A C 1
ATOM 1208 O O . PRO A 1 153 ? 15.443 19.349 1.274 1 52.41 153 PRO A O 1
ATOM 1211 N N . PRO A 1 154 ? 13.741 19.258 -0.142 1 45.94 154 PRO A N 1
ATOM 1212 C CA . PRO A 1 154 ? 14.389 20.177 -1.08 1 45.94 154 PRO A CA 1
ATOM 1213 C C . PRO A 1 154 ? 14.618 21.565 -0.484 1 45.94 154 PRO A C 1
ATOM 1215 O O . PRO A 1 154 ? 15.647 22.192 -0.748 1 45.94 154 PRO A O 1
ATOM 1218 N N . TYR A 1 155 ? 13.26 22.101 -0.409 1 44.26 155 TYR A N 1
ATOM 1219 C CA . TYR A 1 155 ? 12.808 23.36 -0.991 1 44.26 155 TYR A CA 1
ATOM 1220 C C . TYR A 1 155 ? 13.648 24.527 -0.487 1 44.26 155 TYR A C 1
ATOM 1222 O O . TYR A 1 155 ? 13.745 25.562 -1.15 1 44.26 155 TYR A O 1
ATOM 1230 N N . HIS A 1 156 ? 13.728 24.42 0.695 1 45.73 156 HIS A N 1
ATOM 1231 C CA . HIS A 1 156 ? 14.132 25.784 1.016 1 45.73 156 HIS A CA 1
ATOM 1232 C C . HIS A 1 156 ? 15.515 26.096 0.456 1 45.73 156 HIS A C 1
ATOM 1234 O O . HIS A 1 156 ? 15.95 27.25 0.47 1 45.73 156 HIS A O 1
ATOM 1240 N N . ILE A 1 157 ? 16.009 24.928 -0.036 1 46.95 157 ILE A N 1
ATOM 1241 C CA . ILE A 1 157 ? 17.412 25.282 -0.219 1 46.95 157 ILE A CA 1
ATOM 1242 C C . ILE A 1 157 ? 17.714 25.438 -1.708 1 46.95 157 ILE A C 1
ATOM 1244 O O . ILE A 1 157 ? 18.677 26.11 -2.085 1 46.95 157 ILE A O 1
ATOM 1248 N N . ALA A 1 158 ? 16.854 24.7 -2.479 1 47.24 158 ALA A N 1
ATOM 1249 C CA . ALA A 1 158 ? 17.412 24.713 -3.829 1 47.24 158 ALA A CA 1
ATOM 1250 C C . ALA A 1 158 ? 16.976 25.962 -4.59 1 47.24 158 ALA A C 1
ATOM 1252 O O . ALA A 1 158 ? 15.81 26.359 -4.528 1 47.24 158 ALA A O 1
ATOM 1253 N N . GLU A 1 159 ? 17.847 26.841 -4.933 1 52.87 159 GLU A N 1
ATOM 1254 C CA . GLU A 1 159 ? 17.658 28.086 -5.67 1 52.87 159 GLU A CA 1
ATOM 1255 C C . GLU A 1 159 ? 17.128 27.819 -7.077 1 52.87 159 GLU A C 1
ATOM 1257 O O . GLU A 1 159 ? 16.401 28.642 -7.638 1 52.87 159 GLU A O 1
ATOM 1262 N N . THR A 1 160 ? 17.578 26.578 -7.63 1 57.72 160 THR A N 1
ATOM 1263 C CA . THR A 1 160 ? 17.186 26.239 -8.994 1 57.72 160 THR A CA 1
ATOM 1264 C C . THR A 1 160 ? 16.555 24.85 -9.046 1 57.72 160 THR A C 1
ATOM 1266 O O . THR A 1 160 ? 16.705 24.059 -8.112 1 57.72 160 THR A O 1
ATOM 1269 N N . GLN A 1 161 ? 15.757 24.554 -10.056 1 59.48 161 GLN A N 1
ATOM 1270 C CA . GLN A 1 161 ? 15.167 23.242 -10.302 1 59.48 161 GLN A CA 1
ATOM 1271 C C . GLN A 1 161 ? 16.242 22.161 -10.376 1 59.48 161 GLN A C 1
ATOM 1273 O O . GLN A 1 161 ? 16.05 21.052 -9.873 1 59.48 161 GLN A O 1
ATOM 1278 N N . GLU A 1 162 ? 17.304 22.572 -11.003 1 62.31 162 GLU A N 1
ATOM 1279 C CA . GLU A 1 162 ? 18.415 21.639 -11.164 1 62.31 162 GLU A CA 1
ATOM 1280 C C . GLU A 1 162 ? 18.999 21.237 -9.812 1 62.31 162 GLU A C 1
ATOM 1282 O O . GLU A 1 162 ? 19.278 20.059 -9.576 1 62.31 162 GLU A O 1
ATOM 1287 N N . GLU A 1 163 ? 19.088 22.22 -9.032 1 63.57 163 GLU A N 1
ATOM 1288 C CA . GLU A 1 163 ? 19.634 21.952 -7.705 1 63.57 163 GLU A CA 1
ATOM 1289 C C . GLU A 1 163 ? 18.69 21.076 -6.886 1 63.57 163 GLU A C 1
ATOM 1291 O O . GLU A 1 163 ? 19.135 20.184 -6.16 1 63.57 163 GLU A O 1
ATOM 1296 N N . CYS A 1 164 ? 17.461 21.296 -7.106 1 61.29 164 CYS A N 1
ATOM 1297 C CA . CYS A 1 164 ? 16.461 20.511 -6.392 1 61.29 164 CYS A CA 1
ATOM 1298 C C . CYS A 1 164 ? 16.532 19.042 -6.793 1 61.29 164 CYS A C 1
ATOM 1300 O O . CYS A 1 164 ? 16.473 18.157 -5.938 1 61.29 164 CYS A O 1
ATOM 1302 N N . PHE A 1 165 ? 16.746 18.952 -8.055 1 64.12 165 PHE A N 1
ATOM 1303 C CA . PHE A 1 165 ? 16.814 17.594 -8.582 1 64.12 165 PHE A CA 1
ATOM 1304 C C . PHE A 1 165 ? 18.054 16.874 -8.065 1 64.12 165 PHE A C 1
ATOM 1306 O O . PHE A 1 165 ? 17.981 15.708 -7.671 1 64.12 165 PHE A O 1
ATOM 1313 N N . GLU A 1 166 ? 19.117 17.551 -8.03 1 68.96 166 GLU A N 1
ATOM 1314 C CA . GLU A 1 166 ? 20.361 16.949 -7.558 1 68.96 166 GLU A CA 1
ATOM 1315 C C . GLU A 1 166 ? 20.261 16.56 -6.086 1 68.96 166 GLU A C 1
ATOM 1317 O O . GLU A 1 166 ? 20.756 15.505 -5.683 1 68.96 166 GLU A O 1
ATOM 1322 N N . LEU A 1 167 ? 19.642 17.418 -5.41 1 67.85 167 LEU A N 1
ATOM 1323 C CA . LEU A 1 167 ? 19.471 17.144 -3.988 1 67.85 167 LEU A CA 1
ATOM 1324 C C . LEU A 1 167 ? 18.575 15.929 -3.772 1 67.85 167 LEU A C 1
ATOM 1326 O O . LEU A 1 167 ? 18.863 15.084 -2.921 1 67.85 167 LEU A O 1
ATOM 1330 N N . LEU A 1 168 ? 17.591 15.917 -4.559 1 67.7 168 LEU A N 1
ATOM 1331 C CA . LEU A 1 168 ? 16.68 14.781 -4.471 1 67.7 168 LEU A CA 1
ATOM 1332 C C . LEU A 1 168 ? 17.397 13.481 -4.819 1 67.7 168 LEU A C 1
ATOM 1334 O O . LEU A 1 168 ? 17.253 12.479 -4.114 1 67.7 168 LEU A O 1
ATOM 1338 N N . LEU A 1 169 ? 18.169 13.595 -5.865 1 70.54 169 LEU A N 1
ATOM 1339 C CA . LEU A 1 169 ? 18.905 12.415 -6.304 1 70.54 169 LEU A CA 1
ATOM 1340 C C . LEU A 1 169 ? 19.86 11.934 -5.217 1 70.54 169 LEU A C 1
ATOM 1342 O O . LEU A 1 169 ? 19.946 10.734 -4.946 1 70.54 169 LEU A O 1
ATOM 1346 N N . ASN A 1 170 ? 20.468 12.853 -4.676 1 72.74 170 ASN A N 1
ATOM 1347 C CA . ASN A 1 170 ? 21.42 12.518 -3.623 1 72.74 170 ASN A CA 1
ATOM 1348 C C . ASN A 1 170 ? 20.727 11.878 -2.423 1 72.74 170 ASN A C 1
ATOM 1350 O O . ASN A 1 170 ? 21.238 10.915 -1.847 1 72.74 170 ASN A O 1
ATOM 1354 N N . LYS A 1 171 ? 19.659 12.339 -2.142 1 70.58 171 LYS A N 1
ATOM 1355 C CA . LYS A 1 171 ? 18.929 11.828 -0.986 1 70.58 171 LYS A CA 1
ATOM 1356 C C . LYS A 1 171 ? 18.344 10.447 -1.271 1 70.58 171 LYS A C 1
ATOM 1358 O O . LYS A 1 171 ? 18.361 9.569 -0.406 1 70.58 171 LYS A O 1
ATOM 1363 N N . LEU A 1 172 ? 17.822 10.337 -2.448 1 72.85 172 LEU A N 1
ATOM 1364 C CA . LEU A 1 172 ? 17.301 9.029 -2.829 1 72.85 172 LEU A CA 1
ATOM 1365 C C . LEU A 1 172 ? 18.413 7.985 -2.846 1 72.85 172 LEU A C 1
ATOM 1367 O O . LEU A 1 172 ? 18.193 6.832 -2.467 1 72.85 172 LEU A O 1
ATOM 1371 N N . GLU A 1 173 ? 19.518 8.458 -3.24 1 72.94 173 GLU A N 1
ATOM 1372 C CA . GLU A 1 173 ? 20.663 7.553 -3.237 1 72.94 173 GLU A CA 1
ATOM 1373 C C . GLU A 1 173 ? 21.015 7.114 -1.818 1 72.94 173 GLU A C 1
ATOM 1375 O O . GLU A 1 173 ? 21.305 5.94 -1.58 1 72.94 173 GLU A O 1
ATOM 1380 N N . LYS A 1 174 ? 20.92 8.022 -0.951 1 73.34 174 LYS A N 1
ATOM 1381 C CA . LYS A 1 174 ? 21.197 7.7 0.446 1 73.34 174 LYS A CA 1
ATOM 1382 C C . LYS A 1 174 ? 20.151 6.741 1.006 1 73.34 174 LYS A C 1
ATOM 1384 O O . LYS A 1 174 ? 20.483 5.822 1.757 1 73.34 174 LYS A O 1
ATOM 1389 N N . LEU A 1 175 ? 18.946 7.02 0.588 1 71.93 175 LEU A N 1
ATOM 1390 C CA . LEU A 1 175 ? 17.868 6.142 1.03 1 71.93 175 LEU A CA 1
ATOM 1391 C C . LEU A 1 175 ? 18.042 4.739 0.459 1 71.93 175 LEU A C 1
ATOM 1393 O O . LEU A 1 175 ? 17.767 3.749 1.141 1 71.93 175 LEU A O 1
ATOM 1397 N N . SER A 1 176 ? 18.404 4.744 -0.767 1 71.08 176 SER A N 1
ATOM 1398 C CA . SER A 1 176 ? 18.639 3.457 -1.412 1 71.08 176 SER A CA 1
ATOM 1399 C C . SER A 1 176 ? 19.679 2.639 -0.653 1 71.08 176 SER A C 1
ATOM 1401 O O . SER A 1 176 ? 19.562 1.416 -0.552 1 71.08 176 SER A O 1
ATOM 1403 N N . ASN A 1 177 ? 20.617 3.349 -0.127 1 70.27 177 ASN A N 1
ATOM 1404 C CA . ASN A 1 177 ? 21.678 2.675 0.613 1 70.27 177 ASN A CA 1
ATOM 1405 C C . ASN A 1 177 ? 21.175 2.138 1.95 1 70.27 177 ASN A C 1
ATOM 1407 O O . ASN A 1 177 ? 21.733 1.181 2.49 1 70.27 177 ASN A O 1
ATOM 1411 N N . LEU A 1 178 ? 20.209 2.828 2.443 1 64.63 178 LEU A N 1
ATOM 1412 C CA . LEU A 1 178 ? 19.641 2.421 3.723 1 64.63 178 LEU A CA 1
ATOM 1413 C C . LEU A 1 178 ? 18.735 1.206 3.553 1 64.63 178 LEU A C 1
ATOM 1415 O O . LEU A 1 178 ? 18.541 0.434 4.495 1 64.63 178 LEU A O 1
ATOM 1419 N N . ILE A 1 179 ? 18.131 1.317 2.43 1 64.26 179 ILE A N 1
ATOM 1420 C CA . ILE A 1 179 ? 17.225 0.207 2.154 1 64.26 179 ILE A CA 1
ATOM 1421 C C . ILE A 1 179 ? 18.018 -0.989 1.632 1 64.26 179 ILE A C 1
ATOM 1423 O O . ILE A 1 179 ? 18.768 -0.868 0.661 1 64.26 179 ILE A O 1
ATOM 1427 N N . GLU A 1 180 ? 18.512 -1.817 2.679 1 58.87 180 GLU A N 1
ATOM 1428 C CA . GLU A 1 180 ? 19.257 -2.969 2.178 1 58.87 180 GLU A CA 1
ATOM 1429 C C . GLU A 1 180 ? 18.876 -3.288 0.735 1 58.87 180 GLU A C 1
ATOM 1431 O O . GLU A 1 180 ? 18.071 -2.578 0.129 1 58.87 180 GLU A O 1
ATOM 1436 N N . ASP A 1 181 ? 19.105 -4.467 0.308 1 53.13 181 ASP A N 1
ATOM 1437 C CA . ASP A 1 181 ? 18.806 -4.928 -1.045 1 53.13 181 ASP A CA 1
ATOM 1438 C C . ASP A 1 181 ? 17.358 -4.622 -1.421 1 53.13 181 ASP A C 1
ATOM 1440 O O . ASP A 1 181 ? 16.429 -5.215 -0.869 1 53.13 181 ASP A O 1
ATOM 1444 N N . PRO A 1 182 ? 17.228 -3.225 -1.901 1 51.9 182 PRO A N 1
ATOM 1445 C CA . PRO A 1 182 ? 15.871 -2.891 -2.339 1 51.9 182 PRO A CA 1
ATOM 1446 C C . PRO A 1 182 ? 15.152 -4.074 -2.984 1 51.9 182 PRO A C 1
ATOM 1448 O O . PRO A 1 182 ? 13.929 -4.044 -3.145 1 51.9 182 PRO A O 1
ATOM 1451 N N . ARG A 1 183 ? 15.96 -4.988 -3.143 1 51.04 183 ARG A N 1
ATOM 1452 C CA . ARG A 1 183 ? 15.382 -6.173 -3.767 1 51.04 183 ARG A CA 1
ATOM 1453 C C . ARG A 1 183 ? 14.674 -7.046 -2.736 1 51.04 183 ARG A C 1
ATOM 1455 O O . ARG A 1 183 ? 14.095 -8.078 -3.082 1 51.04 183 ARG A O 1
ATOM 1462 N N . THR A 1 184 ? 14.977 -6.467 -1.473 1 60.23 184 THR A N 1
ATOM 1463 C CA . THR A 1 184 ? 14.229 -7.248 -0.494 1 60.23 184 THR A CA 1
ATOM 1464 C C . THR A 1 184 ? 12.727 -7.092 -0.711 1 60.23 184 THR A C 1
ATOM 1466 O O . THR A 1 184 ? 12.243 -5.988 -0.971 1 60.23 184 THR A O 1
ATOM 1469 N N . ILE A 1 185 ? 12.148 -8.062 -0.887 1 63.22 185 ILE A N 1
ATOM 1470 C CA . ILE A 1 185 ? 10.769 -8.183 -1.349 1 63.22 185 ILE A CA 1
ATOM 1471 C C . ILE A 1 185 ? 9.816 -7.7 -0.257 1 63.22 185 ILE A C 1
ATOM 1473 O O . ILE A 1 185 ? 8.652 -7.398 -0.53 1 63.22 185 ILE A O 1
ATOM 1477 N N . ARG A 1 186 ? 10.463 -7.271 0.921 1 77.02 186 ARG A N 1
ATOM 1478 C CA . ARG A 1 186 ? 9.547 -6.994 2.022 1 77.02 186 ARG A CA 1
ATOM 1479 C C . ARG A 1 186 ? 9.228 -5.506 2.109 1 77.02 186 ARG A C 1
ATOM 1481 O O . ARG A 1 186 ? 10.132 -4.669 2.082 1 77.02 186 ARG A O 1
ATOM 1488 N N . ASN A 1 187 ? 7.986 -5.187 2.262 1 84.83 187 ASN A N 1
ATOM 1489 C CA . ASN A 1 187 ? 7.529 -3.802 2.293 1 84.83 187 ASN A CA 1
ATOM 1490 C C . ASN A 1 187 ? 7.651 -3.203 3.691 1 84.83 187 ASN A C 1
ATOM 1492 O O . ASN A 1 187 ? 7.974 -2.023 3.839 1 84.83 187 ASN A O 1
ATOM 1496 N N . SER A 1 188 ? 7.502 -4.021 4.733 1 86.86 188 SER A N 1
ATOM 1497 C CA . SER A 1 188 ? 7.445 -3.51 6.099 1 86.86 188 SER A CA 1
ATOM 1498 C C . SER A 1 188 ? 8.785 -2.919 6.524 1 86.86 188 SER A C 1
ATOM 1500 O O . SER A 1 188 ? 8.848 -1.777 6.986 1 86.86 188 SER A O 1
ATOM 1502 N N . PRO A 1 189 ? 9.891 -3.6 6.292 1 82.93 189 PRO A N 1
ATOM 1503 C CA . PRO A 1 189 ? 11.182 -3.017 6.663 1 82.93 189 PRO A CA 1
ATOM 1504 C C . PRO A 1 189 ? 11.499 -1.743 5.884 1 82.93 189 PRO A C 1
ATOM 1506 O O . PRO A 1 189 ? 12.093 -0.811 6.433 1 82.93 189 PRO A O 1
ATOM 1509 N N . ILE A 1 190 ? 11.12 -1.738 4.636 1 84.5 190 ILE A N 1
ATOM 1510 C CA . ILE A 1 190 ? 11.353 -0.56 3.808 1 84.5 190 ILE A CA 1
ATOM 1511 C C . ILE A 1 190 ? 10.558 0.622 4.357 1 84.5 190 ILE A C 1
ATOM 1513 O O . ILE A 1 190 ? 11.089 1.727 4.49 1 84.5 190 ILE A O 1
ATOM 1517 N N . ASP A 1 191 ? 9.358 0.395 4.668 1 89.09 191 ASP A N 1
ATOM 1518 C CA . ASP A 1 191 ? 8.487 1.434 5.211 1 89.09 191 ASP A CA 1
ATOM 1519 C C . ASP A 1 191 ? 9.029 1.969 6.534 1 89.09 191 ASP A C 1
ATOM 1521 O O . ASP A 1 191 ? 9.027 3.179 6.768 1 89.09 191 ASP A O 1
ATOM 1525 N N . GLU A 1 192 ? 9.489 1.071 7.361 1 87.65 192 GLU A N 1
ATOM 1526 C CA . GLU A 1 192 ? 9.997 1.464 8.672 1 87.65 192 GLU A CA 1
ATOM 1527 C C . GLU A 1 192 ? 11.255 2.318 8.544 1 87.65 192 GLU A C 1
ATOM 1529 O O . GLU A 1 192 ? 11.432 3.287 9.286 1 87.65 192 GLU A O 1
ATOM 1534 N N . LYS A 1 193 ? 12.096 1.961 7.657 1 84.43 193 LYS A N 1
ATOM 1535 C CA . LYS A 1 193 ? 13.31 2.74 7.434 1 84.43 193 LYS A CA 1
ATOM 1536 C C . LYS A 1 193 ? 12.982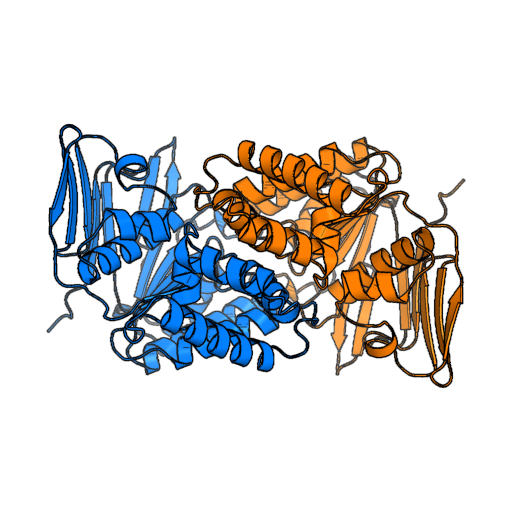 4.126 6.888 1 84.43 193 LYS A C 1
ATOM 1538 O O . LYS A 1 193 ? 13.587 5.119 7.296 1 84.43 193 LYS A O 1
ATOM 1543 N N . LEU A 1 194 ? 12.083 4.138 5.937 1 86.22 194 LEU A N 1
ATOM 1544 C CA . LEU A 1 194 ? 11.625 5.406 5.38 1 86.22 194 LEU 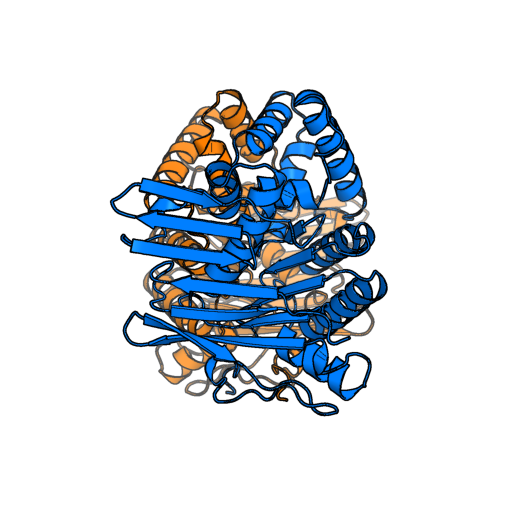A CA 1
ATOM 1545 C C . LEU A 1 194 ? 11.07 6.312 6.474 1 86.22 194 LEU A C 1
ATOM 1547 O O . LEU A 1 194 ? 11.445 7.483 6.565 1 86.22 194 LEU A O 1
ATOM 1551 N N . LEU A 1 195 ? 10.228 5.797 7.292 1 88.4 195 LEU A N 1
ATOM 1552 C CA . LEU A 1 195 ? 9.575 6.57 8.343 1 88.4 195 LEU A CA 1
ATOM 1553 C C . LEU A 1 195 ? 10.589 7.045 9.378 1 88.4 195 LEU A C 1
ATOM 1555 O O . LEU A 1 195 ? 10.511 8.18 9.853 1 88.4 195 LEU A O 1
ATOM 1559 N N . SER A 1 196 ? 11.491 6.173 9.683 1 85.75 196 SER A N 1
ATOM 1560 C CA . SER A 1 196 ? 12.545 6.555 10.618 1 85.75 196 SER A CA 1
ATOM 1561 C C . SER A 1 196 ? 13.35 7.738 10.091 1 85.75 196 SER A C 1
ATOM 1563 O O . SER A 1 196 ? 13.661 8.667 10.839 1 85.75 196 SER A O 1
ATOM 1565 N N . LYS A 1 197 ? 13.664 7.661 8.918 1 84.37 197 LYS A N 1
ATOM 1566 C CA . LYS A 1 197 ? 14.427 8.749 8.312 1 84.37 197 LYS A CA 1
ATOM 1567 C C . LYS A 1 197 ? 13.643 10.058 8.349 1 84.37 197 LYS A C 1
ATOM 1569 O O . LYS A 1 197 ? 14.19 11.106 8.698 1 84.37 197 LYS A O 1
ATOM 1574 N N . VAL A 1 198 ? 12.404 10.047 7.95 1 88.12 198 VAL A N 1
ATOM 1575 C CA . VAL A 1 198 ? 11.564 11.238 7.888 1 88.12 198 VAL A CA 1
ATOM 1576 C C . VAL A 1 198 ? 11.396 11.826 9.287 1 88.12 198 VAL A C 1
ATOM 1578 O O . VAL A 1 198 ? 11.505 13.04 9.474 1 88.12 198 VAL A O 1
ATOM 1581 N N . VAL A 1 199 ? 11.169 10.979 10.241 1 91.27 199 VAL A N 1
ATOM 1582 C CA . VAL A 1 199 ? 10.928 11.421 11.61 1 91.27 199 VAL A CA 1
ATOM 1583 C C . VAL A 1 199 ? 12.206 12.024 12.191 1 91.27 199 VAL A C 1
ATOM 1585 O O . VAL A 1 199 ? 12.153 13.003 12.939 1 91.27 199 VAL A O 1
ATOM 1588 N N . ASN A 1 200 ? 13.316 11.419 11.866 1 88.13 200 ASN A N 1
ATOM 1589 C CA . ASN A 1 200 ? 14.591 11.932 12.357 1 88.13 200 ASN A CA 1
ATOM 1590 C C . ASN A 1 200 ? 14.86 13.345 11.848 1 88.13 200 ASN A C 1
ATOM 1592 O O . ASN A 1 200 ? 15.55 14.125 12.507 1 88.13 200 ASN A O 1
ATOM 1596 N N . ASP A 1 201 ? 14.304 13.678 10.778 1 87.23 201 ASP A N 1
ATOM 1597 C CA . ASP A 1 201 ? 14.551 14.979 10.162 1 87.23 201 ASP A CA 1
ATOM 1598 C C . ASP A 1 201 ? 13.569 16.027 10.679 1 87.23 201 ASP A C 1
ATOM 1600 O O . ASP A 1 201 ? 13.698 17.213 10.369 1 87.23 201 ASP A O 1
ATOM 1604 N N . LEU A 1 202 ? 12.591 15.619 11.479 1 92.11 202 LEU A N 1
ATOM 1605 C CA . LEU A 1 202 ? 11.602 16.556 11.999 1 92.11 202 LEU A CA 1
ATOM 1606 C C . LEU A 1 202 ? 12.226 17.485 13.035 1 92.11 202 LEU A C 1
ATOM 1608 O O . LEU A 1 202 ? 13.17 17.102 13.73 1 92.11 202 LEU A O 1
ATOM 1612 N N . GLU A 1 203 ? 11.705 18.618 13.121 1 93.76 203 GLU A N 1
ATOM 1613 C CA . GLU A 1 203 ? 12.079 19.612 14.123 1 93.76 203 GLU A CA 1
ATOM 1614 C C . GLU A 1 203 ? 10.861 20.089 14.909 1 93.76 203 GLU A C 1
ATOM 1616 O O . GLU A 1 203 ? 9.727 19.729 14.586 1 93.76 203 GLU A O 1
ATOM 1621 N N . LYS A 1 204 ? 11.133 20.94 15.835 1 95.76 204 LYS A N 1
ATOM 1622 C CA . LYS A 1 204 ? 10.066 21.502 16.658 1 95.76 204 LYS A CA 1
ATOM 1623 C C . LYS A 1 204 ? 9.045 22.245 15.802 1 95.76 204 LYS A C 1
ATOM 1625 O O . LYS A 1 204 ? 9.414 22.978 14.882 1 95.76 204 LYS A O 1
ATOM 1630 N N . ASP A 1 205 ? 7.769 21.951 15.957 1 94.88 205 ASP A N 1
ATOM 1631 C CA . ASP A 1 205 ? 6.639 22.655 15.36 1 94.88 205 ASP A CA 1
ATOM 1632 C C . ASP A 1 205 ? 6.415 22.211 13.917 1 94.88 205 ASP A C 1
ATOM 1634 O O . ASP A 1 205 ? 5.62 22.815 13.192 1 94.88 205 ASP A O 1
ATOM 1638 N N . ASP A 1 206 ? 7.158 21.127 13.526 1 95.15 206 ASP A N 1
ATOM 1639 C CA . ASP A 1 206 ? 6.842 20.476 12.258 1 95.15 206 ASP A CA 1
ATOM 1640 C C . ASP A 1 206 ? 5.603 19.593 12.388 1 95.15 206 ASP A C 1
ATOM 1642 O O . ASP A 1 206 ? 5.16 19.295 13.499 1 95.15 206 ASP A O 1
ATOM 1646 N N . LEU A 1 207 ? 5.033 19.29 11.266 1 96.78 207 LEU A N 1
ATOM 1647 C CA . LEU A 1 207 ? 3.908 18.362 11.217 1 96.78 207 LEU A CA 1
ATOM 1648 C C . LEU A 1 207 ? 4.28 17.097 10.451 1 96.78 207 LEU A C 1
ATOM 1650 O O . LEU A 1 207 ? 4.802 17.171 9.336 1 96.78 207 LEU A O 1
ATOM 1654 N N . LEU A 1 208 ? 4.103 15.973 11.115 1 96.86 208 LEU A N 1
ATOM 1655 C CA . LEU A 1 208 ? 4.099 14.709 10.387 1 96.86 208 LEU A CA 1
ATOM 1656 C C . LEU A 1 208 ? 2.676 14.297 10.022 1 96.86 208 LEU A C 1
ATOM 1658 O O . LEU A 1 208 ? 1.853 14.046 10.905 1 96.86 208 LEU A O 1
ATOM 1662 N N . TYR A 1 209 ? 2.36 14.295 8.765 1 97.05 209 TYR A N 1
ATOM 1663 C CA . TYR A 1 209 ? 1.113 13.744 8.248 1 97.05 209 TYR A CA 1
ATOM 1664 C C . TYR A 1 209 ? 1.336 12.363 7.643 1 97.05 209 TYR A C 1
ATOM 1666 O O . TYR A 1 209 ? 2.111 12.212 6.696 1 97.05 209 TYR A O 1
ATOM 1674 N N . ILE A 1 210 ? 0.616 11.378 8.168 1 96.67 210 ILE A N 1
ATOM 1675 C CA . ILE A 1 210 ? 0.859 10.029 7.668 1 96.67 210 ILE A CA 1
ATOM 1676 C C . ILE A 1 210 ? -0.471 9.317 7.436 1 96.67 210 ILE A C 1
ATOM 1678 O O . ILE A 1 210 ? -1.333 9.295 8.318 1 96.67 210 ILE A O 1
ATOM 1682 N N . GLU A 1 211 ? -0.631 8.77 6.26 1 94.62 211 GLU A N 1
ATOM 1683 C CA . GLU A 1 211 ? -1.79 7.96 5.897 1 94.62 211 GLU A CA 1
ATOM 1684 C C . GLU A 1 211 ? -1.506 6.473 6.09 1 94.62 211 GLU A C 1
ATOM 1686 O O . GLU A 1 211 ? -0.468 5.972 5.652 1 94.62 211 GLU A O 1
ATOM 1691 N N . ASP A 1 212 ? -2.355 5.76 6.788 1 91.82 212 ASP A N 1
ATOM 1692 C CA . ASP A 1 212 ? -2.276 4.322 7.025 1 91.82 212 ASP A CA 1
ATOM 1693 C C . ASP A 1 212 ? -0.884 3.921 7.51 1 91.82 212 ASP A C 1
ATOM 1695 O O . ASP A 1 212 ? -0.204 3.119 6.866 1 91.82 212 ASP A O 1
ATOM 1699 N N . PRO A 1 213 ? -0.532 4.368 8.681 1 93.22 213 PRO A N 1
ATOM 1700 C CA . PRO A 1 213 ? 0.822 4.11 9.174 1 93.22 213 PRO A CA 1
ATOM 1701 C C . PRO A 1 213 ? 1.115 2.62 9.341 1 93.22 213 PRO A C 1
ATOM 1703 O O . PRO A 1 213 ? 2.28 2.214 9.351 1 93.22 213 PRO A O 1
ATOM 1706 N N . GLY A 1 214 ? 0.164 1.804 9.411 1 87.87 214 GLY A N 1
ATOM 1707 C CA . GLY A 1 214 ? 0.372 0.377 9.6 1 87.87 214 GLY A CA 1
ATOM 1708 C C . GLY A 1 214 ? 0.289 -0.414 8.308 1 87.87 214 GLY A C 1
ATOM 1709 O O . GLY A 1 214 ? 0.284 -1.647 8.328 1 87.87 214 GLY A O 1
ATOM 1710 N N . VAL A 1 215 ? 0.283 0.382 7.212 1 88.12 215 VAL A N 1
ATOM 1711 C CA . VAL A 1 215 ? 0.15 -0.306 5.932 1 88.12 215 VAL A CA 1
ATOM 1712 C C . VAL A 1 215 ? 1.33 -1.254 5.73 1 88.12 215 VAL A C 1
ATOM 1714 O O . VAL A 1 215 ? 2.46 -0.937 6.107 1 88.12 215 VAL A O 1
ATOM 1717 N N . PHE A 1 216 ? 1.126 -2.484 5.303 1 85.84 216 PHE A N 1
ATOM 1718 C CA . PHE A 1 216 ? 2.104 -3.506 4.948 1 85.84 216 PHE A CA 1
ATOM 1719 C C . PHE A 1 216 ? 2.646 -4.193 6.196 1 85.84 216 PHE A C 1
ATOM 1721 O O . PHE A 1 216 ? 3.704 -4.823 6.154 1 85.84 216 PHE A O 1
ATOM 1728 N N . LYS A 1 217 ? 2.003 -3.913 7.293 1 86.61 217 LYS A N 1
ATOM 1729 C CA . LYS A 1 217 ? 2.444 -4.511 8.55 1 86.61 217 LYS A CA 1
ATOM 1730 C C . LYS A 1 217 ? 1.355 -5.395 9.15 1 86.61 217 LYS A C 1
ATOM 1732 O O . LYS A 1 217 ? 0.168 -5.076 9.058 1 86.61 217 LYS A O 1
ATOM 1737 N N . PRO A 1 218 ? 1.866 -6.488 9.767 1 81.05 218 PRO A N 1
ATOM 1738 C CA . PRO A 1 218 ? 0.899 -7.221 10.587 1 81.05 218 PRO A CA 1
ATOM 1739 C C . PRO A 1 218 ? 0.314 -6.37 11.713 1 81.05 218 PRO A C 1
ATOM 1741 O O . PRO A 1 218 ? 0.931 -5.387 12.132 1 81.05 218 PRO A O 1
ATOM 1744 N N . VAL A 1 219 ? -0.782 -6.76 12.196 1 75.92 219 VAL A N 1
ATOM 1745 C CA . VAL A 1 219 ? -1.565 -5.957 13.13 1 75.92 219 VAL A CA 1
ATOM 1746 C C . VAL A 1 219 ? -0.728 -5.642 14.368 1 75.92 219 VAL A C 1
ATOM 1748 O O . VAL A 1 219 ? -0.65 -4.488 14.794 1 75.92 219 VAL A O 1
ATOM 1751 N N . LYS A 1 220 ? -0.129 -6.604 14.93 1 75.89 220 LYS A N 1
ATOM 1752 C CA . LYS A 1 220 ? 0.659 -6.403 16.142 1 75.89 220 LYS A CA 1
ATOM 1753 C C . LYS A 1 220 ? 1.841 -5.474 15.881 1 75.89 220 LYS A C 1
ATOM 1755 O O . LYS A 1 220 ? 2.127 -4.583 16.683 1 75.89 220 LYS A O 1
ATOM 1760 N N . LYS A 1 221 ? 2.459 -5.688 14.826 1 84.3 221 LYS A N 1
ATOM 1761 C CA . LYS A 1 221 ? 3.611 -4.861 14.48 1 84.3 221 LYS A CA 1
ATOM 1762 C C . LYS A 1 221 ? 3.186 -3.431 14.161 1 84.3 221 LYS A C 1
ATOM 1764 O O . LYS A 1 221 ? 3.915 -2.481 14.453 1 84.3 221 LYS A O 1
ATOM 1769 N N . ALA A 1 222 ? 2.023 -3.346 13.563 1 88.5 222 ALA A N 1
ATOM 1770 C CA . ALA A 1 222 ? 1.508 -2.022 13.223 1 88.5 222 ALA A CA 1
ATOM 1771 C C . ALA A 1 222 ? 1.3 -1.176 14.476 1 88.5 222 ALA A C 1
ATOM 1773 O O . ALA A 1 222 ? 1.71 -0.014 14.523 1 88.5 222 ALA A O 1
ATOM 1774 N N . LYS A 1 223 ? 0.712 -1.759 15.511 1 89.16 223 LYS A N 1
ATOM 1775 C CA . LYS A 1 223 ? 0.468 -1.044 16.761 1 89.16 223 LYS A CA 1
ATOM 1776 C C . LYS A 1 223 ? 1.777 -0.577 17.391 1 89.16 223 LYS A C 1
ATOM 1778 O O . LYS A 1 223 ? 1.914 0.593 17.753 1 89.16 223 LYS A O 1
ATOM 1783 N N . GLU A 1 224 ? 2.705 -1.47 17.472 1 90.04 224 GLU A N 1
ATOM 1784 C CA . GLU A 1 224 ? 3.994 -1.163 18.084 1 90.04 224 GLU A CA 1
ATOM 1785 C C . GLU A 1 224 ? 4.735 -0.085 17.298 1 90.04 224 GLU A C 1
ATOM 1787 O O . GLU A 1 224 ? 5.345 0.811 17.885 1 90.04 224 GLU A O 1
ATOM 1792 N N . TYR A 1 225 ? 4.62 -0.253 16.138 1 91.75 225 TYR A N 1
ATOM 1793 C CA . TYR A 1 225 ? 5.301 0.699 15.268 1 91.75 225 TYR A CA 1
ATOM 1794 C C . TYR A 1 225 ? 4.706 2.094 15.415 1 91.75 225 TYR A C 1
ATOM 1796 O O . TYR A 1 225 ? 5.439 3.081 15.518 1 91.75 225 TYR A O 1
ATOM 1804 N N . VAL A 1 226 ? 3.43 2.224 15.397 1 94.36 226 VAL A N 1
ATOM 1805 C CA . VAL A 1 226 ? 2.758 3.514 15.517 1 94.36 226 VAL A CA 1
ATOM 1806 C C . VAL A 1 226 ? 3.083 4.142 16.871 1 94.36 226 VAL A C 1
ATOM 1808 O O . VAL A 1 226 ? 3.301 5.352 16.965 1 94.36 226 VAL A O 1
ATOM 1811 N N . GLN A 1 227 ? 3.177 3.345 17.884 1 95.64 227 GLN A N 1
ATOM 1812 C CA . GLN A 1 227 ? 3.565 3.842 19.2 1 95.64 227 GLN A CA 1
ATOM 1813 C C . GLN A 1 227 ? 4.957 4.466 19.164 1 95.64 227 GLN A C 1
ATOM 1815 O O . GLN A 1 227 ? 5.163 5.567 19.679 1 95.64 227 GLN A O 1
ATOM 1820 N N . SER A 1 228 ? 5.834 3.724 18.574 1 94.99 228 SER A N 1
ATOM 1821 C CA . SER A 1 228 ? 7.205 4.211 18.469 1 94.99 228 SER A CA 1
ATOM 1822 C C . SER A 1 228 ? 7.271 5.513 17.677 1 94.99 228 SER A C 1
ATOM 1824 O O . SER A 1 228 ? 8.006 6.432 18.044 1 94.99 228 SER A O 1
ATOM 1826 N N . LEU A 1 229 ? 6.527 5.565 16.664 1 95.45 229 LEU A N 1
ATOM 1827 C CA . LEU A 1 229 ? 6.469 6.748 15.813 1 95.45 229 LEU A CA 1
ATOM 1828 C C . LEU A 1 229 ? 5.972 7.958 16.598 1 95.45 229 LEU A C 1
ATOM 1830 O O . LEU A 1 229 ? 6.585 9.027 16.551 1 95.45 229 LEU A O 1
ATOM 1834 N N . ILE A 1 230 ? 4.914 7.83 17.319 1 97.03 230 ILE A N 1
ATOM 1835 C CA . ILE A 1 230 ? 4.312 8.915 18.085 1 97.03 230 ILE A CA 1
ATOM 1836 C C . ILE A 1 230 ? 5.295 9.405 19.146 1 97.03 230 ILE A C 1
ATOM 1838 O O . ILE A 1 230 ? 5.489 10.611 19.312 1 97.03 230 ILE A O 1
ATOM 1842 N N . ARG A 1 231 ? 5.953 8.479 19.788 1 96.6 231 ARG A N 1
ATOM 1843 C CA . ARG A 1 231 ? 6.935 8.837 20.806 1 96.6 231 ARG A CA 1
ATOM 1844 C C . ARG A 1 231 ? 8.028 9.727 20.223 1 96.6 231 ARG A C 1
ATOM 1846 O O . ARG A 1 231 ? 8.368 10.761 20.802 1 96.6 231 ARG A O 1
ATOM 1853 N N . LYS A 1 232 ? 8.554 9.312 19.136 1 96.2 232 LYS A N 1
ATOM 1854 C CA . LYS A 1 232 ? 9.651 10.042 18.507 1 96.2 232 LYS A CA 1
ATOM 1855 C C . LYS A 1 232 ? 9.207 11.436 18.074 1 96.2 232 LYS A C 1
ATOM 1857 O O . LYS A 1 232 ? 9.952 12.406 18.228 1 96.2 232 LYS A O 1
ATOM 1862 N N . VAL A 1 233 ? 8.03 11.561 17.536 1 96.68 233 VAL A N 1
ATOM 1863 C CA . VAL A 1 233 ? 7.509 12.834 17.05 1 96.68 233 VAL A CA 1
ATOM 1864 C C . VAL A 1 233 ? 7.311 13.793 18.221 1 96.68 233 VAL A C 1
ATOM 1866 O O . VAL A 1 233 ? 7.71 14.958 18.152 1 96.68 233 VAL A O 1
ATOM 1869 N N . ILE A 1 234 ? 6.732 13.275 19.291 1 95.29 234 ILE A N 1
ATOM 1870 C CA . ILE A 1 234 ? 6.443 14.101 20.459 1 95.29 234 ILE A CA 1
ATOM 1871 C C . ILE A 1 234 ? 7.749 14.54 21.117 1 95.29 234 ILE A C 1
ATOM 1873 O O . ILE A 1 234 ? 7.869 15.679 21.572 1 95.29 234 ILE A O 1
ATOM 1877 N N . ASP A 1 235 ? 8.678 13.657 21.159 1 95.17 235 ASP A N 1
ATOM 1878 C CA . ASP A 1 235 ? 9.981 13.962 21.742 1 95.17 235 ASP A CA 1
ATOM 1879 C C . ASP A 1 235 ? 10.652 15.122 21.011 1 95.17 235 ASP A C 1
ATOM 1881 O O . ASP A 1 235 ? 11.42 15.879 21.609 1 95.17 235 ASP A O 1
ATOM 1885 N N . LYS A 1 236 ? 10.349 15.315 19.835 1 95.43 236 LYS A N 1
ATOM 1886 C CA . LYS A 1 236 ? 10.946 16.365 19.015 1 95.43 236 LYS A CA 1
ATOM 1887 C C . LYS A 1 236 ? 10.147 17.661 19.114 1 95.43 236 LYS A C 1
ATOM 1889 O O . LYS A 1 236 ? 10.536 18.682 18.542 1 95.43 236 LYS A O 1
ATOM 1894 N N . GLY A 1 237 ? 9.009 17.587 19.778 1 95.66 237 GLY A N 1
ATOM 1895 C CA . GLY A 1 237 ? 8.145 18.754 19.857 1 95.66 237 GLY A CA 1
ATOM 1896 C C . GLY A 1 237 ? 7.349 18.995 18.588 1 95.66 237 GLY A C 1
ATOM 1897 O O . GLY A 1 237 ? 6.865 20.104 18.353 1 95.66 237 GLY A O 1
ATOM 1898 N N . ALA A 1 238 ? 7.281 17.987 17.771 1 96.55 238 ALA A N 1
ATOM 1899 C CA . ALA A 1 238 ? 6.534 18.065 16.518 1 96.55 238 ALA A CA 1
ATOM 1900 C C . ALA A 1 238 ? 5.097 17.589 16.706 1 96.55 238 ALA A C 1
ATOM 1902 O O . ALA A 1 238 ? 4.7 17.213 17.811 1 96.55 238 ALA A O 1
ATOM 1903 N N . HIS A 1 239 ? 4.264 17.74 15.712 1 97.42 239 HIS A N 1
ATOM 1904 C CA . HIS A 1 239 ? 2.859 17.35 15.69 1 97.42 239 HIS A CA 1
ATOM 1905 C C . HIS A 1 239 ? 2.621 16.203 14.714 1 97.42 239 HIS A C 1
ATOM 1907 O O . HIS A 1 239 ? 3.418 15.986 13.798 1 97.42 239 HIS A O 1
ATOM 1913 N N . ILE A 1 240 ? 1.542 15.507 15 1 98.18 240 ILE A N 1
ATOM 1914 C CA . ILE A 1 240 ? 1.303 14.372 14.115 1 98.18 240 ILE A CA 1
ATOM 1915 C C . ILE A 1 240 ? -0.192 14.25 13.826 1 98.18 240 ILE A C 1
ATOM 1917 O O . ILE A 1 240 ? -1.021 14.447 14.718 1 98.18 240 ILE A O 1
ATOM 1921 N N . ILE A 1 241 ? -0.585 14.029 12.548 1 98.32 241 ILE A N 1
ATOM 1922 C CA . ILE A 1 241 ? -1.917 13.644 12.094 1 98.32 241 ILE A CA 1
ATOM 1923 C C . ILE A 1 241 ? -1.866 12.251 11.47 1 98.32 241 ILE A C 1
ATOM 1925 O O . ILE A 1 241 ? -1.173 12.035 10.474 1 98.32 241 ILE A O 1
ATOM 1929 N N . LEU A 1 242 ? -2.563 11.344 12.111 1 97.98 242 LEU A N 1
ATOM 1930 C CA . LEU A 1 242 ? -2.7 9.981 11.61 1 97.98 242 LEU A CA 1
ATOM 1931 C C . LEU A 1 242 ? -4.063 9.775 10.958 1 97.98 242 LEU A C 1
ATOM 1933 O O . LEU A 1 242 ? -5.097 10.055 11.569 1 97.98 242 LEU A O 1
ATOM 1937 N N . VAL A 1 243 ? -4.052 9.315 9.751 1 96.08 243 VAL A N 1
ATOM 1938 C CA . VAL A 1 243 ? -5.287 9.012 9.035 1 96.08 243 VAL A CA 1
ATOM 1939 C C . VAL A 1 243 ? -5.326 7.528 8.675 1 96.08 243 VAL A C 1
ATOM 1941 O O . VAL A 1 243 ? -4.368 6.995 8.111 1 96.08 243 VAL A O 1
ATOM 1944 N N . SER A 1 244 ? -6.437 6.853 9.029 1 91.18 244 SER A N 1
ATOM 1945 C CA . SER A 1 244 ? -6.435 5.409 8.814 1 91.18 244 SER A CA 1
ATOM 1946 C C . SER A 1 244 ? -7.856 4.865 8.707 1 91.18 244 SER A C 1
ATOM 1948 O O . SER A 1 244 ? -8.808 5.508 9.152 1 91.18 244 SER A O 1
ATOM 1950 N N . TYR A 1 245 ? -8.004 3.772 8.143 1 84.4 245 TYR A N 1
ATOM 1951 C CA . TYR A 1 245 ? -9.232 2.991 8.228 1 84.4 245 TYR A CA 1
ATOM 1952 C C . TYR A 1 245 ? -9.052 1.789 9.147 1 84.4 245 TYR A C 1
ATOM 1954 O O . TYR A 1 245 ? -9.97 0.982 9.312 1 84.4 245 TYR A O 1
ATOM 1962 N N . ARG A 1 246 ? -7.954 1.682 9.789 1 83.9 246 ARG A N 1
ATOM 1963 C CA . ARG A 1 246 ? -7.646 0.554 10.662 1 83.9 246 ARG A CA 1
ATOM 1964 C C . ARG A 1 246 ? -7.575 0.995 12.121 1 83.9 246 ARG A C 1
ATOM 1966 O O . ARG A 1 246 ? -7.402 2.181 12.409 1 83.9 246 ARG A O 1
ATOM 1973 N N . SER A 1 247 ? -7.545 0.01 12.873 1 82.98 247 SER A N 1
ATOM 1974 C CA . SER A 1 247 ? -7.673 0.32 14.293 1 82.98 247 SER A CA 1
ATOM 1975 C C . SER A 1 247 ? -6.307 0.438 14.959 1 82.98 247 SER A C 1
ATOM 1977 O O . SER A 1 247 ? -6.199 0.928 16.085 1 82.98 247 SER A O 1
ATOM 1979 N N . ALA A 1 248 ? -5.274 0.08 14.348 1 85.92 248 ALA A N 1
ATOM 1980 C CA . ALA A 1 248 ? -3.954 0.011 14.969 1 85.92 248 ALA A CA 1
ATOM 1981 C C . ALA A 1 248 ? -3.568 1.351 15.589 1 85.92 248 ALA A C 1
ATOM 1983 O O . ALA A 1 248 ? -3.111 1.404 16.733 1 85.92 248 ALA A O 1
ATOM 1984 N N . PRO A 1 249 ? -3.795 2.453 14.858 1 91.94 249 PRO A N 1
ATOM 1985 C CA . PRO A 1 249 ? -3.425 3.732 15.469 1 91.94 249 PRO A CA 1
ATOM 1986 C C . PRO A 1 249 ? -4.263 4.061 16.702 1 91.94 249 PRO A C 1
ATOM 1988 O O . PRO A 1 249 ? -3.769 4.699 17.636 1 91.94 249 PRO A O 1
ATOM 1991 N N . LEU A 1 250 ? -5.512 3.658 16.659 1 91.83 250 LEU A N 1
ATOM 1992 C CA . LEU A 1 250 ? -6.388 3.883 17.804 1 91.83 250 LEU A CA 1
ATOM 1993 C C . LEU A 1 250 ? -5.851 3.178 19.045 1 91.83 250 LEU A C 1
ATOM 1995 O O . LEU A 1 250 ? -5.737 3.789 20.11 1 91.83 250 LEU A O 1
ATOM 1999 N N . TYR A 1 251 ? -5.442 2.007 18.866 1 89.48 251 TYR A N 1
ATOM 2000 C CA . TYR A 1 251 ? -4.937 1.223 19.988 1 89.48 251 TYR A CA 1
ATOM 2001 C C . TYR A 1 251 ? -3.557 1.709 20.415 1 89.48 251 TYR A C 1
ATOM 2003 O O . TYR A 1 251 ? -3.217 1.667 21.6 1 89.48 251 TYR A O 1
ATOM 2011 N N . ALA A 1 252 ? -2.835 2.071 19.478 1 92.77 252 ALA A N 1
ATOM 2012 C CA . ALA A 1 252 ? -1.511 2.607 19.785 1 92.77 252 ALA A CA 1
ATOM 2013 C C . ALA A 1 252 ? -1.611 3.839 20.68 1 92.77 252 ALA A C 1
ATOM 2015 O O . ALA A 1 252 ? -0.94 3.921 21.711 1 92.77 252 ALA A O 1
ATOM 2016 N N . ILE A 1 253 ? -2.464 4.757 20.335 1 95.67 253 ILE A N 1
ATOM 2017 C CA . ILE A 1 253 ? -2.638 5.996 21.085 1 95.67 253 ILE A CA 1
ATOM 2018 C C . ILE A 1 253 ? -3.213 5.687 22.466 1 95.67 253 ILE A C 1
ATOM 2020 O O . ILE A 1 253 ? -2.741 6.218 23.474 1 95.67 253 ILE A O 1
ATOM 2024 N N . SER A 1 254 ? -4.203 4.822 22.475 1 94.18 254 SER A N 1
ATOM 2025 C CA . SER A 1 254 ? -4.807 4.45 23.75 1 94.18 254 SER A CA 1
ATOM 2026 C C . SER A 1 254 ? -3.774 3.844 24.694 1 94.18 254 SER A C 1
ATOM 2028 O O . SER A 1 254 ? -3.779 4.129 25.894 1 94.18 254 SER A O 1
ATOM 2030 N N . GLY A 1 255 ? -2.966 3.011 24.13 1 93.45 255 GLY A N 1
ATOM 2031 C CA . GLY A 1 255 ? -1.918 2.411 24.939 1 93.45 255 GLY A CA 1
ATOM 2032 C C . GLY A 1 255 ? -0.973 3.431 25.545 1 93.45 255 GLY A C 1
ATOM 2033 O O . GLY A 1 255 ? -0.574 3.305 26.704 1 93.45 255 GLY A O 1
ATOM 2034 N N . LEU A 1 256 ? -0.604 4.421 24.855 1 96.37 256 LEU A N 1
ATOM 2035 C CA . LEU A 1 256 ? 0.308 5.457 25.327 1 96.37 256 LEU A CA 1
ATOM 2036 C C . LEU A 1 256 ? -0.344 6.298 26.42 1 96.37 256 LEU A C 1
ATOM 2038 O O . LEU A 1 256 ? 0.315 6.684 27.388 1 96.37 256 LEU A O 1
ATOM 2042 N N . VAL A 1 257 ? -1.653 6.583 26.242 1 96.42 257 VAL A N 1
ATOM 2043 C CA . VAL A 1 257 ? -2.383 7.367 27.233 1 96.42 257 VAL A CA 1
ATOM 2044 C C . VAL A 1 257 ? -2.538 6.56 28.52 1 96.42 257 VAL A C 1
ATOM 2046 O O . VAL A 1 257 ? -2.394 7.1 29.619 1 96.42 257 VAL A O 1
ATOM 2049 N N . GLU A 1 258 ? -2.831 5.288 28.293 1 95.14 258 GLU A N 1
ATOM 2050 C CA . GLU A 1 258 ? -2.98 4.387 29.432 1 95.14 258 GLU A CA 1
ATOM 2051 C C . GLU A 1 258 ? -1.699 4.326 30.259 1 95.14 258 GLU A C 1
ATOM 2053 O O . GLU A 1 258 ? -1.75 4.294 31.49 1 95.14 258 GLU A O 1
ATOM 2058 N N . LYS A 1 259 ? -0.606 4.35 29.596 1 95.24 259 LYS A N 1
ATOM 2059 C CA . LYS A 1 259 ? 0.692 4.241 30.255 1 95.24 259 LYS A CA 1
ATOM 2060 C C . LYS A 1 259 ? 1.199 5.609 30.701 1 95.24 259 LYS A C 1
ATOM 2062 O O . LYS A 1 259 ? 2.336 5.736 31.162 1 95.24 259 LYS A O 1
ATOM 2067 N N . GLU A 1 260 ? 0.427 6.685 30.439 1 94.66 260 GLU A N 1
ATOM 2068 C CA . GLU A 1 260 ? 0.727 8.055 30.844 1 94.66 260 GLU A CA 1
ATOM 2069 C C . GLU A 1 260 ? 1.959 8.588 30.118 1 94.66 260 GLU A C 1
ATOM 2071 O O . GLU A 1 260 ? 2.72 9.381 30.676 1 94.66 260 GLU A O 1
ATOM 2076 N N . GLU A 1 261 ? 2.17 8.03 28.993 1 95.16 261 GLU A N 1
ATOM 2077 C CA . GLU A 1 261 ? 3.244 8.538 28.145 1 95.16 261 GLU A CA 1
ATOM 2078 C C . GLU A 1 261 ? 2.75 9.669 27.248 1 95.16 261 GLU A C 1
ATOM 2080 O O . GLU A 1 261 ? 3.553 10.404 26.668 1 95.16 261 GLU A O 1
ATOM 2085 N N . LEU A 1 262 ? 1.486 9.72 27.177 1 95.64 262 LEU A N 1
ATOM 2086 C CA . LEU A 1 262 ? 0.781 10.738 26.406 1 95.64 262 LEU A CA 1
ATOM 2087 C C . LEU A 1 262 ? -0.433 11.254 27.17 1 95.64 262 LEU A C 1
ATOM 2089 O O . LEU A 1 262 ? -1.219 10.466 27.701 1 95.64 262 LEU A O 1
ATOM 2093 N N . SER A 1 263 ? -0.522 12.523 27.231 1 95.9 263 SER A N 1
ATOM 2094 C CA . SER A 1 263 ? -1.657 13.105 27.94 1 95.9 263 SER A CA 1
ATOM 2095 C C . SER A 1 263 ? -2.909 13.111 27.07 1 95.9 263 SER A C 1
ATOM 2097 O O . SER A 1 263 ? -2.835 13.373 25.868 1 95.9 263 SER A O 1
ATOM 2099 N N . ALA A 1 264 ? -4.042 12.888 27.687 1 96.21 264 ALA A N 1
ATOM 2100 C CA . ALA A 1 264 ? -5.32 12.905 26.979 1 96.21 264 ALA A CA 1
ATOM 2101 C C . ALA A 1 264 ? -5.58 14.269 26.348 1 96.21 264 ALA A C 1
ATOM 2103 O O . ALA A 1 264 ? -6.195 14.361 25.283 1 96.21 264 ALA A O 1
ATOM 2104 N N . ALA A 1 265 ? -5.103 15.264 26.94 1 94.75 265 ALA A N 1
ATOM 2105 C CA . ALA A 1 265 ? -5.328 16.629 26.472 1 94.75 265 ALA A CA 1
ATOM 2106 C C . ALA A 1 265 ? -4.582 16.891 25.167 1 94.75 265 ALA A C 1
ATOM 2108 O O . ALA A 1 265 ? -4.923 17.814 24.424 1 94.75 265 ALA A O 1
ATOM 2109 N N . GLU A 1 266 ? -3.602 16.091 24.889 1 95.65 266 GLU A N 1
ATOM 2110 C CA . GLU A 1 266 ? -2.77 16.273 23.704 1 95.65 266 GLU A CA 1
ATOM 2111 C C . GLU A 1 266 ? -3.298 15.457 22.528 1 95.65 266 GLU A C 1
ATOM 2113 O O . GLU A 1 266 ? -2.726 15.491 21.436 1 95.65 266 GLU A O 1
ATOM 2118 N N . VAL A 1 267 ? -4.409 14.796 22.801 1 97.09 267 VAL A N 1
ATOM 2119 C CA . VAL A 1 267 ? -4.91 13.876 21.785 1 97.09 267 VAL A CA 1
ATOM 2120 C C . VAL A 1 267 ? -6.296 14.321 21.323 1 97.09 267 VAL A C 1
ATOM 2122 O O . VAL A 1 267 ? -7.133 14.714 22.139 1 97.09 267 VAL A O 1
ATOM 2125 N N . ARG A 1 268 ? -6.518 14.391 20.053 1 97.39 268 ARG A N 1
ATOM 2126 C CA . ARG A 1 268 ? -7.837 14.518 19.442 1 97.39 268 ARG A CA 1
ATOM 2127 C C . ARG A 1 268 ? -8.101 13.376 18.466 1 97.39 268 ARG A C 1
ATOM 2129 O O . ARG A 1 268 ? -7.222 13.001 17.688 1 97.39 268 ARG A O 1
ATOM 2136 N N . ALA A 1 269 ? -9.212 12.782 18.577 1 96.35 269 ALA A N 1
ATOM 2137 C CA . ALA A 1 269 ? -9.589 11.663 17.717 1 96.35 269 ALA A CA 1
ATOM 2138 C C . ALA A 1 269 ? -10.984 11.868 17.132 1 96.35 269 ALA A C 1
ATOM 2140 O O . ALA A 1 269 ? -11.892 12.334 17.824 1 96.35 269 ALA A O 1
ATOM 2141 N N . TYR A 1 270 ? -11.122 11.557 15.868 1 96.01 270 TYR A N 1
ATOM 2142 C CA . TYR A 1 270 ? -12.401 11.718 15.185 1 96.01 270 TYR A CA 1
ATOM 2143 C C . TYR A 1 270 ? -12.736 10.484 14.356 1 96.01 270 TYR A C 1
ATOM 2145 O O . TYR A 1 270 ? -11.854 9.893 13.727 1 96.01 270 TYR A O 1
ATOM 2153 N N . HIS A 1 271 ? -13.963 10.098 14.371 1 93.94 271 HIS A N 1
ATOM 2154 C CA . HIS A 1 271 ? -14.498 9.026 13.538 1 93.94 271 HIS A CA 1
ATOM 2155 C C . HIS A 1 271 ? -15.339 9.584 12.395 1 93.94 271 HIS A C 1
ATOM 2157 O O . HIS A 1 271 ? -16.367 10.223 12.63 1 93.94 271 HIS A O 1
ATOM 2163 N N . PHE A 1 272 ? -14.909 9.334 11.179 1 93.27 272 PHE A N 1
ATOM 2164 C CA . PHE A 1 272 ? -15.589 9.806 9.978 1 93.27 272 PHE A CA 1
ATOM 2165 C C . PHE A 1 272 ? -16.499 8.724 9.41 1 93.27 272 PHE A C 1
ATOM 2167 O O . PHE A 1 272 ? -16.108 7.558 9.327 1 93.27 272 PHE A O 1
ATOM 2174 N N . THR A 1 273 ? -17.696 9.139 9.023 1 90.58 273 THR A N 1
ATOM 2175 C CA . THR A 1 273 ? -18.663 8.2 8.467 1 90.58 273 THR A CA 1
ATOM 2176 C C . THR A 1 273 ? -19.449 8.843 7.328 1 90.58 273 THR A C 1
ATOM 2178 O O . THR A 1 273 ? -19.413 10.063 7.153 1 90.58 273 THR A O 1
ATOM 2181 N N . THR A 1 274 ? -19.958 8.001 6.536 1 89.56 274 THR A N 1
ATOM 2182 C CA . THR A 1 274 ? -20.885 8.433 5.495 1 89.56 274 THR A CA 1
ATOM 2183 C C . THR A 1 274 ? -22.276 7.856 5.737 1 89.56 274 THR A C 1
ATOM 2185 O O . THR A 1 274 ? -22.426 6.649 5.943 1 89.56 274 THR A O 1
ATOM 2188 N N . LYS A 1 275 ? -23.197 8.677 5.852 1 84.83 275 LYS A N 1
ATOM 2189 C CA . LYS A 1 275 ? -24.595 8.281 5.99 1 84.83 275 LYS A CA 1
ATOM 2190 C C . LYS A 1 275 ? -25.452 8.893 4.885 1 84.83 275 LYS A C 1
ATOM 2192 O O . LYS A 1 275 ? -25.589 10.115 4.804 1 84.83 275 LYS A O 1
ATOM 2197 N N . ARG A 1 276 ? -26.063 8.076 4.071 1 83.02 276 ARG A N 1
ATOM 2198 C CA . ARG A 1 276 ? -26.945 8.494 2.987 1 83.02 276 ARG A CA 1
ATOM 2199 C C . ARG A 1 276 ? -26.272 9.541 2.105 1 83.02 276 ARG A C 1
ATOM 2201 O O . ARG A 1 276 ? -26.846 10.599 1.841 1 83.02 276 ARG A O 1
ATOM 2208 N N . GLY A 1 277 ? -25.055 9.352 1.866 1 80.41 277 GLY A N 1
ATOM 2209 C CA . GLY A 1 277 ? -24.338 10.206 0.932 1 80.41 277 GLY A CA 1
ATOM 2210 C C . GLY A 1 277 ? -23.709 11.418 1.592 1 80.41 277 GLY A C 1
ATOM 2211 O O . GLY A 1 277 ? -22.996 12.185 0.943 1 80.41 277 GLY A O 1
ATOM 2212 N N . ARG A 1 278 ? -23.994 11.558 2.85 1 89.07 278 ARG A N 1
ATOM 2213 C CA . ARG A 1 278 ? -23.409 12.687 3.564 1 89.07 278 ARG A CA 1
ATOM 2214 C C . ARG A 1 278 ? -22.337 12.22 4.544 1 89.07 278 ARG A C 1
ATOM 2216 O O . ARG A 1 278 ? -22.501 11.194 5.208 1 89.07 278 ARG A O 1
ATOM 2223 N N . ARG A 1 279 ? -21.295 13.038 4.559 1 94.46 279 ARG A N 1
ATOM 2224 C CA . ARG A 1 279 ? -20.175 12.696 5.43 1 94.46 279 ARG A CA 1
ATOM 2225 C C . ARG A 1 279 ? -20.243 13.473 6.741 1 94.46 279 ARG A C 1
ATOM 2227 O O . ARG A 1 279 ? -20.69 14.622 6.764 1 94.46 279 ARG A O 1
ATOM 2234 N N . GLU A 1 280 ? -19.9 12.818 7.746 1 94.4 280 GLU A N 1
ATOM 2235 C CA . GLU A 1 280 ? -19.845 13.432 9.069 1 94.4 280 GLU A CA 1
ATOM 2236 C C . GLU A 1 280 ? -18.655 12.911 9.87 1 94.4 280 GLU A C 1
ATOM 2238 O O . GLU A 1 280 ? -18.015 11.934 9.477 1 94.4 280 GLU A O 1
ATOM 2243 N N . ALA A 1 281 ? -18.366 13.677 10.929 1 94.91 281 ALA A N 1
ATOM 2244 C CA . ALA A 1 281 ? -17.318 13.247 11.851 1 94.91 281 ALA A CA 1
ATOM 2245 C C . ALA A 1 281 ? -17.757 13.423 13.302 1 94.91 281 ALA A C 1
ATOM 2247 O O . ALA A 1 281 ? -18.42 14.406 13.642 1 94.91 281 ALA A O 1
ATOM 2248 N N . LYS A 1 282 ? -17.454 12.461 14.04 1 93.22 282 LYS A N 1
ATOM 2249 C CA . LYS A 1 282 ? -17.741 12.517 15.471 1 93.22 282 LYS A CA 1
ATOM 2250 C C . LYS A 1 282 ? -16.456 12.452 16.292 1 93.22 282 LYS A C 1
ATOM 2252 O O . LYS A 1 282 ? -15.558 11.664 15.987 1 93.22 282 LYS A O 1
ATOM 2257 N N . SER A 1 283 ? -16.433 13.292 17.285 1 94.44 283 SER A N 1
ATOM 2258 C CA . SER A 1 283 ? -15.288 13.265 18.188 1 94.44 283 SER A CA 1
ATOM 2259 C C . SER A 1 283 ? -15.321 12.033 19.086 1 94.44 283 SER A C 1
ATOM 2261 O O . SER A 1 283 ? -16.381 11.654 19.59 1 94.44 283 SER A O 1
ATOM 2263 N N . LEU A 1 284 ? -14.184 11.45 19.202 1 94.22 284 LEU A N 1
ATOM 2264 C CA . LEU A 1 284 ? -14.025 10.338 20.133 1 94.22 284 LEU A CA 1
ATOM 2265 C C . LEU A 1 284 ? -13.393 10.808 21.439 1 94.22 284 LEU A C 1
ATOM 2267 O O . LEU A 1 284 ? -12.308 11.396 21.432 1 94.22 284 LEU A O 1
ATOM 2271 N N . PRO A 1 285 ? -14.07 10.503 22.496 1 94.3 285 PRO A N 1
ATOM 2272 C CA . PRO A 1 285 ? -13.509 10.948 23.774 1 94.3 285 PRO A CA 1
ATOM 2273 C C . PRO A 1 285 ? -12.194 10.253 24.116 1 94.3 285 PRO A C 1
ATOM 2275 O O . PRO A 1 285 ? -12.024 9.066 23.824 1 94.3 285 PRO A O 1
ATOM 2278 N N . VAL A 1 286 ? -11.345 11.002 24.771 1 95.32 286 VAL A N 1
ATOM 2279 C CA . VAL A 1 286 ? -10.078 10.476 25.267 1 95.32 286 VAL A CA 1
ATOM 2280 C C . VAL A 1 286 ? -9.992 10.674 26.779 1 95.32 286 VAL A C 1
ATOM 2282 O O . VAL A 1 286 ? -10.121 11.797 27.272 1 95.32 286 VAL A O 1
ATOM 2285 N N . GLU A 1 287 ? -9.768 9.579 27.455 1 95.36 287 GLU A N 1
ATOM 2286 C CA . GLU A 1 287 ? -9.722 9.643 28.913 1 95.36 287 GLU A CA 1
ATOM 2287 C C . GLU A 1 287 ? -8.347 9.242 29.439 1 95.36 287 GLU A C 1
ATOM 2289 O O . GLU A 1 287 ? -7.757 8.266 28.971 1 95.36 287 GLU A O 1
ATOM 2294 N N . GLU A 1 288 ? -8.002 10.02 30.414 1 95.25 288 GLU A N 1
ATOM 2295 C CA . GLU A 1 288 ? -6.724 9.7 31.042 1 95.25 288 GLU A CA 1
ATOM 2296 C C . GLU A 1 288 ? -6.736 8.292 31.631 1 95.25 288 GLU A C 1
ATOM 2298 O O . GLU A 1 288 ? -7.728 7.873 32.231 1 95.25 288 GLU A O 1
ATOM 2303 N N . GLY A 1 289 ? -5.691 7.523 31.435 1 92.97 289 GLY A N 1
ATOM 2304 C CA . GLY A 1 289 ? -5.557 6.181 31.981 1 92.97 289 GLY A CA 1
ATOM 2305 C C . GLY A 1 289 ? -6.293 5.131 31.172 1 92.97 289 GLY A C 1
ATOM 2306 O O . GLY A 1 289 ? -6.123 3.932 31.4 1 92.97 289 GLY A O 1
ATOM 2307 N N . ILE A 1 290 ? -7.096 5.543 30.289 1 91.01 290 ILE A N 1
ATOM 2308 C CA . ILE A 1 290 ? -7.89 4.593 29.518 1 91.01 290 ILE A CA 1
ATOM 2309 C C . ILE A 1 290 ? -7.558 4.728 28.034 1 91.01 290 ILE A C 1
ATOM 2311 O O . ILE A 1 290 ? -7.26 3.735 27.365 1 91.01 290 ILE A O 1
ATOM 2315 N N . GLY A 1 291 ? -7.53 5.869 27.516 1 93.4 291 GLY A N 1
ATOM 2316 C CA . GLY A 1 291 ? -7.299 6.09 26.098 1 93.4 291 GLY A CA 1
ATOM 2317 C C . GLY A 1 291 ? -8.547 6.513 25.347 1 93.4 291 GLY A C 1
ATOM 2318 O O . GLY A 1 291 ? -9.382 7.244 25.884 1 93.4 291 GLY A O 1
ATOM 2319 N N . ILE A 1 292 ? -8.627 6.162 24.099 1 91.92 292 ILE A N 1
ATOM 2320 C CA . ILE A 1 292 ? -9.737 6.553 23.236 1 91.92 292 ILE A CA 1
ATOM 2321 C C . ILE A 1 292 ? -10.92 5.614 23.459 1 91.92 292 ILE A C 1
ATOM 2323 O O . ILE A 1 292 ? -10.77 4.391 23.398 1 91.92 292 ILE A O 1
ATOM 2327 N N . LEU A 1 293 ? -11.998 6.103 23.696 1 85.06 293 LEU A N 1
ATOM 2328 C CA . LEU A 1 293 ? -13.216 5.326 23.901 1 85.06 293 LEU A CA 1
ATOM 2329 C C . LEU A 1 293 ? -13.991 5.177 22.596 1 85.06 293 LEU A C 1
ATOM 2331 O O . LEU A 1 293 ? -14.693 6.1 22.177 1 85.06 293 LEU A O 1
ATOM 2335 N N . PRO A 1 294 ? -13.719 3.972 21.996 1 72.94 294 PRO A N 1
ATOM 2336 C CA . PRO A 1 294 ? -14.378 3.789 20.701 1 72.94 294 PRO A CA 1
ATOM 2337 C C . PRO A 1 294 ? -15.87 3.49 20.835 1 72.94 294 PRO A C 1
ATOM 2339 O O . PRO A 1 294 ? -16.263 2.639 21.637 1 72.94 294 PRO A O 1
ATOM 2342 N N . GLU A 1 295 ? -16.737 4.452 20.456 1 65.97 295 GLU A N 1
ATOM 2343 C CA . GLU A 1 295 ? -18.156 4.119 20.377 1 65.97 295 GLU A CA 1
ATOM 2344 C C . GLU A 1 295 ? -18.533 3.638 18.979 1 65.97 295 GLU A C 1
ATOM 2346 O O . GLU A 1 295 ? -18.214 4.293 17.984 1 65.97 295 GLU A O 1
ATOM 2351 N N . ASP A 1 296 ? -19.063 2.443 18.819 1 61.53 296 ASP A N 1
ATOM 2352 C CA . ASP A 1 296 ? -19.682 1.983 17.58 1 61.53 296 ASP A CA 1
ATOM 2353 C C . ASP A 1 296 ? -18.634 1.766 16.491 1 61.53 296 ASP A C 1
ATOM 2355 O O . ASP A 1 296 ? -18.869 2.087 15.324 1 61.53 296 ASP A O 1
ATOM 2359 N N . LEU A 1 297 ? -17.433 1.564 16.883 1 62.27 297 LEU A N 1
ATOM 2360 C CA . LEU A 1 297 ? -16.425 1.338 15.854 1 62.27 297 LEU A CA 1
ATOM 2361 C C . LEU A 1 297 ? -16.537 -0.072 15.284 1 62.27 297 LEU A C 1
ATOM 2363 O O . LEU A 1 297 ? -15.55 -0.811 15.246 1 62.27 297 LEU A O 1
ATOM 2367 N N . GLU A 1 298 ? -17.693 -0.407 15.001 1 56.61 298 GLU A N 1
ATOM 2368 C CA . GLU A 1 298 ? -17.977 -1.72 14.43 1 56.61 298 GLU A CA 1
ATOM 2369 C C . GLU A 1 298 ? -17.168 -1.956 13.158 1 56.61 298 GLU A C 1
ATOM 2371 O O . GLU A 1 298 ? -16.838 -3.097 12.828 1 56.61 298 GLU A O 1
ATOM 2376 N N . PHE A 1 299 ? -16.923 -0.857 12.589 1 53.84 299 PHE A N 1
ATOM 2377 C CA . PHE A 1 299 ? -16.257 -1.016 11.302 1 53.84 299 PHE A CA 1
ATOM 2378 C C . PHE A 1 299 ? -14.835 -1.534 11.488 1 53.84 299 PHE A C 1
ATOM 2380 O O . PHE A 1 299 ? -14.216 -2.019 10.539 1 53.84 299 PHE A O 1
ATOM 2387 N N . MET A 1 300 ? -14.297 -1.369 12.692 1 57.55 300 MET A N 1
ATOM 2388 C CA . MET A 1 300 ? -12.911 -1.757 12.938 1 57.55 300 MET A CA 1
ATOM 2389 C C . MET A 1 300 ? -12.821 -3.223 13.35 1 57.55 300 MET A C 1
ATOM 2391 O O . MET A 1 300 ? -11.725 -3.775 13.46 1 57.55 300 MET A O 1
ATOM 2395 N N . VAL A 1 301 ? -13.988 -3.719 13.77 1 47.64 301 VAL A N 1
ATOM 2396 C CA . VAL A 1 301 ? -13.922 -5.048 14.368 1 47.64 301 VAL A CA 1
ATOM 2397 C C . VAL A 1 301 ? -13.574 -6.08 13.297 1 47.64 301 VAL A C 1
ATOM 2399 O O . VAL A 1 301 ? -14.264 -6.185 12.281 1 47.64 301 VAL A O 1
ATOM 2402 N N . GLU A 1 302 ? -12.335 -6.285 13.291 1 48.93 302 GLU A N 1
ATOM 2403 C CA . GLU A 1 302 ? -11.891 -7.436 12.511 1 48.93 302 GLU A CA 1
ATOM 2404 C C . GLU A 1 302 ? -12.795 -8.643 12.744 1 48.93 302 GLU A C 1
ATOM 2406 O O . GLU A 1 302 ? -13.253 -8.874 13.865 1 48.93 302 GLU A O 1
ATOM 2411 N N . VAL A 1 303 ? -13.622 -8.961 11.801 1 40.1 303 VAL A N 1
ATOM 2412 C CA . VAL A 1 303 ? -14.606 -10.038 11.8 1 40.1 303 VAL A CA 1
ATOM 2413 C C . VAL A 1 303 ? -14.002 -11.29 12.431 1 40.1 303 VAL A C 1
ATOM 2415 O O . VAL A 1 303 ? -12.882 -11.684 12.095 1 40.1 303 VAL A O 1
ATOM 2418 N N . THR A 1 304 ? -14.275 -11.437 13.774 1 36.96 304 THR A N 1
ATOM 2419 C CA . THR A 1 304 ? -14.078 -12.76 14.357 1 36.96 304 THR A CA 1
ATOM 2420 C C . THR A 1 304 ? -14.749 -13.833 13.504 1 36.96 304 THR A C 1
ATOM 2422 O O . THR A 1 304 ? -15.767 -13.574 12.86 1 36.96 304 THR A O 1
ATOM 2425 N N . PRO A 1 305 ? -14.104 -14.986 13.424 1 33.74 305 PRO A N 1
ATOM 2426 C CA . PRO A 1 305 ? -14.793 -16.121 12.806 1 33.74 305 PRO A CA 1
ATOM 2427 C C . PRO A 1 305 ? -16.253 -16.232 13.238 1 33.74 305 PRO A C 1
ATOM 2429 O O . PRO A 1 305 ? -16.611 -15.798 14.336 1 33.74 305 PRO A O 1
ATOM 2432 N N . MET B 1 1 ? -10.521 -39.236 -11.579 1 29.33 1 MET B N 1
ATOM 2433 C CA . MET B 1 1 ? -9.071 -39.138 -11.722 1 29.33 1 MET B CA 1
ATOM 2434 C C . MET B 1 1 ? -8.526 -37.953 -10.931 1 29.33 1 MET B C 1
ATOM 2436 O O . MET B 1 1 ? -8.962 -36.817 -11.128 1 29.33 1 MET B O 1
ATOM 2440 N N . GLY B 1 2 ? -8.169 -38.04 -9.736 1 40.71 2 GLY B N 1
ATOM 2441 C CA . GLY B 1 2 ? -7.818 -37.066 -8.715 1 40.71 2 GLY B CA 1
ATOM 2442 C C . GLY B 1 2 ? -6.844 -36.012 -9.206 1 40.71 2 GLY B C 1
ATOM 2443 O O . GLY B 1 2 ? -5.798 -36.34 -9.771 1 40.71 2 GLY B O 1
ATOM 2444 N N . GLU B 1 3 ? -7.275 -34.94 -9.758 1 51.42 3 GLU B N 1
ATOM 2445 C CA . GLU B 1 3 ? -6.442 -33.907 -10.366 1 51.42 3 GLU B CA 1
ATOM 2446 C C . GLU B 1 3 ? -5.141 -33.719 -9.591 1 51.42 3 GLU B C 1
ATOM 2448 O O . GLU B 1 3 ? -5.153 -33.624 -8.362 1 51.42 3 GLU B O 1
ATOM 2453 N N . SER B 1 4 ? -4.062 -34.306 -10.036 1 61.29 4 SER B N 1
ATOM 2454 C CA . SER B 1 4 ? -2.706 -34.281 -9.497 1 61.29 4 SER B CA 1
ATOM 2455 C C . SER B 1 4 ? -2.341 -32.891 -8.986 1 61.29 4 SER B C 1
ATOM 2457 O O . SER B 1 4 ? -2.507 -31.899 -9.697 1 61.29 4 SER B O 1
ATOM 2459 N N . LEU B 1 5 ? -2.211 -32.694 -7.725 1 76.91 5 LEU B N 1
ATOM 2460 C CA . LEU B 1 5 ? -1.836 -31.439 -7.084 1 76.91 5 LEU B CA 1
ATOM 2461 C C . LEU B 1 5 ? -0.404 -31.053 -7.442 1 76.91 5 LEU B C 1
ATOM 2463 O O . LEU B 1 5 ? 0.438 -31.923 -7.674 1 76.91 5 LEU B O 1
ATOM 2467 N N . ASN B 1 6 ? -0.282 -29.919 -7.757 1 92.43 6 ASN B N 1
ATOM 2468 C CA . ASN B 1 6 ? 1.062 -29.378 -7.932 1 92.43 6 ASN B CA 1
ATOM 2469 C C . ASN B 1 6 ? 1.801 -29.271 -6.601 1 92.43 6 ASN B C 1
ATOM 2471 O O . ASN B 1 6 ? 1.204 -28.926 -5.58 1 92.43 6 ASN B O 1
ATOM 2475 N N . VAL B 1 7 ? 3.084 -29.662 -6.654 1 97.18 7 VAL B N 1
ATOM 2476 C CA . VAL B 1 7 ? 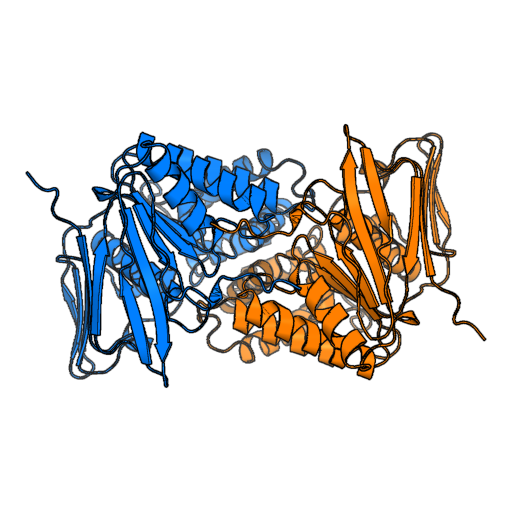3.854 -29.703 -5.416 1 97.18 7 VAL B CA 1
ATOM 2477 C C . VAL B 1 7 ? 5.048 -28.757 -5.518 1 97.18 7 VAL B C 1
ATOM 2479 O O . VAL B 1 7 ? 5.729 -28.716 -6.545 1 97.18 7 VAL B O 1
ATOM 2482 N N . PHE B 1 8 ? 5.236 -27.957 -4.472 1 98.01 8 PHE B N 1
ATOM 2483 C CA . PHE B 1 8 ? 6.373 -27.057 -4.325 1 98.01 8 PHE B CA 1
ATOM 2484 C C . PHE B 1 8 ? 7.25 -27.48 -3.151 1 98.01 8 PHE B C 1
ATOM 2486 O O . PHE B 1 8 ? 6.746 -27.748 -2.059 1 98.01 8 PHE B O 1
ATOM 2493 N N . ARG B 1 9 ? 8.573 -27.559 -3.377 1 97.79 9 ARG B N 1
ATOM 2494 C CA . ARG B 1 9 ? 9.505 -28.024 -2.355 1 97.79 9 ARG B CA 1
ATOM 2495 C C . ARG B 1 9 ? 10.728 -27.117 -2.275 1 97.79 9 ARG B C 1
ATOM 2497 O O . ARG B 1 9 ? 11.218 -26.635 -3.299 1 97.79 9 ARG B O 1
ATOM 2504 N N . ILE B 1 10 ? 11.102 -26.898 -1.07 1 96.97 10 ILE B N 1
ATOM 2505 C CA . ILE B 1 10 ? 12.353 -26.195 -0.805 1 96.97 10 ILE B CA 1
ATOM 2506 C C . ILE B 1 10 ? 13.238 -27.044 0.105 1 96.97 10 ILE B C 1
ATOM 2508 O O . ILE B 1 10 ? 12.755 -27.644 1.068 1 96.97 10 ILE B O 1
ATOM 2512 N N . LYS B 1 11 ? 14.495 -27.101 -0.268 1 96.11 11 LYS B N 1
ATOM 2513 C CA . LYS B 1 11 ? 15.531 -27.648 0.604 1 96.11 11 LYS B CA 1
ATOM 2514 C C . LYS B 1 11 ? 16.719 -26.696 0.709 1 96.11 11 LYS B C 1
ATOM 2516 O O . LYS B 1 11 ? 17.478 -26.533 -0.249 1 96.11 11 LYS B O 1
ATOM 2521 N N . GLY B 1 12 ? 16.891 -26.027 1.83 1 93.22 12 GLY B N 1
ATOM 2522 C CA . GLY B 1 12 ? 18.061 -25.201 2.086 1 93.22 12 GLY B CA 1
ATOM 2523 C C . GLY B 1 12 ? 18.017 -23.865 1.368 1 93.22 12 GLY B C 1
ATOM 2524 O O . GLY B 1 12 ? 19.031 -23.407 0.837 1 93.22 12 GLY B O 1
ATOM 2525 N N . ALA B 1 13 ? 16.901 -23.27 1.275 1 92.37 13 ALA B N 1
ATOM 2526 C CA . ALA B 1 13 ? 16.77 -21.964 0.634 1 92.37 13 ALA B CA 1
ATOM 2527 C C . ALA B 1 13 ? 15.759 -21.091 1.371 1 92.37 13 ALA B C 1
ATOM 2529 O O . ALA B 1 13 ? 14.878 -21.602 2.066 1 92.37 13 ALA B O 1
ATOM 2530 N N . LEU B 1 14 ? 15.866 -19.82 1.313 1 90.47 14 LEU B N 1
ATOM 2531 C CA . LEU B 1 14 ? 14.929 -18.84 1.85 1 90.47 14 LEU B CA 1
ATOM 2532 C C . LEU B 1 14 ? 14.752 -19.025 3.354 1 90.47 14 LEU B C 1
ATOM 2534 O O . LEU B 1 14 ? 13.659 -18.812 3.885 1 90.47 14 LEU B O 1
ATOM 2538 N N . ALA B 1 15 ? 15.772 -19.525 4.005 1 90.42 15 ALA B N 1
ATOM 2539 C CA . ALA B 1 15 ? 15.805 -19.74 5.449 1 90.42 15 ALA B CA 1
ATOM 2540 C C . ALA B 1 15 ? 14.894 -20.896 5.852 1 90.42 15 ALA B C 1
ATOM 2542 O O . ALA B 1 15 ? 14.501 -21.009 7.016 1 90.42 15 ALA B O 1
ATOM 2543 N N . PHE B 1 16 ? 14.486 -21.725 4.815 1 94.69 16 PHE B N 1
ATOM 2544 C CA . PHE B 1 16 ? 13.814 -22.992 5.075 1 94.69 16 PHE B CA 1
ATOM 2545 C C . PHE B 1 16 ? 14.797 -24.154 4.996 1 94.69 16 PHE B C 1
ATOM 2547 O O . PHE B 1 16 ? 15.549 -24.272 4.026 1 94.69 16 PHE B O 1
ATOM 2554 N N . GLU B 1 17 ? 14.765 -24.913 5.991 1 94.57 17 GLU B N 1
ATOM 2555 C CA . GLU B 1 17 ? 15.511 -26.161 5.871 1 94.57 17 GLU B CA 1
ATOM 2556 C C . GLU B 1 17 ? 14.825 -27.124 4.906 1 94.57 17 GLU B C 1
ATOM 2558 O O . GLU B 1 17 ? 15.469 -27.685 4.017 1 94.57 17 GLU B O 1
ATOM 2563 N N . GLU B 1 18 ? 13.604 -27.333 5.193 1 95.65 18 GLU B N 1
ATOM 2564 C CA . GLU B 1 18 ? 12.746 -28.125 4.317 1 95.65 18 GLU B CA 1
ATOM 2565 C C . GLU B 1 18 ? 11.319 -27.585 4.306 1 95.65 18 GLU B C 1
ATOM 2567 O O . GLU B 1 18 ? 10.788 -27.198 5.349 1 95.65 18 GLU B O 1
ATOM 2572 N N . LEU B 1 19 ? 10.753 -27.548 3.142 1 97.2 19 LEU B N 1
ATOM 2573 C CA . LEU B 1 19 ? 9.37 -27.123 2.957 1 97.2 19 LEU B CA 1
ATOM 2574 C C . LEU B 1 19 ? 8.709 -27.904 1.826 1 97.2 19 LEU B C 1
ATOM 2576 O O . LEU B 1 19 ? 9.307 -28.095 0.765 1 97.2 19 LEU B O 1
ATOM 2580 N N . GLU B 1 20 ? 7.594 -28.455 2.087 1 97.48 20 GLU B N 1
ATOM 2581 C CA . GLU B 1 20 ? 6.777 -29.085 1.054 1 97.48 20 GLU B CA 1
ATOM 2582 C C . GLU B 1 20 ? 5.326 -28.62 1.139 1 97.48 20 GLU B C 1
ATOM 2584 O O . GLU B 1 20 ? 4.684 -28.761 2.182 1 97.48 20 GLU B O 1
ATOM 2589 N N . ILE B 1 21 ? 4.872 -28.072 0.065 1 96.8 21 ILE B N 1
ATOM 2590 C CA . ILE B 1 21 ? 3.476 -27.648 0.066 1 96.8 21 ILE B CA 1
ATOM 2591 C C . ILE B 1 21 ? 2.793 -28.123 -1.214 1 96.8 21 ILE B C 1
ATOM 2593 O O . ILE B 1 21 ? 3.441 -28.277 -2.251 1 96.8 21 ILE B O 1
ATOM 2597 N N . GLU B 1 22 ? 1.537 -28.385 -1.081 1 97.45 22 GLU B N 1
ATOM 2598 C CA . GLU B 1 22 ? 0.691 -28.756 -2.211 1 97.45 22 GLU B CA 1
ATOM 2599 C C . GLU B 1 22 ? -0.166 -27.579 -2.669 1 97.45 22 GLU B C 1
ATOM 2601 O O . GLU B 1 22 ? -0.655 -26.803 -1.845 1 97.45 22 GLU B O 1
ATOM 2606 N N . LEU B 1 23 ? -0.298 -27.463 -3.954 1 97.4 23 LEU B N 1
ATOM 2607 C CA . LEU B 1 23 ? -1.086 -26.374 -4.519 1 97.4 23 LEU B CA 1
ATOM 2608 C C . LEU B 1 23 ? -2.356 -26.905 -5.175 1 97.4 23 LEU B C 1
ATOM 2610 O O . LEU B 1 23 ? -2.344 -27.98 -5.78 1 97.4 23 LEU B O 1
ATOM 2614 N N . SER B 1 24 ? -3.389 -26.177 -5.03 1 96.17 24 SER B N 1
ATOM 2615 C CA . SER B 1 24 ? -4.677 -26.475 -5.647 1 96.17 24 SER B CA 1
ATOM 2616 C C . SER B 1 24 ? -5.202 -25.28 -6.436 1 96.17 24 SER B C 1
ATOM 2618 O O . SER B 1 24 ? -4.422 -24.449 -6.906 1 96.17 24 SER B O 1
ATOM 2620 N N . LYS B 1 25 ? -6.472 -25.279 -6.69 1 96.39 25 LYS B N 1
ATOM 2621 C CA . LYS B 1 25 ? -7.069 -24.191 -7.46 1 96.39 25 LYS B CA 1
ATOM 2622 C C . LYS B 1 25 ? -7.004 -22.874 -6.692 1 96.39 25 LYS B C 1
ATOM 2624 O O . LYS B 1 25 ? -6.731 -21.823 -7.275 1 96.39 25 LYS B O 1
ATOM 2629 N N . VAL B 1 26 ? -7.33 -22.951 -5.438 1 97.89 26 VAL B N 1
ATOM 2630 C CA . VAL B 1 26 ? -7.271 -21.793 -4.552 1 97.89 26 VAL B CA 1
ATOM 2631 C C . VAL B 1 26 ? -6.252 -22.042 -3.443 1 97.89 26 VAL B C 1
ATOM 2633 O O . VAL B 1 26 ? -6.386 -22.994 -2.67 1 97.89 26 VAL B O 1
ATOM 2636 N N . ASN B 1 27 ? -5.237 -21.209 -3.332 1 98.2 27 ASN B N 1
ATOM 2637 C CA . ASN B 1 27 ? -4.172 -21.365 -2.346 1 98.2 27 ASN B CA 1
ATOM 2638 C C . ASN B 1 27 ? -4.024 -20.117 -1.479 1 98.2 27 ASN B C 1
ATOM 2640 O O . ASN B 1 27 ? -4.019 -18.997 -1.993 1 98.2 27 ASN B O 1
ATOM 2644 N N . LEU B 1 28 ? -3.965 -20.296 -0.221 1 97.25 28 LEU B N 1
ATOM 2645 C CA . LEU B 1 28 ? -3.754 -19.202 0.72 1 97.25 28 LEU B CA 1
ATOM 2646 C C . LEU B 1 28 ? -2.462 -19.401 1.505 1 97.25 28 LEU B C 1
ATOM 2648 O O . LEU B 1 28 ? -2.281 -20.428 2.161 1 97.25 28 LEU B O 1
ATOM 2652 N N . PHE B 1 29 ? -1.565 -18.477 1.393 1 96.6 29 PHE B N 1
ATOM 2653 C CA . PHE B 1 29 ? -0.369 -18.397 2.223 1 96.6 29 PHE B CA 1
ATOM 2654 C C . PHE B 1 29 ? -0.476 -17.249 3.219 1 96.6 29 PHE B C 1
ATOM 2656 O O . PHE B 1 29 ? -0.573 -16.085 2.824 1 96.6 29 PHE B O 1
ATOM 2663 N N . ILE B 1 30 ? -0.446 -17.595 4.474 1 92.49 30 ILE B N 1
ATOM 2664 C CA . ILE B 1 30 ? -0.562 -16.559 5.495 1 92.49 30 ILE B CA 1
ATOM 2665 C C . ILE B 1 30 ? 0.616 -16.654 6.462 1 92.49 30 ILE B C 1
ATOM 2667 O O . ILE B 1 30 ? 1.077 -17.752 6.782 1 92.49 30 ILE B O 1
ATOM 2671 N N . GLY B 1 31 ? 1.135 -15.551 6.862 1 88.51 31 GLY B N 1
ATOM 2672 C CA . GLY B 1 31 ? 2.238 -15.502 7.808 1 88.51 31 GLY B CA 1
ATOM 2673 C C . GLY B 1 31 ? 2.702 -14.09 8.112 1 88.51 31 GLY B C 1
ATOM 2674 O O . GLY B 1 31 ? 2.278 -13.137 7.455 1 88.51 31 GLY B O 1
ATOM 2675 N N . SER B 1 32 ? 3.536 -14.003 9.069 1 82.39 32 SER B N 1
ATOM 2676 C CA . SER B 1 32 ? 4.094 -12.706 9.437 1 82.39 32 SER B CA 1
ATOM 2677 C C . SER B 1 32 ? 5.075 -12.207 8.381 1 82.39 32 SER B C 1
ATOM 2679 O O . SER B 1 32 ? 5.395 -12.928 7.433 1 82.39 32 SER B O 1
ATOM 2681 N N . ASP B 1 33 ? 5.476 -11.022 8.503 1 77.95 33 ASP B N 1
ATOM 2682 C CA . ASP B 1 33 ? 6.32 -10.388 7.494 1 77.95 33 ASP B CA 1
ATOM 2683 C C . ASP B 1 33 ? 7.701 -11.037 7.447 1 77.95 33 ASP B C 1
ATOM 2685 O O . ASP B 1 33 ? 8.396 -10.956 6.432 1 77.95 33 ASP B O 1
ATOM 2689 N N . ASP B 1 34 ? 8.114 -11.683 8.49 1 82 34 ASP B N 1
ATOM 2690 C CA . ASP B 1 34 ? 9.441 -12.29 8.531 1 82 34 ASP B CA 1
ATOM 2691 C C . ASP B 1 34 ? 9.361 -13.801 8.326 1 82 34 ASP B C 1
ATOM 2693 O O . ASP B 1 34 ? 10.359 -14.507 8.483 1 82 34 ASP B O 1
ATOM 2697 N N . SER B 1 35 ? 8.232 -14.28 7.883 1 88.68 35 SER B N 1
ATOM 2698 C CA . SER B 1 35 ? 8.016 -15.722 7.836 1 88.68 35 SER B CA 1
ATOM 2699 C C . SER B 1 35 ? 8.454 -16.304 6.496 1 88.68 35 SER B C 1
ATOM 2701 O O . SER B 1 35 ? 8.484 -17.524 6.323 1 88.68 35 SER B O 1
ATOM 2703 N N . GLY B 1 36 ? 8.72 -15.532 5.51 1 89.52 36 GLY B N 1
ATOM 2704 C CA . GLY B 1 36 ? 9.108 -16.007 4.192 1 89.52 36 GLY B CA 1
ATOM 2705 C C . GLY B 1 36 ? 7.925 -16.271 3.28 1 89.52 36 GLY B C 1
ATOM 2706 O O . GLY B 1 36 ? 8.093 -16.772 2.166 1 89.52 36 GLY B O 1
ATOM 2707 N N . VAL B 1 37 ? 6.777 -15.898 3.723 1 91.95 37 VAL B N 1
ATOM 2708 C CA . VAL B 1 37 ? 5.534 -16.216 3.028 1 91.95 37 VAL B CA 1
ATOM 2709 C C . VAL B 1 37 ? 5.549 -15.597 1.633 1 91.95 37 VAL B C 1
ATOM 2711 O O . VAL B 1 37 ? 5.189 -16.253 0.652 1 91.95 37 VAL B O 1
ATOM 2714 N N . PHE B 1 38 ? 6.037 -14.39 1.456 1 91.35 38 PHE B N 1
ATOM 2715 C CA . PHE B 1 38 ? 6.09 -13.716 0.165 1 91.35 38 PHE B CA 1
ATOM 2716 C C . PHE B 1 38 ? 7.179 -14.317 -0.716 1 91.35 38 PHE B C 1
ATOM 2718 O O . PHE B 1 38 ? 7.001 -14.448 -1.929 1 91.35 38 PHE B O 1
ATOM 2725 N N . GLU B 1 39 ? 8.271 -14.693 -0.109 1 91.36 39 GLU B N 1
ATOM 2726 C CA . GLU B 1 39 ? 9.374 -15.302 -0.847 1 91.36 39 GLU B CA 1
ATOM 2727 C C . GLU B 1 39 ? 8.961 -16.64 -1.452 1 91.36 39 GLU B C 1
ATOM 2729 O O . GLU B 1 39 ? 9.341 -16.961 -2.58 1 91.36 39 GLU B O 1
ATOM 2734 N N . VAL B 1 40 ? 8.242 -17.372 -0.676 1 95.18 40 VAL B N 1
ATOM 2735 C CA . VAL B 1 40 ? 7.778 -18.664 -1.171 1 95.18 40 VAL B CA 1
ATOM 2736 C C . VAL B 1 40 ? 6.824 -18.455 -2.345 1 95.18 40 VAL B C 1
ATOM 2738 O O . VAL B 1 40 ? 6.972 -19.087 -3.394 1 95.18 40 VAL B O 1
ATOM 2741 N N . GLY B 1 41 ? 5.831 -17.596 -2.223 1 95.34 41 GLY B N 1
ATOM 2742 C CA . GLY B 1 41 ? 4.916 -17.305 -3.315 1 95.34 41 GLY B CA 1
ATOM 2743 C C . GLY B 1 41 ? 5.622 -16.862 -4.583 1 95.34 41 GLY B C 1
ATOM 2744 O O . GLY B 1 41 ? 5.34 -17.375 -5.668 1 95.34 41 GLY B O 1
ATOM 2745 N N . ARG B 1 42 ? 6.527 -16.017 -4.444 1 92.68 42 ARG B N 1
ATOM 2746 C CA . ARG B 1 42 ? 7.24 -15.488 -5.602 1 92.68 42 ARG B CA 1
ATOM 2747 C C . ARG B 1 42 ? 8.124 -16.557 -6.236 1 92.68 42 ARG B C 1
ATOM 2749 O O . ARG B 1 42 ? 8.332 -16.557 -7.451 1 92.68 42 ARG B O 1
ATOM 2756 N N . SER B 1 43 ? 8.672 -17.45 -5.4 1 94.38 43 SER B N 1
ATOM 2757 C CA . SER B 1 43 ? 9.491 -18.53 -5.94 1 94.38 43 SER B CA 1
ATOM 2758 C C . SER B 1 43 ? 8.668 -19.458 -6.827 1 94.38 43 SER B C 1
ATOM 2760 O O . SER B 1 43 ? 9.163 -19.958 -7.839 1 94.38 43 SER B O 1
ATOM 2762 N N . ILE B 1 44 ? 7.451 -19.666 -6.438 1 96.62 44 ILE B N 1
ATOM 2763 C CA . ILE B 1 44 ? 6.557 -20.493 -7.24 1 96.62 44 ILE B CA 1
ATOM 2764 C C . ILE B 1 44 ? 6.34 -19.844 -8.606 1 96.62 44 ILE B C 1
ATOM 2766 O O . ILE B 1 44 ? 6.476 -20.501 -9.641 1 96.62 44 ILE B O 1
ATOM 2770 N N . VAL B 1 45 ? 6.081 -18.592 -8.59 1 94.36 45 VAL B N 1
ATOM 2771 C CA . VAL B 1 45 ? 5.85 -17.843 -9.821 1 94.36 45 VAL B CA 1
ATOM 2772 C C . VAL B 1 45 ? 7.131 -17.804 -10.651 1 94.36 45 VAL B C 1
ATOM 2774 O O . VAL B 1 45 ? 7.091 -17.961 -11.873 1 94.36 45 VAL B O 1
ATOM 2777 N N . ALA B 1 46 ? 8.229 -17.648 -9.973 1 92.02 46 ALA B N 1
ATOM 2778 C CA . ALA B 1 46 ? 9.52 -17.553 -10.649 1 92.02 46 ALA B CA 1
ATOM 2779 C C . ALA B 1 46 ? 9.86 -18.854 -11.37 1 92.02 46 ALA B C 1
ATOM 2781 O O . ALA B 1 46 ? 10.353 -18.835 -12.5 1 92.02 46 ALA B O 1
ATOM 2782 N N . LEU B 1 47 ? 9.603 -19.948 -10.744 1 95.43 47 LEU B N 1
ATOM 2783 C CA . LEU B 1 47 ? 9.904 -21.235 -11.361 1 95.43 47 LEU B CA 1
ATOM 2784 C C . LEU B 1 47 ? 9.022 -21.472 -12.582 1 95.43 47 LEU B C 1
ATOM 2786 O O . LEU B 1 47 ? 9.503 -21.932 -13.621 1 95.43 47 LEU B O 1
ATOM 2790 N N . ASN B 1 48 ? 7.763 -21.177 -12.433 1 95.28 48 ASN B N 1
ATOM 2791 C CA . ASN B 1 48 ? 6.879 -21.305 -13.587 1 95.28 48 ASN B CA 1
ATOM 2792 C C . ASN B 1 48 ? 7.344 -20.433 -14.749 1 95.28 48 ASN B C 1
ATOM 2794 O O . ASN B 1 48 ? 7.383 -20.886 -15.894 1 95.28 48 ASN B O 1
ATOM 2798 N N . LEU B 1 49 ? 7.672 -19.221 -14.415 1 90.23 49 LEU B N 1
ATOM 2799 C CA . LEU B 1 49 ? 8.16 -18.299 -15.435 1 90.23 49 LEU B CA 1
ATOM 2800 C C . LEU B 1 49 ? 9.465 -18.803 -16.043 1 90.23 49 LEU B C 1
ATOM 2802 O O . LEU B 1 49 ? 9.668 -18.706 -17.256 1 90.23 49 LEU B O 1
ATOM 2806 N N . ALA B 1 50 ? 10.339 -19.268 -15.17 1 92.03 50 ALA B N 1
ATOM 2807 C CA . ALA B 1 50 ? 11.621 -19.792 -15.635 1 92.03 50 ALA B CA 1
ATOM 2808 C C . ALA B 1 50 ? 11.419 -20.889 -16.676 1 92.03 50 ALA B C 1
ATOM 2810 O O . ALA B 1 50 ? 12.163 -20.968 -17.657 1 92.03 50 ALA B O 1
ATOM 2811 N N . SER B 1 51 ? 10.484 -21.726 -16.393 1 94.38 51 SER B N 1
ATOM 2812 C CA . SER B 1 51 ? 10.183 -22.799 -17.334 1 94.38 51 SER B CA 1
ATOM 2813 C C . SER B 1 51 ? 9.67 -22.244 -18.659 1 94.38 51 SER B C 1
ATOM 2815 O O . SER B 1 51 ? 9.993 -22.771 -19.726 1 94.38 51 SER B O 1
ATOM 2817 N N . GLN B 1 52 ? 8.906 -21.217 -18.673 1 88.92 52 GLN B N 1
ATOM 2818 C CA . GLN B 1 52 ? 8.31 -20.617 -19.862 1 88.92 52 GLN B CA 1
ATOM 2819 C C . GLN B 1 52 ? 9.369 -19.935 -20.724 1 88.92 52 GLN B C 1
ATOM 2821 O O . GLN B 1 52 ? 9.343 -20.044 -21.951 1 88.92 52 GLN B O 1
ATOM 2826 N N . ILE B 1 53 ? 10.324 -19.285 -20.019 1 86.93 53 ILE B N 1
ATOM 2827 C CA . ILE B 1 53 ? 11.265 -18.478 -20.788 1 86.93 53 ILE B CA 1
ATOM 2828 C C . ILE B 1 53 ? 12.616 -19.187 -20.857 1 86.93 53 ILE B C 1
ATOM 2830 O O . ILE B 1 53 ? 13.563 -18.675 -21.459 1 86.93 53 ILE B O 1
ATOM 2834 N N . LYS B 1 54 ? 12.752 -20.313 -20.167 1 91.85 54 LYS B N 1
ATOM 2835 C CA . LYS B 1 54 ? 13.942 -21.157 -20.131 1 91.85 54 LYS B CA 1
ATOM 2836 C C . LYS B 1 54 ? 15.144 -20.39 -19.588 1 91.85 54 LYS B C 1
ATOM 2838 O O . LYS B 1 54 ? 16.246 -20.486 -20.133 1 91.85 54 LYS B O 1
ATOM 2843 N N . ASP B 1 55 ? 14.882 -19.58 -18.584 1 90.39 55 ASP B N 1
ATOM 2844 C CA . ASP B 1 55 ? 15.913 -18.751 -17.967 1 90.39 55 ASP B CA 1
ATOM 2845 C C . ASP B 1 55 ? 15.59 -18.473 -16.501 1 90.39 55 ASP B C 1
ATOM 2847 O O . ASP B 1 55 ? 14.923 -17.487 -16.182 1 90.39 55 ASP B O 1
ATOM 2851 N N . PRO B 1 56 ? 16.124 -19.328 -15.639 1 90.7 56 PRO B N 1
ATOM 2852 C CA . PRO B 1 56 ? 15.84 -19.118 -14.217 1 90.7 56 PRO B CA 1
ATOM 2853 C C . PRO B 1 56 ? 16.459 -17.831 -13.676 1 90.7 56 PRO B C 1
ATOM 2855 O O . PRO B 1 56 ? 15.891 -17.195 -12.785 1 90.7 56 PRO B O 1
ATOM 2858 N N . TYR B 1 57 ? 17.568 -17.407 -14.231 1 86.77 57 TYR B N 1
ATOM 2859 C CA . TYR B 1 57 ? 18.225 -16.187 -13.776 1 86.77 57 TYR B CA 1
ATOM 2860 C C . TYR B 1 57 ? 17.35 -14.966 -14.037 1 86.77 57 TYR B C 1
ATOM 2862 O O . TYR B 1 57 ? 17.092 -14.173 -13.128 1 86.77 57 TYR B O 1
ATOM 2870 N N . LEU B 1 58 ? 16.861 -14.914 -15.184 1 83.6 58 LEU B N 1
ATOM 2871 C CA . LEU B 1 58 ? 16.008 -13.786 -15.542 1 83.6 58 LEU B CA 1
ATOM 2872 C C . LEU B 1 58 ? 14.696 -13.829 -14.766 1 83.6 58 LEU B C 1
ATOM 2874 O O . LEU B 1 58 ? 14.193 -12.79 -14.332 1 83.6 58 LEU B O 1
ATOM 2878 N N . ALA B 1 59 ? 14.142 -14.971 -14.569 1 86.55 59 ALA B N 1
ATOM 2879 C CA . ALA B 1 59 ? 12.882 -15.12 -13.847 1 86.55 59 ALA B CA 1
ATOM 2880 C C . ALA B 1 59 ? 13.012 -14.626 -12.409 1 86.55 59 ALA B C 1
ATOM 2882 O O . ALA B 1 59 ? 12.177 -13.854 -11.932 1 86.55 59 ALA B O 1
ATOM 2883 N N . PHE B 1 60 ? 14.104 -15.028 -11.776 1 87.31 60 PHE B N 1
ATOM 2884 C CA . PHE B 1 60 ? 14.302 -14.637 -10.386 1 87.31 60 PHE B CA 1
ATOM 2885 C C . PHE B 1 60 ? 14.701 -13.169 -10.288 1 87.31 60 PHE B C 1
ATOM 2887 O O . PHE B 1 60 ? 14.339 -12.486 -9.328 1 87.31 60 PHE B O 1
ATOM 2894 N N . LEU B 1 61 ? 15.37 -12.738 -11.239 1 80.13 61 LEU B N 1
ATOM 2895 C CA . LEU B 1 61 ? 15.69 -11.316 -11.274 1 80.13 61 LEU B CA 1
ATOM 2896 C C . LEU B 1 61 ? 14.422 -10.476 -11.38 1 80.13 61 LEU B C 1
ATOM 2898 O O . LEU B 1 61 ? 14.305 -9.435 -10.729 1 80.13 61 LEU B O 1
ATOM 2902 N N . ARG B 1 62 ? 13.477 -10.915 -12.085 1 77.46 62 ARG B N 1
ATOM 2903 C CA . ARG B 1 62 ? 12.239 -10.183 -12.332 1 77.46 62 ARG B CA 1
ATOM 2904 C C . ARG B 1 62 ? 11.342 -10.192 -11.099 1 77.46 62 ARG B C 1
ATOM 2906 O O . ARG B 1 62 ? 10.572 -9.255 -10.878 1 77.46 62 ARG B O 1
ATOM 2913 N N . LEU B 1 63 ? 11.503 -11.205 -10.311 1 83.47 63 LEU B N 1
ATOM 2914 C CA . LEU B 1 63 ? 10.565 -11.332 -9.201 1 83.47 63 LEU B CA 1
ATOM 2915 C C . LEU B 1 63 ? 11.223 -10.932 -7.885 1 83.47 63 LEU B C 1
ATOM 2917 O O . LEU B 1 63 ? 10.554 -10.431 -6.979 1 83.47 63 LEU B O 1
ATOM 2921 N N . PHE B 1 64 ? 12.548 -11.137 -7.816 1 80.93 64 PHE B N 1
ATOM 2922 C CA . PHE B 1 64 ? 13.244 -10.894 -6.558 1 80.93 64 PHE B CA 1
ATOM 2923 C C . PHE B 1 64 ? 14.195 -9.709 -6.686 1 80.93 64 PHE B C 1
ATOM 2925 O O . PHE B 1 64 ? 14.632 -9.146 -5.681 1 80.93 64 PHE B O 1
ATOM 2932 N N . GLY B 1 65 ? 14.469 -9.39 -7.903 1 74.74 65 GLY B N 1
ATOM 2933 C CA . GLY B 1 65 ? 15.476 -8.361 -8.105 1 74.74 65 GLY B CA 1
ATOM 2934 C C . GLY B 1 65 ? 16.891 -8.858 -7.877 1 74.74 65 GLY B C 1
ATOM 2935 O O . GLY B 1 65 ? 17.833 -8.064 -7.823 1 74.74 65 GLY B O 1
ATOM 2936 N N . THR B 1 66 ? 16.955 -10.158 -7.644 1 77.14 66 THR B N 1
ATOM 2937 C CA . THR B 1 66 ? 18.267 -10.755 -7.416 1 77.14 66 THR B CA 1
ATOM 2938 C C . THR B 1 66 ? 18.362 -12.123 -8.085 1 77.14 66 THR B C 1
ATOM 2940 O O . THR B 1 66 ? 17.35 -12.682 -8.514 1 77.14 66 THR B O 1
ATOM 2943 N N . LYS B 1 67 ? 19.569 -12.541 -8.139 1 80.89 67 LYS B N 1
ATOM 2944 C CA . LYS B 1 67 ? 19.811 -13.863 -8.709 1 80.89 67 LYS B CA 1
ATOM 2945 C C . LYS B 1 67 ? 19.465 -14.964 -7.711 1 80.89 67 LYS B C 1
ATOM 2947 O O . LYS B 1 67 ? 19.483 -14.739 -6.499 1 80.89 67 LYS B O 1
ATOM 2952 N N . PRO B 1 68 ? 19.12 -16.109 -8.249 1 84.49 68 PRO B N 1
ATOM 2953 C CA . PRO B 1 68 ? 18.701 -17.205 -7.373 1 84.49 68 PRO B CA 1
ATOM 2954 C C . PRO B 1 68 ? 19.767 -17.58 -6.346 1 84.49 68 PRO B C 1
ATOM 2956 O O . PRO B 1 68 ? 19.438 -17.966 -5.221 1 84.49 68 PRO B O 1
ATOM 2959 N N . TYR B 1 69 ? 21.011 -17.412 -6.65 1 83.24 69 TYR B N 1
ATOM 2960 C CA . TYR B 1 69 ? 22.066 -17.854 -5.744 1 83.24 69 TYR B CA 1
ATOM 2961 C C . TYR B 1 69 ? 22.091 -17.004 -4.48 1 83.24 69 TYR B C 1
ATOM 2963 O O . TYR B 1 69 ? 22.656 -17.411 -3.462 1 83.24 69 TYR B O 1
ATOM 2971 N N . SER B 1 70 ? 21.472 -15.865 -4.574 1 81.63 70 SER B N 1
ATOM 2972 C CA . SER B 1 70 ? 21.465 -14.968 -3.423 1 81.63 70 SER B CA 1
ATOM 2973 C C . SER B 1 70 ? 20.474 -15.436 -2.362 1 81.63 70 SER B C 1
ATOM 2975 O O . SER B 1 70 ? 20.559 -15.028 -1.202 1 81.63 70 SER B O 1
ATOM 2977 N N . ILE B 1 71 ? 19.596 -16.315 -2.743 1 84 71 ILE B N 1
ATOM 2978 C CA . ILE B 1 71 ? 18.568 -16.718 -1.79 1 84 71 ILE B CA 1
ATOM 2979 C C . ILE B 1 71 ? 18.694 -18.211 -1.496 1 84 71 ILE B C 1
ATOM 2981 O O . ILE B 1 71 ? 17.819 -18.801 -0.858 1 84 71 ILE B O 1
ATOM 2985 N N . MET B 1 72 ? 19.688 -18.853 -2.017 1 89.13 72 MET B N 1
ATOM 2986 C CA . MET B 1 72 ? 19.898 -20.29 -1.86 1 89.13 72 MET B CA 1
ATOM 2987 C C . MET B 1 72 ? 21.2 -20.571 -1.117 1 89.13 72 MET B C 1
ATOM 2989 O O . MET B 1 72 ? 22.197 -19.877 -1.319 1 89.13 72 MET B O 1
ATOM 2993 N N . ASP B 1 73 ? 21.104 -21.523 -0.312 1 86.82 73 ASP B N 1
ATOM 2994 C CA . ASP B 1 73 ? 22.314 -22.016 0.339 1 86.82 73 ASP B CA 1
ATOM 2995 C C . ASP B 1 73 ? 23.042 -23.025 -0.547 1 86.82 73 ASP B C 1
ATOM 2997 O O . ASP B 1 73 ? 22.503 -23.471 -1.562 1 86.82 73 ASP B O 1
ATOM 3001 N N . ASN B 1 74 ? 24.251 -23.287 -0.06 1 87.55 74 ASN B N 1
ATOM 3002 C CA . ASN B 1 74 ? 24.928 -24.375 -0.758 1 87.55 74 ASN B CA 1
ATOM 3003 C C . ASN B 1 74 ? 24.216 -25.708 -0.544 1 87.55 74 ASN B C 1
ATOM 3005 O O . ASN B 1 74 ? 23.745 -25.994 0.558 1 87.55 74 ASN B O 1
ATOM 3009 N N . ASN B 1 75 ? 24.156 -26.53 -1.528 1 90.81 75 ASN B N 1
ATOM 3010 C CA . ASN B 1 75 ? 23.489 -27.827 -1.531 1 90.81 75 ASN B CA 1
ATOM 3011 C C . ASN B 1 75 ? 21.994 -27.69 -1.259 1 90.81 75 ASN B C 1
ATOM 3013 O O . ASN B 1 75 ? 21.464 -28.325 -0.345 1 90.81 75 ASN B O 1
ATOM 3017 N N . SER B 1 76 ? 21.409 -26.805 -1.966 1 94.8 76 SER B N 1
ATOM 3018 C CA . SER B 1 76 ? 19.992 -26.507 -1.788 1 94.8 76 SER B CA 1
ATOM 3019 C C . SER B 1 76 ? 19.219 -26.698 -3.089 1 94.8 76 SER B C 1
ATOM 3021 O O . SER B 1 76 ? 19.816 -26.91 -4.146 1 94.8 76 SER B O 1
ATOM 3023 N N . SER B 1 77 ? 17.9 -26.767 -2.977 1 95.9 77 SER B N 1
ATOM 3024 C CA . SER B 1 77 ? 17.064 -26.935 -4.161 1 95.9 77 SER B CA 1
ATOM 3025 C C . SER B 1 77 ? 15.692 -26.299 -3.963 1 95.9 77 SER B C 1
ATOM 3027 O O . SER B 1 77 ? 15.203 -26.203 -2.835 1 95.9 77 SER B O 1
ATOM 3029 N N . ILE B 1 78 ? 15.137 -25.834 -4.996 1 96.62 78 ILE B N 1
ATOM 3030 C CA . ILE B 1 78 ? 13.761 -25.365 -5.113 1 96.62 78 ILE B CA 1
ATOM 3031 C C . ILE B 1 78 ? 13.076 -26.064 -6.286 1 96.62 78 ILE B C 1
ATOM 3033 O O . ILE B 1 78 ? 13.584 -26.047 -7.409 1 96.62 78 ILE B O 1
ATOM 3037 N N . LEU B 1 79 ? 11.908 -26.679 -5.955 1 97.12 79 LEU B N 1
ATOM 3038 C CA . LEU B 1 79 ? 11.264 -27.507 -6.969 1 97.12 79 LEU B CA 1
ATOM 3039 C C . LEU B 1 79 ? 9.776 -27.189 -7.067 1 97.12 79 LEU B C 1
ATOM 3041 O O . LEU B 1 79 ? 9.113 -26.983 -6.048 1 97.12 79 LEU B O 1
ATOM 3045 N N . LEU B 1 80 ? 9.27 -27.143 -8.227 1 97.43 80 LEU B N 1
ATOM 3046 C CA . LEU B 1 80 ? 7.851 -27.084 -8.562 1 97.43 80 LEU B CA 1
ATOM 3047 C C . LEU B 1 80 ? 7.489 -28.155 -9.585 1 97.43 80 LEU B C 1
ATOM 3049 O O . LEU B 1 80 ? 7.706 -27.972 -10.785 1 97.43 80 LEU B O 1
ATOM 3053 N N . ASN B 1 81 ? 6.862 -29.249 -9.074 1 96.13 81 ASN B N 1
ATOM 3054 C CA . ASN B 1 81 ? 6.622 -30.428 -9.9 1 96.13 81 ASN B CA 1
ATOM 3055 C C . ASN B 1 81 ? 7.896 -30.889 -10.603 1 96.13 81 ASN B C 1
ATOM 3057 O O . ASN B 1 81 ? 8.859 -31.293 -9.949 1 96.13 81 ASN B O 1
ATOM 3061 N N . ASP B 1 82 ? 8.01 -30.621 -11.958 1 94.23 82 ASP B N 1
ATOM 3062 C CA . ASP B 1 82 ? 9.156 -31.118 -12.713 1 94.23 82 ASP B CA 1
ATOM 3063 C C . ASP B 1 82 ? 10.138 -29.991 -13.025 1 94.23 82 ASP B C 1
ATOM 3065 O O . ASP B 1 82 ? 11.093 -30.184 -13.78 1 94.23 82 ASP B O 1
ATOM 3069 N N . ILE B 1 83 ? 9.891 -28.833 -12.459 1 96.21 83 ILE B N 1
ATOM 3070 C CA . ILE B 1 83 ? 10.803 -27.702 -12.584 1 96.21 83 ILE B CA 1
ATOM 3071 C C . ILE B 1 83 ? 11.698 -27.621 -11.349 1 96.21 83 ILE B C 1
ATOM 3073 O O . ILE B 1 83 ? 11.205 -27.575 -10.219 1 96.21 83 ILE B O 1
ATOM 3077 N N . SER B 1 84 ? 13.014 -27.572 -11.581 1 95.26 84 SER B N 1
ATOM 3078 C CA . SER B 1 84 ? 13.867 -27.588 -10.397 1 95.26 84 SER B CA 1
ATOM 3079 C C . SER B 1 84 ? 15.099 -26.712 -10.592 1 95.26 84 SER B C 1
ATOM 3081 O O . SER B 1 84 ? 15.639 -26.627 -11.697 1 95.26 84 SER B O 1
ATOM 3083 N N . LEU B 1 85 ? 15.374 -26.034 -9.583 1 95.56 85 LEU B N 1
ATOM 3084 C CA . LEU B 1 85 ? 16.616 -25.282 -9.443 1 95.56 85 LEU B CA 1
ATOM 3085 C C . LEU B 1 85 ? 17.461 -25.837 -8.301 1 95.56 85 LEU B C 1
ATOM 3087 O O . LEU B 1 85 ? 16.993 -25.927 -7.164 1 95.56 85 LEU B O 1
ATOM 3091 N N . GLU B 1 86 ? 18.695 -26.189 -8.666 1 95.45 86 GLU B N 1
ATOM 3092 C CA . GLU B 1 86 ? 19.579 -26.782 -7.668 1 95.45 86 GLU B CA 1
ATOM 3093 C C . GLU B 1 86 ? 20.928 -26.069 -7.631 1 95.45 86 GLU B C 1
ATOM 3095 O O . GLU B 1 86 ? 21.453 -25.67 -8.673 1 95.45 86 GLU B O 1
ATOM 3100 N N . LEU B 1 87 ? 21.302 -25.813 -6.484 1 93.13 87 LEU B N 1
ATOM 3101 C CA . LEU B 1 87 ? 22.631 -25.255 -6.262 1 93.13 87 LEU B CA 1
ATOM 3102 C C . LEU B 1 87 ? 23.528 -26.257 -5.543 1 93.13 87 LEU B C 1
ATOM 3104 O O . LEU B 1 87 ? 23.253 -26.637 -4.403 1 93.13 87 LEU B O 1
ATOM 3108 N N . ASP B 1 88 ? 24.51 -26.746 -6.258 1 90.4 88 ASP B N 1
ATOM 3109 C CA . ASP B 1 88 ? 25.48 -27.698 -5.726 1 90.4 88 ASP B CA 1
ATOM 3110 C C . ASP B 1 88 ? 26.91 -27.245 -6.016 1 90.4 88 ASP B C 1
ATOM 3112 O O . ASP B 1 88 ? 27.288 -27.073 -7.176 1 90.4 88 ASP B O 1
ATOM 3116 N N . ASP B 1 89 ? 27.747 -27.037 -4.927 1 87.86 89 ASP B N 1
ATOM 3117 C CA . ASP B 1 89 ? 29.138 -26.614 -5.055 1 87.86 89 ASP B CA 1
ATOM 3118 C C . ASP B 1 89 ? 29.251 -25.348 -5.902 1 87.86 89 ASP B C 1
ATOM 3120 O O . ASP B 1 89 ? 30 -25.314 -6.88 1 87.86 89 ASP B O 1
ATOM 3124 N N . GLN B 1 90 ? 28.356 -24.477 -5.675 1 80.48 90 GLN B N 1
ATOM 3125 C CA . GLN B 1 90 ? 28.336 -23.152 -6.285 1 80.48 90 GLN B CA 1
ATOM 3126 C C . GLN B 1 90 ? 27.965 -23.232 -7.762 1 80.48 90 GLN B C 1
ATOM 3128 O O . GLN B 1 90 ? 28.159 -22.271 -8.51 1 80.48 90 GLN B O 1
ATOM 3133 N N . LYS B 1 91 ? 27.541 -24.44 -8.122 1 88.42 91 LYS B N 1
ATOM 3134 C CA . LYS B 1 91 ? 27.054 -24.596 -9.49 1 88.42 91 LYS B CA 1
ATOM 3135 C C . LYS B 1 91 ? 25.534 -24.738 -9.519 1 88.42 91 LYS B C 1
ATOM 3137 O O . LYS B 1 91 ? 24.971 -25.588 -8.827 1 88.42 91 LYS B O 1
ATOM 3142 N N . MET B 1 92 ? 24.935 -23.95 -10.334 1 90.65 92 MET B N 1
ATOM 3143 C CA . MET B 1 92 ? 23.478 -23.952 -10.434 1 90.65 92 MET B CA 1
ATOM 3144 C C . MET B 1 92 ? 23.013 -24.833 -11.589 1 90.65 92 MET B C 1
ATOM 3146 O O . MET B 1 92 ? 23.564 -24.764 -12.689 1 90.65 92 MET B O 1
ATOM 3150 N N . SER B 1 93 ? 22.092 -25.701 -11.313 1 94.32 93 SER B N 1
ATOM 3151 C CA . SER B 1 93 ? 21.451 -26.527 -12.331 1 94.32 93 SER B CA 1
ATOM 3152 C C . SER B 1 93 ? 19.956 -26.24 -12.415 1 94.32 93 SER B C 1
ATOM 3154 O O . SER B 1 93 ? 19.297 -26.042 -11.392 1 94.32 93 SER B O 1
ATOM 3156 N N . PHE B 1 94 ? 19.493 -26.149 -13.607 1 94.94 94 PHE B N 1
ATOM 3157 C CA . PHE B 1 94 ? 18.089 -25.857 -13.869 1 94.94 94 PHE B CA 1
ATOM 3158 C C . PHE B 1 94 ? 17.47 -26.929 -14.758 1 94.94 94 PHE B C 1
ATOM 3160 O O . PHE B 1 94 ? 17.95 -27.179 -15.865 1 94.94 94 PHE B O 1
ATOM 3167 N N . ILE B 1 95 ? 16.529 -27.597 -14.261 1 94.57 95 ILE B N 1
ATOM 3168 C CA . ILE B 1 95 ? 15.768 -28.562 -15.046 1 94.57 95 ILE B CA 1
ATOM 3169 C C . ILE B 1 95 ? 14.46 -27.928 -15.516 1 94.57 95 ILE B C 1
ATOM 3171 O O . ILE B 1 95 ? 13.611 -27.564 -14.699 1 94.57 95 ILE B O 1
ATOM 3175 N N . VAL B 1 96 ? 14.328 -27.852 -16.755 1 91.63 96 VAL B N 1
ATOM 3176 C CA . VAL B 1 96 ? 13.152 -27.242 -17.364 1 91.63 96 VAL B CA 1
ATOM 3177 C C . VAL B 1 96 ? 12.011 -28.256 -17.415 1 91.63 96 VAL B C 1
ATOM 3179 O O . VAL B 1 96 ? 12.148 -29.323 -18.017 1 91.63 96 VAL B O 1
ATOM 3182 N N . GLY B 1 97 ? 11.036 -28.038 -16.638 1 92.47 97 GLY B N 1
ATOM 3183 C CA . GLY B 1 97 ? 9.81 -28.817 -16.706 1 92.47 97 GLY B CA 1
ATOM 3184 C C . GLY B 1 97 ? 8.679 -28.09 -17.408 1 92.47 97 GLY B C 1
ATOM 3185 O O . GLY B 1 97 ? 8.867 -26.984 -17.918 1 92.47 97 GLY B O 1
ATOM 3186 N N . LYS B 1 98 ? 7.612 -28.802 -17.504 1 92.91 98 LYS B N 1
ATOM 3187 C CA . LYS B 1 98 ? 6.429 -28.196 -18.11 1 92.91 98 LYS B CA 1
ATOM 3188 C C . LYS B 1 98 ? 5.83 -27.13 -17.197 1 92.91 98 LYS B C 1
ATOM 3190 O O . LYS B 1 98 ? 5.599 -27.378 -16.012 1 92.91 98 LYS B O 1
ATOM 3195 N N . PRO B 1 99 ? 5.672 -25.952 -17.772 1 93.69 99 PRO B N 1
ATOM 3196 C CA . PRO B 1 99 ? 4.987 -24.949 -16.953 1 93.69 99 PRO B CA 1
ATOM 3197 C C . PRO B 1 99 ? 3.6 -25.402 -16.502 1 93.69 99 PRO B C 1
ATOM 3199 O O . PRO B 1 99 ? 2.901 -26.094 -17.246 1 93.69 99 PRO B O 1
ATOM 3202 N N . ILE B 1 100 ? 3.292 -25.042 -15.374 1 94.77 100 ILE B N 1
ATOM 3203 C CA . ILE B 1 100 ? 2.015 -25.437 -14.791 1 94.77 100 ILE B CA 1
ATOM 3204 C C . ILE B 1 100 ? 0.906 -24.528 -15.315 1 94.77 100 ILE B C 1
ATOM 3206 O O . ILE B 1 100 ? -0.173 -25.001 -15.68 1 94.77 100 ILE B O 1
ATOM 3210 N N . TRP B 1 101 ? 1.145 -23.244 -15.318 1 94.37 101 TRP B N 1
ATOM 3211 C CA . TRP B 1 101 ? 0.183 -22.249 -15.779 1 94.37 101 TRP B CA 1
ATOM 3212 C C . TRP B 1 101 ? 0.66 -21.586 -17.067 1 94.37 101 TRP B C 1
ATOM 3214 O O . TRP B 1 101 ? 1.861 -21.386 -17.261 1 94.37 101 TRP B O 1
ATOM 3224 N N . LEU B 1 102 ? -0.228 -21.254 -17.816 1 89.76 102 LEU B N 1
ATOM 3225 C CA . LEU B 1 102 ? 0.096 -20.659 -19.108 1 89.76 102 LEU B CA 1
ATOM 3226 C C . LEU B 1 102 ? 0.555 -19.214 -18.941 1 89.76 102 LEU B C 1
ATOM 3228 O O . LEU B 1 102 ? 1.547 -18.799 -19.545 1 89.76 102 LEU B O 1
ATOM 3232 N N . ARG B 1 103 ? -0.221 -18.54 -18.184 1 87.64 103 ARG B N 1
ATOM 3233 C CA . ARG B 1 103 ? 0.1 -17.154 -17.863 1 87.64 103 ARG B CA 1
ATOM 3234 C C . ARG B 1 103 ? -0.104 -16.874 -16.377 1 87.64 103 ARG B C 1
ATOM 3236 O O . ARG B 1 103 ? -0.938 -17.511 -15.73 1 87.64 103 ARG B O 1
ATOM 3243 N N . THR B 1 104 ? 0.797 -15.981 -15.97 1 91.55 104 THR B N 1
ATOM 3244 C CA . THR B 1 104 ? 0.666 -15.567 -14.578 1 91.55 104 THR B CA 1
ATOM 3245 C C . THR B 1 104 ? 0.436 -14.062 -14.481 1 91.55 104 THR B C 1
ATOM 3247 O O . THR B 1 104 ? 1.21 -13.274 -15.028 1 91.55 104 THR B O 1
ATOM 3250 N N . ALA B 1 105 ? -0.682 -13.697 -13.935 1 91.89 105 ALA B N 1
ATOM 3251 C CA . ALA B 1 105 ? -0.878 -12.311 -13.519 1 91.89 105 ALA B CA 1
ATOM 3252 C C . ALA B 1 105 ? -0.32 -12.074 -12.118 1 91.89 105 ALA B C 1
ATOM 3254 O O . ALA B 1 105 ? -0.798 -12.662 -11.145 1 91.89 105 ALA B O 1
ATOM 3255 N N . PHE B 1 106 ? 0.662 -11.245 -12.036 1 92.58 106 PHE B N 1
ATOM 3256 C CA . PHE B 1 106 ? 1.387 -10.99 -10.797 1 92.58 106 PHE B CA 1
ATOM 3257 C C . PHE B 1 106 ? 1.024 -9.623 -10.229 1 92.58 106 PHE B C 1
ATOM 3259 O O . PHE B 1 106 ? 1.317 -8.593 -10.84 1 92.58 106 PHE B O 1
ATOM 3266 N N . LEU B 1 107 ? 0.456 -9.636 -9.037 1 93.34 107 LEU B N 1
ATOM 3267 C CA . LEU B 1 107 ? 0.032 -8.398 -8.393 1 93.34 107 LEU B CA 1
ATOM 3268 C C . LEU B 1 107 ? 0.709 -8.232 -7.036 1 93.34 107 LEU B C 1
ATOM 3270 O O . LEU B 1 107 ? 0.261 -8.804 -6.04 1 93.34 107 LEU B O 1
ATOM 3274 N N . PRO B 1 108 ? 1.755 -7.42 -6.974 1 91.64 108 PRO B N 1
ATOM 3275 C CA . PRO B 1 108 ? 2.456 -7.193 -5.708 1 91.64 108 PRO B CA 1
ATOM 3276 C C . PRO B 1 108 ? 1.676 -6.288 -4.756 1 91.64 108 PRO B C 1
ATOM 3278 O O . PRO B 1 108 ? 0.692 -5.663 -5.16 1 91.64 108 PRO B O 1
ATOM 3281 N N . SER B 1 109 ? 2.106 -6.23 -3.536 1 90.95 109 SER B N 1
ATOM 3282 C CA . SER B 1 109 ? 1.397 -5.447 -2.529 1 90.95 109 SER B CA 1
ATOM 3283 C C . SER B 1 109 ? 1.494 -3.953 -2.821 1 90.95 109 SER B C 1
ATOM 3285 O O . SER B 1 109 ? 0.622 -3.179 -2.419 1 90.95 109 SER B O 1
ATOM 3287 N N . GLU B 1 110 ? 2.499 -3.515 -3.495 1 89.18 110 GLU B N 1
ATOM 3288 C CA . GLU B 1 110 ? 2.739 -2.095 -3.736 1 89.18 110 GLU B CA 1
ATOM 3289 C C . GLU B 1 110 ? 2.153 -1.655 -5.074 1 89.18 110 GLU B C 1
ATOM 3291 O O . GLU B 1 110 ? 2.472 -0.573 -5.572 1 89.18 110 GLU B O 1
ATOM 3296 N N . ARG B 1 111 ? 1.289 -2.336 -5.616 1 90.02 111 ARG B N 1
ATOM 3297 C CA . ARG B 1 111 ? 0.811 -2.191 -6.987 1 90.02 111 ARG B CA 1
ATOM 3298 C C . ARG B 1 111 ? 0.177 -0.821 -7.204 1 90.02 111 ARG B C 1
ATOM 3300 O O . ARG B 1 111 ? 0.35 -0.211 -8.261 1 90.02 111 ARG B O 1
ATOM 3307 N N . VAL B 1 112 ? -0.528 -0.311 -6.228 1 87.88 112 VAL B N 1
ATOM 3308 C CA . VAL B 1 112 ? -1.22 0.96 -6.418 1 87.88 112 VAL B CA 1
ATOM 3309 C C . VAL B 1 112 ? -0.201 2.095 -6.506 1 87.88 112 VAL B C 1
ATOM 3311 O O . VAL B 1 112 ? -0.335 2.993 -7.341 1 87.88 112 VAL B O 1
ATOM 3314 N N . GLY B 1 113 ? 0.801 2.024 -5.627 1 85.26 113 GLY B N 1
ATOM 3315 C CA . GLY B 1 113 ? 1.851 3.027 -5.692 1 85.26 113 GLY B CA 1
ATOM 3316 C C . GLY B 1 113 ? 2.614 3.009 -7.003 1 85.26 113 GLY B C 1
ATOM 3317 O O . GLY B 1 113 ? 2.925 4.064 -7.561 1 85.26 113 GLY B O 1
ATOM 3318 N N . ILE B 1 114 ? 2.882 1.861 -7.483 1 84.46 114 ILE B N 1
ATOM 3319 C CA . ILE B 1 114 ? 3.575 1.705 -8.757 1 84.46 114 ILE B CA 1
ATOM 3320 C C . ILE B 1 114 ? 2.72 2.279 -9.884 1 84.46 114 ILE B C 1
ATOM 3322 O O . ILE B 1 114 ? 3.202 3.074 -10.695 1 84.46 114 ILE B O 1
ATOM 3326 N N . LEU B 1 115 ? 1.506 1.896 -9.876 1 84.12 115 LEU B N 1
ATOM 3327 C CA . LEU B 1 115 ? 0.587 2.319 -10.927 1 84.12 115 LEU B CA 1
ATOM 3328 C C . LEU B 1 115 ? 0.441 3.837 -10.943 1 84.12 115 LEU B C 1
ATOM 3330 O O . LEU B 1 115 ? 0.5 4.46 -12.006 1 84.12 115 LEU B O 1
ATOM 3334 N N . LYS B 1 116 ? 0.251 4.406 -9.786 1 81.29 116 LYS B N 1
ATOM 3335 C CA . LYS B 1 116 ? 0.08 5.853 -9.705 1 81.29 116 LYS B CA 1
ATOM 3336 C C . LYS B 1 116 ? 1.318 6.583 -10.218 1 81.29 116 LYS B C 1
ATOM 3338 O O . LYS B 1 116 ? 1.206 7.612 -10.887 1 81.29 116 LYS B O 1
ATOM 3343 N N . THR B 1 117 ? 2.455 6.064 -9.881 1 79.99 117 THR B N 1
ATOM 3344 C CA . THR B 1 117 ? 3.693 6.674 -10.352 1 79.99 117 THR B CA 1
ATOM 3345 C C . THR B 1 117 ? 3.791 6.593 -11.873 1 79.99 117 THR B C 1
ATOM 3347 O O . THR B 1 117 ? 4.148 7.573 -12.53 1 79.99 117 THR B O 1
ATOM 3350 N N . LEU B 1 118 ? 3.436 5.481 -12.398 1 78.43 118 LEU B N 1
ATOM 3351 C CA . LEU B 1 118 ? 3.503 5.289 -13.843 1 78.43 118 LEU B CA 1
ATOM 3352 C C . LEU B 1 118 ? 2.5 6.188 -14.558 1 78.43 118 LEU B C 1
ATOM 3354 O O . LEU B 1 118 ? 2.808 6.759 -15.606 1 78.43 118 LEU B O 1
ATOM 3358 N N . LEU B 1 119 ? 1.381 6.264 -13.989 1 78.16 119 LEU B N 1
ATOM 3359 C CA . LEU B 1 119 ? 0.355 7.116 -14.579 1 78.16 119 LEU B CA 1
ATOM 3360 C C . LEU B 1 119 ? 0.776 8.582 -14.539 1 78.16 119 LEU B C 1
ATOM 3362 O O . LEU B 1 119 ? 0.462 9.347 -15.454 1 78.16 119 LEU B O 1
ATOM 3366 N N . ASN B 1 120 ? 1.47 8.925 -13.496 1 76.19 120 ASN B N 1
ATOM 3367 C CA . ASN B 1 120 ? 2 10.283 -13.422 1 76.19 120 ASN B CA 1
ATOM 3368 C C . ASN B 1 120 ? 3.052 10.533 -14.498 1 76.19 120 ASN B C 1
ATOM 3370 O O . ASN B 1 120 ? 3.104 11.617 -15.081 1 76.19 120 ASN B O 1
ATOM 3374 N N . LEU B 1 121 ? 3.815 9.575 -14.781 1 74.81 121 LEU B N 1
ATOM 3375 C CA . LEU B 1 121 ? 4.821 9.689 -15.831 1 74.81 121 LEU B CA 1
ATOM 3376 C C . LEU B 1 121 ? 4.165 9.816 -17.202 1 74.81 121 LEU B C 1
ATOM 3378 O O . LEU B 1 121 ? 4.627 10.586 -18.047 1 74.81 121 LEU B O 1
ATOM 3382 N N . LEU B 1 122 ? 3.129 9.14 -17.343 1 74.4 122 LEU B N 1
ATOM 3383 C CA . LEU B 1 122 ? 2.392 9.172 -18.602 1 74.4 122 LEU B CA 1
ATOM 3384 C C . LEU B 1 122 ? 1.732 10.531 -18.811 1 74.4 122 LEU B C 1
ATOM 3386 O O . LEU B 1 122 ? 1.595 10.991 -19.947 1 74.4 122 LEU B O 1
ATOM 3390 N N . ARG B 1 123 ? 1.353 11.073 -17.816 1 70.23 123 ARG B N 1
ATOM 3391 C CA . ARG B 1 123 ? 0.674 12.363 -17.886 1 70.23 123 ARG B CA 1
ATOM 3392 C C . ARG B 1 123 ? 1.639 13.468 -18.302 1 70.23 123 ARG B C 1
ATOM 3394 O O . ARG B 1 123 ? 1.26 14.39 -19.027 1 70.23 123 ARG B O 1
ATOM 3401 N N . VAL B 1 124 ? 2.83 13.387 -17.821 1 65.6 124 VAL B N 1
ATOM 3402 C CA . VAL B 1 124 ? 3.832 14.392 -18.163 1 65.6 124 VAL B CA 1
ATOM 3403 C C . VAL B 1 124 ? 4.121 14.345 -19.662 1 65.6 124 VAL B C 1
ATOM 3405 O O . VAL B 1 124 ? 4.317 15.385 -20.295 1 65.6 124 VAL B O 1
ATOM 3408 N N . ARG B 1 125 ? 3.974 13.207 -20.295 1 64.01 125 ARG B N 1
ATOM 3409 C CA . ARG B 1 125 ? 4.053 12.899 -21.719 1 64.01 125 ARG B CA 1
ATOM 3410 C C . ARG B 1 125 ? 5.232 13.615 -22.37 1 64.01 125 ARG B C 1
ATOM 3412 O O . ARG B 1 125 ? 5.116 14.124 -23.486 1 64.01 125 ARG B O 1
ATOM 3419 N N . SER B 1 126 ? 6.266 13.811 -21.594 1 63.81 126 SER B N 1
ATOM 3420 C CA . SER B 1 126 ? 7.483 14.289 -22.242 1 63.81 126 SER B CA 1
ATOM 3421 C C . SER B 1 126 ? 8.262 13.14 -22.874 1 63.81 126 SER B C 1
ATOM 3423 O O . SER B 1 126 ? 8.105 11.984 -22.475 1 63.81 126 SER B O 1
ATOM 3425 N N . PRO B 1 127 ? 8.867 13.344 -23.999 1 64.34 127 PRO B N 1
ATOM 3426 C CA . PRO B 1 127 ? 9.707 12.288 -24.568 1 64.34 127 PRO B CA 1
ATOM 3427 C C . PRO B 1 127 ? 10.588 11.607 -23.523 1 64.34 127 PRO B C 1
ATOM 3429 O O . PRO B 1 127 ? 10.741 10.383 -23.543 1 64.34 127 PRO B O 1
ATOM 3432 N N . SER B 1 128 ? 11.053 12.416 -22.577 1 63.48 128 SER B N 1
ATOM 3433 C CA . SER B 1 128 ? 11.932 11.875 -21.545 1 63.48 128 SER B CA 1
ATOM 3434 C C . SER B 1 128 ? 11.176 10.937 -20.61 1 63.48 128 SER B C 1
ATOM 3436 O O . SER B 1 128 ? 11.708 9.906 -20.195 1 63.48 128 SER B O 1
ATOM 3438 N N . SER B 1 129 ? 9.935 11.292 -20.353 1 68.01 129 SER B N 1
ATOM 3439 C CA . SER B 1 129 ? 9.152 10.448 -19.457 1 68.01 129 SER B CA 1
ATOM 3440 C C . SER B 1 129 ? 8.814 9.112 -20.11 1 68.01 129 SER B C 1
ATOM 3442 O O . SER B 1 129 ? 8.801 8.075 -19.444 1 68.01 129 SER B O 1
ATOM 3444 N N . LEU B 1 130 ? 8.644 9.209 -21.341 1 68.71 130 LEU B N 1
ATOM 3445 C CA . LEU B 1 130 ? 8.32 7.989 -22.072 1 68.71 130 LEU B CA 1
ATOM 3446 C C . LEU B 1 130 ? 9.527 7.06 -22.142 1 68.71 130 LEU B C 1
ATOM 3448 O O . LEU B 1 130 ? 9.39 5.844 -21.987 1 68.71 130 LEU B O 1
ATOM 3452 N N . ILE B 1 131 ? 10.629 7.691 -22.335 1 68.21 131 ILE B N 1
ATOM 3453 C CA . ILE B 1 131 ? 11.864 6.915 -22.367 1 68.21 131 ILE B CA 1
ATOM 3454 C C . ILE B 1 131 ? 12.131 6.315 -20.988 1 68.21 131 ILE B C 1
ATOM 3456 O O . ILE B 1 131 ? 12.586 5.174 -20.878 1 68.21 131 ILE B O 1
ATOM 3460 N N . ALA B 1 132 ? 11.842 7.062 -20.003 1 66.61 132 ALA B N 1
ATOM 3461 C CA . ALA B 1 132 ? 12.025 6.572 -18.64 1 66.61 132 ALA B CA 1
ATOM 3462 C C . ALA B 1 132 ? 11.127 5.369 -18.364 1 66.61 132 ALA B C 1
ATOM 3464 O O . ALA B 1 132 ? 11.558 4.395 -17.742 1 66.61 132 ALA B O 1
ATOM 3465 N N . MET B 1 133 ? 9.96 5.483 -18.823 1 70.74 133 MET B N 1
ATOM 3466 C CA . MET B 1 133 ? 9.026 4.376 -18.642 1 70.74 133 MET B CA 1
ATOM 3467 C C . MET B 1 133 ? 9.507 3.131 -19.379 1 70.74 133 MET B C 1
ATOM 3469 O O . MET B 1 133 ? 9.407 2.019 -18.859 1 70.74 133 MET B O 1
ATOM 3473 N N . GLU B 1 134 ? 10.006 3.44 -20.486 1 67.47 134 GLU B N 1
ATOM 3474 C CA . GLU B 1 134 ? 10.568 2.336 -21.258 1 67.47 134 GLU B CA 1
ATOM 3475 C C . GLU B 1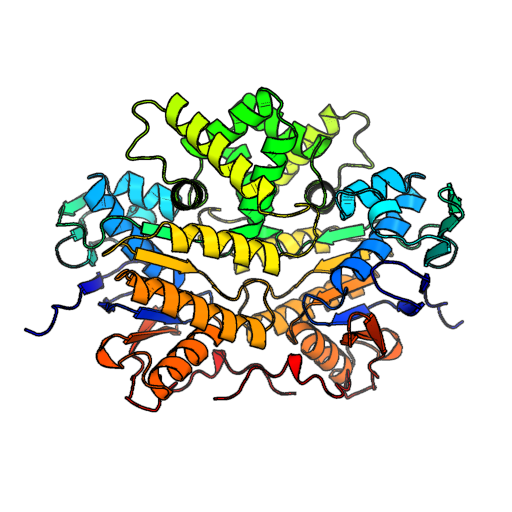 134 ? 11.716 1.665 -20.508 1 67.47 134 GLU B C 1
ATOM 3477 O O . GLU B 1 134 ? 11.822 0.437 -20.494 1 67.47 134 GLU B O 1
ATOM 3482 N N . SER B 1 135 ? 12.511 2.515 -19.949 1 64.6 135 SER B N 1
ATOM 3483 C CA . SER B 1 135 ? 13.647 1.998 -19.193 1 64.6 135 SER B CA 1
ATOM 3484 C C . SER B 1 135 ? 13.186 1.211 -17.97 1 64.6 135 SER B C 1
ATOM 3486 O O . SER B 1 135 ? 13.801 0.208 -17.603 1 64.6 135 SER B O 1
ATOM 3488 N N . LEU B 1 136 ? 12.133 1.647 -17.391 1 66.19 136 LEU B N 1
ATOM 3489 C CA . LEU B 1 136 ? 11.566 0.936 -16.25 1 66.19 136 LEU B CA 1
ATOM 3490 C C . LEU B 1 136 ? 11.088 -0.453 -16.658 1 66.19 136 LEU B C 1
ATOM 3492 O O . LEU B 1 136 ? 11.28 -1.422 -15.919 1 66.19 136 LEU B O 1
ATOM 3496 N N . ILE B 1 137 ? 10.597 -0.426 -17.732 1 62.71 137 ILE B N 1
ATOM 3497 C CA . ILE B 1 137 ? 10.053 -1.684 -18.232 1 62.71 137 ILE B CA 1
ATOM 3498 C C . ILE B 1 137 ? 11.193 -2.627 -18.608 1 62.71 137 ILE B C 1
ATOM 3500 O O . ILE B 1 137 ? 11.099 -3.839 -18.403 1 62.71 137 ILE B O 1
ATOM 3504 N N . GLU B 1 138 ? 12.187 -1.955 -19.146 1 59.15 138 GLU B N 1
ATOM 3505 C CA . GLU B 1 138 ? 13.297 -2.756 -19.653 1 59.15 138 GLU B CA 1
ATOM 3506 C C . GLU B 1 138 ? 14.228 -3.186 -18.523 1 59.15 138 GLU B C 1
ATOM 3508 O O . GLU B 1 138 ? 14.735 -4.31 -18.523 1 59.15 138 GLU B O 1
ATOM 3513 N N . TYR B 1 139 ? 14.467 -2.141 -17.728 1 56.36 139 TYR B N 1
ATOM 3514 C CA . TYR B 1 139 ? 15.581 -2.376 -16.817 1 56.36 139 TYR B CA 1
ATOM 3515 C C . TYR B 1 139 ? 15.083 -2.612 -15.396 1 56.36 139 TYR B C 1
ATOM 3517 O O . TYR B 1 139 ? 15.882 -2.754 -14.467 1 56.36 139 TYR B O 1
ATOM 3525 N N . THR B 1 140 ? 13.695 -2.376 -15.324 1 56.03 140 THR B N 1
ATOM 3526 C CA . THR B 1 140 ? 13.308 -2.375 -13.917 1 56.03 140 THR B CA 1
ATOM 3527 C C . THR B 1 140 ? 13.33 -3.791 -13.349 1 56.03 140 THR B C 1
ATOM 3529 O O . THR B 1 140 ? 13.111 -4.761 -14.077 1 56.03 140 THR B O 1
ATOM 3532 N N . TRP B 1 141 ? 13.926 -3.654 -12.013 1 57.16 141 TRP B N 1
ATOM 3533 C CA . TRP B 1 141 ? 13.952 -4.727 -11.025 1 57.16 141 TRP B CA 1
ATOM 3534 C C . TRP B 1 141 ? 12.543 -5.065 -10.55 1 57.16 141 TRP B C 1
ATOM 3536 O O . TRP B 1 141 ? 11.637 -4.232 -10.632 1 57.16 141 TRP B O 1
ATOM 3546 N N . ALA B 1 142 ? 12.305 -6.302 -10.195 1 60.37 142 ALA B N 1
ATOM 3547 C CA . ALA B 1 142 ? 11.164 -6.923 -9.527 1 60.37 142 ALA B CA 1
ATOM 3548 C C . ALA B 1 142 ? 10.544 -5.975 -8.506 1 60.37 142 ALA B C 1
ATOM 3550 O O . ALA B 1 142 ? 11.23 -5.112 -7.953 1 60.37 142 ALA B O 1
ATOM 3551 N N . PRO B 1 143 ? 9.258 -5.781 -8.436 1 63.35 143 PRO B N 1
ATOM 3552 C CA . PRO B 1 143 ? 8.432 -6.596 -9.329 1 63.35 143 PRO B CA 1
ATOM 3553 C C . PRO B 1 143 ? 7.711 -5.765 -10.388 1 63.35 143 PRO B C 1
ATOM 3555 O O . PRO B 1 143 ? 6.703 -6.208 -10.945 1 63.35 143 PRO B O 1
ATOM 3558 N N . VAL B 1 144 ? 8.31 -4.632 -10.62 1 71.52 144 VAL B N 1
ATOM 3559 C CA . VAL B 1 144 ? 7.566 -3.654 -11.407 1 71.52 144 VAL B CA 1
ATOM 3560 C C . VAL B 1 144 ? 7.313 -4.203 -12.809 1 71.52 144 VAL B C 1
ATOM 3562 O O . VAL B 1 144 ? 6.187 -4.15 -13.309 1 71.52 144 VAL B O 1
ATOM 3565 N N . ARG B 1 145 ? 8.278 -4.82 -13.342 1 69.81 145 ARG B N 1
ATOM 3566 C CA . ARG B 1 145 ? 8.136 -5.306 -14.711 1 69.81 145 ARG B CA 1
ATOM 3567 C C . ARG B 1 145 ? 7.075 -6.399 -14.796 1 69.81 145 ARG B C 1
ATOM 3569 O O . ARG B 1 145 ? 6.204 -6.358 -15.667 1 69.81 145 ARG B O 1
ATOM 3576 N N . PHE B 1 146 ? 7.304 -7.322 -13.964 1 77.79 146 PHE B N 1
ATOM 3577 C CA . PHE B 1 146 ? 6.371 -8.442 -14.004 1 77.79 146 PHE B CA 1
ATOM 3578 C C . PHE B 1 146 ? 4.951 -7.976 -13.709 1 77.79 146 PHE B C 1
ATOM 3580 O O . PHE B 1 146 ? 3.994 -8.458 -14.318 1 77.79 146 PHE B O 1
ATOM 3587 N N . PHE B 1 147 ? 4.879 -7.021 -12.869 1 83.6 147 PHE B N 1
ATOM 3588 C CA . PHE B 1 147 ? 3.59 -6.411 -12.562 1 83.6 147 PHE B CA 1
ATOM 3589 C C . PHE B 1 147 ? 3.008 -5.727 -13.794 1 83.6 147 PHE B C 1
ATOM 3591 O O . PHE B 1 147 ? 1.83 -5.904 -14.11 1 83.6 147 PHE B O 1
ATOM 3598 N N . LEU B 1 148 ? 3.79 -5.037 -14.456 1 76.89 148 LEU B N 1
ATOM 3599 C CA . LEU B 1 148 ? 3.315 -4.299 -15.621 1 76.89 148 LEU B CA 1
ATOM 3600 C C . LEU B 1 148 ? 2.867 -5.253 -16.723 1 76.89 148 LEU B C 1
ATOM 3602 O O . LEU B 1 148 ? 1.889 -4.983 -17.424 1 76.89 148 LEU B O 1
ATOM 3606 N N . ASN B 1 149 ? 3.56 -6.37 -16.799 1 75.71 149 ASN B N 1
ATOM 3607 C CA . ASN B 1 149 ? 3.188 -7.371 -17.793 1 75.71 149 ASN B CA 1
ATOM 3608 C C . ASN B 1 149 ? 1.843 -8.013 -17.466 1 75.71 149 ASN B C 1
ATOM 3610 O O . ASN B 1 149 ? 1.182 -8.564 -18.349 1 75.71 149 ASN B O 1
ATOM 3614 N N . SER B 1 150 ? 1.511 -7.939 -16.235 1 76.09 150 SER B N 1
ATOM 3615 C CA . SER B 1 150 ? 0.244 -8.521 -15.803 1 76.09 150 SER B CA 1
ATOM 3616 C C . SER B 1 150 ? -0.929 -7.612 -16.152 1 76.09 150 SER B C 1
ATOM 3618 O O . SER B 1 150 ? -2.066 -8.074 -16.267 1 76.09 150 SER B O 1
ATOM 3620 N N . ILE B 1 151 ? -0.616 -6.39 -16.154 1 73.76 151 ILE B N 1
ATOM 3621 C CA . ILE B 1 151 ? -1.664 -5.426 -16.473 1 73.76 151 ILE B CA 1
ATOM 3622 C C . ILE B 1 151 ? -1.811 -5.305 -17.988 1 73.76 151 ILE B C 1
ATOM 3624 O O . ILE B 1 151 ? -2.918 -5.121 -18.498 1 73.76 151 ILE B O 1
ATOM 3628 N N . VAL B 1 152 ? -0.563 -5.269 -18.593 1 59.84 152 VAL B N 1
ATOM 3629 C CA . VAL B 1 152 ? -0.552 -5.119 -20.044 1 59.84 152 VAL B CA 1
ATOM 3630 C C . VAL B 1 152 ? 0.015 -6.382 -20.69 1 59.84 152 VAL B C 1
ATOM 3632 O O . VAL B 1 152 ? 1.233 -6.525 -20.824 1 59.84 152 VAL B O 1
ATOM 3635 N N . PRO B 1 153 ? -0.579 -7.314 -20.678 1 52.62 153 PRO B N 1
ATOM 3636 C CA . PRO B 1 153 ? 0.015 -8.544 -21.208 1 52.62 153 PRO B CA 1
ATOM 3637 C C . PRO B 1 153 ? 0.722 -8.331 -22.544 1 52.62 153 PRO B C 1
ATOM 3639 O O . PRO B 1 153 ? 0.078 -7.997 -23.542 1 52.62 153 PRO B O 1
ATOM 3642 N N . PRO B 1 154 ? 2 -7.7 -22.432 1 46.2 154 PRO B N 1
ATOM 3643 C CA . PRO B 1 154 ? 2.736 -7.499 -23.682 1 46.2 154 PRO B CA 1
ATOM 3644 C C . PRO B 1 154 ? 2.73 -8.736 -24.576 1 46.2 154 PRO B C 1
ATOM 3646 O O . PRO B 1 154 ? 2.708 -8.615 -25.804 1 46.2 154 PRO B O 1
ATOM 3649 N N . TYR B 1 155 ? 3.501 -9.675 -23.832 1 44.12 155 TYR B N 1
ATOM 3650 C CA . TYR B 1 155 ? 4.664 -10.413 -24.312 1 44.12 155 TYR B CA 1
ATOM 3651 C C . TYR B 1 155 ? 4.338 -11.17 -25.595 1 44.12 155 TYR B C 1
ATOM 3653 O O . TYR B 1 155 ? 5.229 -11.458 -26.397 1 44.12 155 TYR B O 1
ATOM 3661 N N . HIS B 1 156 ? 3.314 -11.752 -25.418 1 45.43 156 HIS B N 1
ATOM 3662 C CA . HIS B 1 156 ? 3.438 -12.711 -26.509 1 45.43 156 HIS B CA 1
ATOM 3663 C C . HIS B 1 156 ? 3.391 -12.014 -27.864 1 45.43 156 HIS B C 1
ATOM 3665 O O . HIS B 1 156 ? 3.662 -12.633 -28.896 1 45.43 156 HIS B O 1
ATOM 3671 N N . ILE B 1 157 ? 3.101 -10.713 -27.604 1 46.9 157 ILE B N 1
ATOM 3672 C CA . ILE B 1 157 ? 2.758 -10.261 -28.948 1 46.9 157 ILE B CA 1
ATOM 3673 C C . ILE B 1 157 ? 3.853 -9.338 -29.478 1 46.9 157 ILE B C 1
ATOM 3675 O O . ILE B 1 157 ? 3.99 -9.16 -30.69 1 46.9 157 ILE B O 1
ATOM 3679 N N . ALA B 1 158 ? 4.553 -8.741 -28.472 1 47.33 158 ALA B N 1
ATOM 3680 C CA . ALA B 1 158 ? 5.361 -7.698 -29.097 1 47.33 158 ALA B CA 1
ATOM 3681 C C . ALA B 1 158 ? 6.675 -8.266 -29.627 1 47.33 158 ALA B C 1
ATOM 3683 O O . ALA B 1 158 ? 7.334 -9.059 -28.95 1 47.33 158 ALA B O 1
ATOM 3684 N N . GLU B 1 159 ? 6.911 -8.294 -30.892 1 53.04 159 GLU B N 1
ATOM 3685 C CA . GLU B 1 159 ? 8.089 -8.772 -31.609 1 53.04 159 GLU B CA 1
ATOM 3686 C C . GLU B 1 159 ? 9.325 -7.952 -31.249 1 53.04 159 GLU B C 1
ATOM 3688 O O . GLU B 1 159 ? 10.445 -8.466 -31.268 1 53.04 159 GLU B O 1
ATOM 3693 N N . THR B 1 160 ? 9.036 -6.575 -30.931 1 57.12 160 THR B N 1
ATOM 3694 C CA . THR B 1 160 ? 10.144 -5.676 -30.627 1 57.12 160 THR B CA 1
ATOM 3695 C C . THR B 1 160 ? 9.914 -4.965 -29.297 1 57.12 160 THR B C 1
ATOM 3697 O O . THR B 1 160 ? 8.791 -4.936 -28.788 1 57.12 160 THR B O 1
ATOM 3700 N N . GLN B 1 161 ? 10.962 -4.495 -28.638 1 58.87 161 GLN B N 1
ATOM 3701 C CA . GLN B 1 161 ? 10.892 -3.699 -27.417 1 58.87 161 GLN B CA 1
ATOM 3702 C C . GLN B 1 161 ? 9.997 -2.478 -27.607 1 58.87 161 GLN B C 1
ATOM 3704 O O . GLN B 1 161 ? 9.238 -2.112 -26.708 1 58.87 161 GLN B O 1
ATOM 3709 N N . GLU B 1 162 ? 10.148 -1.944 -28.777 1 61.87 162 GLU B N 1
ATOM 3710 C CA . GLU B 1 162 ? 9.366 -0.754 -29.1 1 61.87 162 GLU B CA 1
ATOM 3711 C C . GLU B 1 162 ? 7.871 -1.062 -29.109 1 61.87 162 GLU B C 1
ATOM 3713 O O . GLU B 1 162 ? 7.07 -0.292 -28.573 1 61.87 162 GLU B O 1
ATOM 3718 N N . GLU B 1 163 ? 7.623 -2.172 -29.674 1 63.27 163 GLU B N 1
ATOM 3719 C CA . GLU B 1 163 ? 6.22 -2.571 -29.737 1 63.27 163 GLU B CA 1
ATOM 3720 C C . GLU B 1 163 ? 5.668 -2.865 -28.345 1 63.27 163 GLU B C 1
ATOM 3722 O O . GLU B 1 163 ? 4.524 -2.519 -28.04 1 63.27 163 GLU B O 1
ATOM 3727 N N . CYS B 1 164 ? 6.519 -3.383 -27.554 1 60.78 164 CYS B N 1
ATOM 3728 C CA . CYS B 1 164 ? 6.112 -3.697 -26.189 1 60.78 164 CYS B CA 1
ATOM 3729 C C . CYS B 1 164 ? 5.786 -2.428 -25.411 1 60.78 164 CYS B C 1
ATOM 3731 O O . CYS B 1 164 ? 4.782 -2.372 -24.699 1 60.78 164 CYS B O 1
ATOM 3733 N N . PHE B 1 165 ? 6.625 -1.509 -25.707 1 63.56 165 PHE B N 1
ATOM 3734 C CA . PHE B 1 165 ? 6.445 -0.24 -25.013 1 63.56 165 PHE B CA 1
ATOM 3735 C C . PHE B 1 165 ? 5.16 0.445 -25.463 1 63.56 165 PHE B C 1
ATOM 3737 O O . PHE B 1 165 ? 4.405 0.965 -24.638 1 63.56 165 PHE B O 1
ATOM 3744 N N . GLU B 1 166 ? 4.908 0.396 -26.701 1 68.51 166 GLU B N 1
ATOM 3745 C CA . GLU B 1 166 ? 3.707 1.032 -27.233 1 68.51 166 GLU B CA 1
ATOM 3746 C C . GLU B 1 166 ? 2.444 0.363 -26.696 1 68.51 166 GLU B C 1
ATOM 3748 O O . GLU B 1 166 ? 1.465 1.04 -26.377 1 68.51 166 GLU B O 1
ATOM 3753 N N . LEU B 1 167 ? 2.564 -0.882 -26.632 1 67.21 167 LEU B N 1
ATOM 3754 C CA . LEU B 1 167 ? 1.422 -1.63 -26.119 1 67.21 167 LEU B CA 1
ATOM 3755 C C . LEU B 1 167 ? 1.178 -1.308 -24.648 1 67.21 167 LEU B C 1
ATOM 3757 O O . LEU B 1 167 ? 0.032 -1.128 -24.23 1 67.21 167 LEU B O 1
ATOM 3761 N N . LEU B 1 168 ? 2.251 -1.231 -23.999 1 67.16 168 LEU B N 1
ATOM 3762 C CA . LEU B 1 168 ? 2.146 -0.893 -22.584 1 67.16 168 LEU B CA 1
ATOM 3763 C C . LEU B 1 168 ? 1.546 0.497 -22.4 1 67.16 168 LEU B C 1
ATOM 3765 O O . LEU B 1 168 ? 0.654 0.688 -21.57 1 67.16 168 LEU B O 1
ATOM 3769 N N . LEU B 1 169 ? 2.042 1.379 -23.229 1 69.81 169 LEU B N 1
ATOM 3770 C CA . LEU B 1 169 ? 1.553 2.75 -23.146 1 69.81 169 LEU B CA 1
ATOM 3771 C C . LEU B 1 169 ? 0.057 2.811 -23.436 1 69.81 169 LEU B C 1
ATOM 3773 O O . LEU B 1 169 ? -0.689 3.495 -22.731 1 69.81 169 LEU B O 1
ATOM 3777 N N . ASN B 1 170 ? -0.274 2.115 -24.383 1 72.25 170 ASN B N 1
ATOM 3778 C CA . ASN B 1 170 ? -1.682 2.096 -24.763 1 72.25 170 ASN B CA 1
ATOM 3779 C C . ASN B 1 170 ? -2.555 1.516 -23.653 1 72.25 170 ASN B C 1
ATOM 3781 O O . ASN B 1 170 ? -3.64 2.032 -23.378 1 72.25 170 ASN B O 1
ATOM 3785 N N . LYS B 1 171 ? -2.08 0.597 -23.064 1 70.09 171 LYS B N 1
ATOM 3786 C CA . LYS B 1 171 ? -2.851 -0.063 -22.014 1 70.09 171 LYS B CA 1
ATOM 3787 C C . LYS B 1 171 ? -2.916 0.799 -20.756 1 70.09 171 LYS B C 1
ATOM 3789 O O . LYS B 1 171 ? -3.96 0.877 -20.105 1 70.09 171 LYS B O 1
ATOM 3794 N N . LEU B 1 172 ? -1.789 1.375 -20.467 1 72.58 172 LEU B N 1
ATOM 3795 C CA . LEU B 1 172 ? -1.785 2.274 -19.319 1 72.58 172 LEU B CA 1
ATOM 3796 C C . LEU B 1 172 ? -2.725 3.453 -19.548 1 72.58 172 LEU B C 1
ATOM 3798 O O . LEU B 1 172 ? -3.392 3.911 -18.617 1 72.58 172 LEU B O 1
ATOM 3802 N N . GLU B 1 173 ? -2.745 3.827 -20.752 1 72.41 173 GLU B N 1
ATOM 3803 C CA . GLU B 1 173 ? -3.66 4.914 -21.088 1 72.41 173 GLU B CA 1
ATOM 3804 C C . GLU B 1 173 ? -5.113 4.495 -20.886 1 72.41 173 GLU B C 1
ATOM 3806 O O . GLU B 1 173 ? -5.92 5.266 -20.362 1 72.41 173 GLU B O 1
ATOM 3811 N N . LYS B 1 174 ? -5.368 3.315 -21.232 1 72.96 174 LYS B N 1
ATOM 3812 C CA . LYS B 1 174 ? -6.721 2.8 -21.045 1 72.96 174 LYS B CA 1
ATOM 3813 C C . LYS B 1 174 ? -7.063 2.677 -19.563 1 72.96 174 LYS B C 1
ATOM 3815 O O . LYS B 1 174 ? -8.184 2.983 -19.151 1 72.96 174 LYS B O 1
ATOM 3820 N N . LEU B 1 175 ? -6.058 2.238 -18.856 1 71.65 175 LEU B N 1
ATOM 3821 C CA . LEU B 1 175 ? -6.258 2.121 -17.416 1 71.65 175 LEU B CA 1
ATOM 3822 C C . LEU B 1 175 ? -6.476 3.492 -16.784 1 71.65 175 LEU B C 1
ATOM 3824 O O . LEU B 1 175 ? -7.287 3.635 -15.866 1 71.65 175 LEU B O 1
ATOM 3828 N N . SER B 1 176 ? -5.681 4.389 -17.255 1 70.81 176 SER B N 1
ATOM 3829 C CA . SER B 1 176 ? -5.823 5.752 -16.753 1 70.81 176 SER B CA 1
ATOM 3830 C C . SER B 1 176 ? -7.244 6.268 -16.951 1 70.81 176 SER B C 1
ATOM 3832 O O . SER B 1 176 ? -7.777 6.978 -16.095 1 70.81 176 SER B O 1
ATOM 3834 N N . ASN B 1 177 ? -7.804 5.851 -18.032 1 70.07 177 ASN B N 1
ATOM 3835 C CA . ASN B 1 177 ? -9.161 6.29 -18.337 1 70.07 177 ASN B CA 1
ATOM 3836 C C . ASN B 1 177 ? -10.185 5.625 -17.421 1 70.07 177 ASN B C 1
ATOM 3838 O O . ASN B 1 177 ? -11.266 6.171 -17.193 1 70.07 177 ASN B O 1
ATOM 3842 N N . LEU B 1 178 ? -9.813 4.466 -17.016 1 64.53 178 LEU B N 1
ATOM 3843 C CA . LEU B 1 178 ? -10.708 3.722 -16.136 1 64.53 178 LEU B CA 1
ATOM 3844 C C . LEU B 1 178 ? -10.653 4.271 -14.715 1 64.53 178 LEU B C 1
ATOM 3846 O O . LEU B 1 178 ? -11.613 4.13 -13.953 1 64.53 178 LEU B O 1
ATOM 3850 N N . ILE B 1 179 ? -9.46 4.644 -14.482 1 63.87 179 ILE B N 1
ATOM 3851 C CA . ILE B 1 179 ? -9.277 5.18 -13.138 1 63.87 179 ILE B CA 1
ATOM 3852 C C . ILE B 1 179 ? -9.76 6.628 -13.091 1 63.87 179 ILE B C 1
ATOM 3854 O O . ILE B 1 179 ? -9.349 7.453 -13.91 1 63.87 179 ILE B O 1
ATOM 3858 N N . G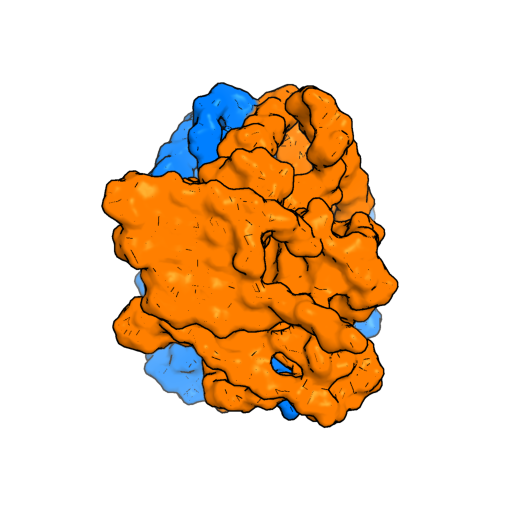LU B 1 180 ? -11.132 6.72 -12.69 1 58.45 180 GLU B N 1
ATOM 3859 C CA . GLU B 1 180 ? -11.575 8.108 -12.591 1 58.45 180 GLU B CA 1
ATOM 3860 C C . GLU B 1 180 ? -10.396 9.049 -12.363 1 58.45 180 GLU B C 1
ATOM 3862 O O . GLU B 1 180 ? -9.256 8.602 -12.224 1 58.45 180 GLU B O 1
ATOM 3867 N N . ASP B 1 181 ? -10.619 10.227 -12.049 1 53.58 181 ASP B N 1
ATOM 3868 C CA . ASP B 1 181 ? -9.594 11.234 -11.794 1 53.58 181 ASP B CA 1
ATOM 3869 C C . ASP B 1 181 ? -8.495 10.682 -10.889 1 53.58 181 ASP B C 1
ATOM 3871 O O . ASP B 1 181 ? -8.734 10.406 -9.711 1 53.58 181 ASP B O 1
ATOM 3875 N N . PRO B 1 182 ? -7.469 9.959 -11.672 1 52.55 182 PRO B N 1
ATOM 3876 C CA . PRO B 1 182 ? -6.353 9.451 -10.871 1 52.55 182 PRO B CA 1
ATOM 3877 C C . PRO B 1 182 ? -6 10.369 -9.702 1 52.55 182 PRO B C 1
ATOM 3879 O O . PRO B 1 182 ? -5.287 9.958 -8.784 1 52.55 182 PRO B O 1
ATOM 3882 N N . ARG B 1 183 ? -6.635 11.412 -9.807 1 51.21 183 ARG B N 1
ATOM 3883 C CA . ARG B 1 183 ? -6.378 12.374 -8.74 1 51.21 183 ARG B CA 1
ATOM 3884 C C . ARG B 1 183 ? -7.21 12.054 -7.503 1 51.21 183 ARG B C 1
ATOM 3886 O O . ARG B 1 183 ? -7.088 12.725 -6.476 1 51.21 183 ARG B O 1
ATOM 3893 N N . THR B 1 184 ? -8.083 11.013 -7.91 1 60.66 184 THR B N 1
ATOM 3894 C CA . THR B 1 184 ? -8.822 10.639 -6.708 1 60.66 184 THR B CA 1
ATOM 3895 C C . THR B 1 184 ? -7.884 10.049 -5.659 1 60.66 184 THR B C 1
ATOM 3897 O O . THR B 1 184 ? -6.996 9.259 -5.986 1 60.66 184 THR B O 1
ATOM 3900 N N . ILE B 1 185 ? -7.89 10.573 -4.656 1 63.49 185 ILE B N 1
ATOM 3901 C CA . ILE B 1 185 ? -6.934 10.366 -3.574 1 63.49 185 ILE B CA 1
ATOM 3902 C C . ILE B 1 185 ? -7.134 8.98 -2.966 1 63.49 185 ILE B C 1
ATOM 3904 O O . ILE B 1 185 ? -6.245 8.457 -2.291 1 63.49 185 ILE B O 1
ATOM 3908 N N . ARG B 1 186 ? -8.184 8.24 -3.551 1 77.44 186 ARG B N 1
ATOM 3909 C CA . ARG B 1 186 ? -8.499 7.007 -2.837 1 77.44 186 ARG B CA 1
ATOM 3910 C C . ARG B 1 186 ? -7.807 5.81 -3.48 1 77.44 186 ARG B C 1
ATOM 3912 O O . ARG B 1 186 ? -7.877 5.625 -4.697 1 77.44 186 ARG B O 1
ATOM 3919 N N . ASN B 1 187 ? -7.196 4.995 -2.683 1 85.07 187 ASN B N 1
ATOM 3920 C CA . ASN B 1 187 ? -6.436 3.845 -3.16 1 85.07 187 ASN B CA 1
ATOM 3921 C C . ASN B 1 187 ? -7.338 2.64 -3.406 1 85.07 187 ASN B C 1
ATOM 3923 O O . ASN B 1 187 ? -7.123 1.88 -4.352 1 85.07 187 ASN B O 1
ATOM 3927 N N . SER B 1 188 ? -8.417 2.497 -2.628 1 87.01 188 SER B N 1
ATOM 3928 C CA . SER B 1 188 ? -9.245 1.297 -2.687 1 87.01 188 SER B CA 1
ATOM 3929 C C . SER B 1 188 ? -9.968 1.19 -4.026 1 87.01 188 SER B C 1
ATOM 3931 O O . SER B 1 188 ? -9.888 0.161 -4.7 1 87.01 188 SER B O 1
ATOM 3933 N N . PRO B 1 189 ? -10.592 2.253 -4.506 1 83.07 189 PRO B N 1
ATOM 3934 C CA . PRO B 1 189 ? -11.253 2.165 -5.81 1 83.07 189 PRO B CA 1
ATOM 3935 C C . PRO B 1 189 ? -10.273 1.904 -6.952 1 83.07 189 PRO B C 1
ATOM 3937 O O . PRO B 1 189 ? -10.599 1.182 -7.898 1 83.07 189 PRO B O 1
ATOM 3940 N N . ILE B 1 190 ? -9.118 2.502 -6.846 1 84.6 190 ILE B N 1
ATOM 3941 C CA . ILE B 1 190 ? -8.099 2.3 -7.87 1 84.6 190 ILE B CA 1
ATOM 3942 C C . ILE B 1 190 ? -7.67 0.835 -7.89 1 84.6 190 ILE B C 1
ATOM 3944 O O . ILE B 1 190 ? -7.575 0.223 -8.956 1 84.6 190 ILE B O 1
ATOM 3948 N N . ASP B 1 191 ? -7.438 0.301 -6.774 1 89.18 191 ASP B N 1
ATOM 3949 C CA . ASP B 1 191 ? -7.022 -1.092 -6.648 1 89.18 191 ASP B CA 1
ATOM 3950 C C . ASP B 1 191 ? -8.09 -2.036 -7.194 1 89.18 191 ASP B C 1
ATOM 3952 O O . ASP B 1 191 ? -7.775 -2.999 -7.896 1 89.18 191 ASP B O 1
ATOM 3956 N N . GLU B 1 192 ? -9.322 -1.742 -6.875 1 87.66 192 GLU B N 1
ATOM 3957 C CA . GLU B 1 192 ? -10.423 -2.596 -7.31 1 87.66 192 GLU B CA 1
ATOM 3958 C C . GLU B 1 192 ? -10.567 -2.579 -8.829 1 87.66 192 GLU B C 1
ATOM 3960 O O . GLU B 1 192 ? -10.831 -3.615 -9.444 1 87.66 192 GLU B O 1
ATOM 3965 N N . LYS B 1 193 ? -10.418 -1.451 -9.404 1 84.5 193 LYS B N 1
ATOM 3966 C CA . LYS B 1 193 ? -10.499 -1.345 -10.858 1 84.5 193 LYS B CA 1
ATOM 3967 C C . LYS B 1 193 ? -9.347 -2.087 -11.529 1 84.5 193 LYS B C 1
ATOM 3969 O O . LYS B 1 193 ? -9.542 -2.76 -12.543 1 84.5 193 LYS B O 1
ATOM 3974 N N . LEU B 1 194 ? -8.18 -1.885 -10.975 1 86.22 194 LEU B N 1
ATOM 3975 C CA . LEU B 1 194 ? -7.006 -2.594 -11.474 1 86.22 194 LEU B CA 1
ATOM 3976 C C . LEU B 1 194 ? -7.223 -4.103 -11.43 1 86.22 194 LEU B C 1
ATOM 3978 O O . LEU B 1 194 ? -6.99 -4.797 -12.422 1 86.22 194 LEU B O 1
ATOM 3982 N N . LEU B 1 195 ? -7.672 -4.6 -10.341 1 88.32 195 LEU B N 1
ATOM 3983 C CA . LEU B 1 195 ? -7.863 -6.033 -10.145 1 88.32 195 LEU B CA 1
ATOM 3984 C C . LEU B 1 195 ? -8.954 -6.567 -11.066 1 88.32 195 LEU B C 1
ATOM 3986 O O . LEU B 1 195 ? -8.821 -7.657 -11.627 1 88.32 195 LEU B O 1
ATOM 3990 N N . SER B 1 196 ? -9.983 -5.79 -11.194 1 85.77 196 SER B N 1
ATOM 3991 C CA . SER B 1 196 ? -11.052 -6.184 -12.105 1 85.77 196 SER B CA 1
ATOM 3992 C C . SER B 1 196 ? -10.535 -6.333 -13.532 1 85.77 196 SER B C 1
ATOM 3994 O O . SER B 1 196 ? -10.88 -7.292 -14.226 1 85.77 196 SER B O 1
ATOM 3996 N N . LYS B 1 197 ? -9.798 -5.437 -13.909 1 84.4 197 LYS B N 1
ATOM 3997 C CA . LYS B 1 197 ? -9.239 -5.49 -15.257 1 84.4 197 LYS B CA 1
ATOM 3998 C C . LYS B 1 197 ? -8.358 -6.723 -15.439 1 84.4 197 LYS B C 1
ATOM 4000 O O . LYS B 1 197 ? -8.457 -7.418 -16.453 1 84.4 197 LYS B O 1
ATOM 4005 N N . VAL B 1 198 ? -7.468 -6.978 -14.528 1 87.99 198 VAL B N 1
ATOM 4006 C CA . VAL B 1 198 ? -6.531 -8.094 -14.612 1 87.99 198 VAL B CA 1
ATOM 4007 C C . VAL B 1 198 ? -7.299 -9.413 -14.628 1 87.99 198 VAL B C 1
ATOM 4009 O O . VAL B 1 198 ? -6.999 -10.304 -15.427 1 87.99 198 VAL B O 1
ATOM 4012 N N . VAL B 1 199 ? -8.279 -9.516 -13.788 1 91.16 199 VAL B N 1
ATOM 4013 C CA . VAL B 1 199 ? -9.049 -10.749 -13.662 1 91.16 199 VAL B CA 1
ATOM 4014 C C . VAL B 1 199 ? -9.856 -10.987 -14.937 1 91.16 199 VAL B C 1
ATOM 4016 O O . VAL B 1 199 ? -10.005 -12.127 -15.38 1 91.16 199 VAL B O 1
ATOM 4019 N N . ASN B 1 200 ? -10.381 -9.916 -15.481 1 88.09 200 ASN B N 1
ATOM 4020 C CA . ASN B 1 200 ? -11.157 -10.039 -16.711 1 88.09 200 ASN B CA 1
ATOM 4021 C C . ASN B 1 200 ? -10.307 -10.579 -17.858 1 88.09 200 ASN B C 1
ATOM 4023 O O . ASN B 1 200 ? -10.826 -11.225 -18.77 1 88.09 200 ASN B O 1
ATOM 4027 N N . ASP B 1 201 ? -9.073 -10.389 -17.79 1 87.13 201 ASP B N 1
ATOM 4028 C CA . ASP B 1 201 ? -8.176 -10.795 -18.869 1 87.13 201 ASP B CA 1
ATOM 4029 C C . ASP B 1 201 ? -7.684 -12.226 -18.665 1 87.13 201 ASP B C 1
ATOM 4031 O O . ASP B 1 201 ? -7.017 -12.788 -19.535 1 87.13 201 ASP B O 1
ATOM 4035 N N . LEU B 1 202 ? -8.014 -12.839 -17.536 1 91.99 202 LEU B N 1
ATOM 4036 C CA . LEU B 1 202 ? -7.566 -14.199 -17.26 1 91.99 202 LEU B CA 1
ATOM 4037 C C . LEU B 1 202 ? -8.286 -15.201 -18.156 1 91.99 202 LEU B C 1
ATOM 4039 O O . LEU B 1 202 ? -9.43 -14.974 -18.555 1 91.99 202 LEU B O 1
ATOM 4043 N N . GLU B 1 203 ? -7.649 -16.241 -18.423 1 93.73 203 GLU B N 1
ATOM 4044 C CA . GLU B 1 203 ? -8.197 -17.37 -19.168 1 93.73 203 GLU B CA 1
ATOM 4045 C C . GLU B 1 203 ? -8.042 -18.673 -18.389 1 93.73 203 GLU B C 1
ATOM 4047 O O . GLU B 1 203 ? -7.405 -18.699 -17.334 1 93.73 203 GLU B O 1
ATOM 4052 N N . LYS B 1 204 ? -8.543 -19.699 -18.977 1 95.66 204 LYS B N 1
ATOM 4053 C CA . LYS B 1 204 ? -8.454 -21.02 -18.362 1 95.66 204 LYS B CA 1
ATOM 4054 C C . LYS B 1 204 ? -7 -21.428 -18.144 1 95.66 204 LYS B C 1
ATOM 4056 O O . LYS B 1 204 ? -6.154 -21.221 -19.017 1 95.66 204 LYS B O 1
ATOM 4061 N N . ASP B 1 205 ? -6.646 -21.848 -16.946 1 94.74 205 ASP B N 1
ATOM 4062 C CA . ASP B 1 205 ? -5.36 -22.432 -16.578 1 94.74 205 ASP B CA 1
ATOM 4063 C C . ASP B 1 205 ? -4.309 -21.347 -16.354 1 94.74 205 ASP B C 1
ATOM 4065 O O . ASP B 1 205 ? -3.122 -21.647 -16.207 1 94.74 205 ASP B O 1
ATOM 4069 N N . ASP B 1 206 ? -4.796 -20.069 -16.338 1 95.03 206 ASP B N 1
ATOM 4070 C CA . ASP B 1 206 ? -3.925 -18.987 -15.89 1 95.03 206 ASP B CA 1
ATOM 4071 C C . ASP B 1 206 ? -3.801 -18.976 -14.368 1 95.03 206 ASP B C 1
ATOM 4073 O O . ASP B 1 206 ? -4.577 -19.634 -13.672 1 95.03 206 ASP B O 1
ATOM 4077 N N . LEU B 1 207 ? -2.777 -18.313 -13.911 1 96.69 207 LEU B N 1
ATOM 4078 C CA . LEU B 1 207 ? -2.586 -18.117 -12.478 1 96.69 207 LEU B CA 1
ATOM 4079 C C . LEU B 1 207 ? -2.683 -16.639 -12.114 1 96.69 207 LEU B C 1
ATOM 4081 O O . LEU B 1 207 ? -2.029 -15.798 -12.734 1 96.69 207 LEU B O 1
ATOM 4085 N N . LEU B 1 208 ? -3.58 -16.354 -11.198 1 96.79 208 LEU B N 1
ATOM 4086 C CA . LEU B 1 208 ? -3.526 -15.055 -10.536 1 96.79 208 LEU B CA 1
ATOM 4087 C C . LEU B 1 208 ? -2.739 -15.141 -9.233 1 96.79 208 LEU B C 1
ATOM 4089 O O . LEU B 1 208 ? -3.141 -15.847 -8.305 1 96.79 208 LEU B O 1
ATOM 4093 N N . TYR B 1 209 ? -1.606 -14.504 -9.175 1 96.97 209 TYR B N 1
ATOM 4094 C CA . TYR B 1 209 ? -0.841 -14.328 -7.945 1 96.97 209 TYR B CA 1
ATOM 4095 C C . TYR B 1 209 ? -1.045 -12.931 -7.371 1 96.97 209 TYR B C 1
ATOM 4097 O O . TYR B 1 209 ? -0.743 -11.933 -8.029 1 96.97 209 TYR B O 1
ATOM 4105 N N . ILE B 1 210 ? -1.518 -12.88 -6.128 1 96.64 210 ILE B N 1
ATOM 4106 C CA . ILE B 1 210 ? -1.798 -11.56 -5.574 1 96.64 210 ILE B CA 1
ATOM 4107 C C . ILE B 1 210 ? -1.281 -11.483 -4.139 1 96.64 210 ILE B C 1
ATOM 4109 O O . ILE B 1 210 ? -1.57 -12.358 -3.32 1 96.64 210 ILE B O 1
ATOM 4113 N N . GLU B 1 211 ? -0.514 -10.461 -3.858 1 94.55 211 GLU B N 1
ATOM 4114 C CA . GLU B 1 211 ? -0.016 -10.168 -2.517 1 94.55 211 GLU B CA 1
ATOM 4115 C C . GLU B 1 211 ? -0.912 -9.16 -1.804 1 94.55 211 GLU B C 1
ATOM 4117 O O . GLU B 1 211 ? -1.264 -8.123 -2.371 1 94.55 211 GLU B O 1
ATOM 4122 N N . ASP B 1 212 ? -1.349 -9.445 -0.609 1 91.83 212 ASP B N 1
ATOM 4123 C CA . ASP B 1 212 ? 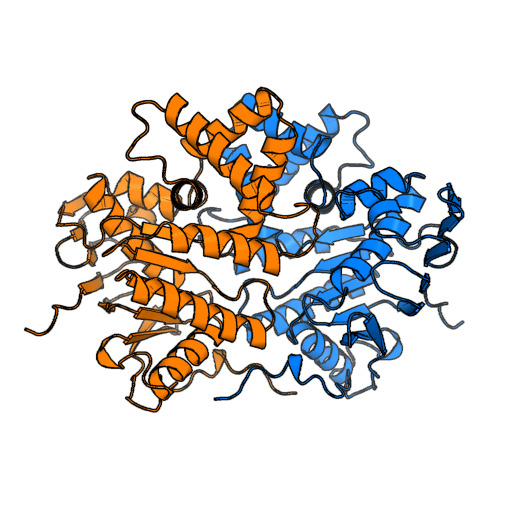-2.164 -8.582 0.241 1 91.83 212 ASP B CA 1
ATOM 4124 C C . ASP B 1 212 ? -3.364 -8.031 -0.525 1 91.83 212 ASP B C 1
ATOM 4126 O O . ASP B 1 212 ? -3.515 -6.816 -0.662 1 91.83 212 ASP B O 1
ATOM 4130 N N . PRO B 1 213 ? -4.256 -8.907 -0.891 1 93.3 213 PRO B N 1
ATOM 4131 C CA . PRO B 1 213 ? -5.387 -8.473 -1.714 1 93.3 213 PRO B CA 1
ATOM 4132 C C . PRO B 1 213 ? -6.269 -7.444 -1.01 1 93.3 213 PRO B C 1
ATOM 4134 O O . PRO B 1 213 ? -6.994 -6.694 -1.668 1 93.3 213 PRO B O 1
ATOM 4137 N N . GLY B 1 214 ? -6.209 -7.329 0.238 1 88.13 214 GLY B N 1
ATOM 4138 C CA . GLY B 1 214 ? -7.042 -6.392 0.975 1 88.13 214 GLY B CA 1
ATOM 4139 C C . GLY B 1 214 ? -6.322 -5.104 1.328 1 88.13 214 GLY B C 1
ATOM 4140 O O . GLY B 1 214 ? -6.843 -4.283 2.086 1 88.13 214 GLY B O 1
ATOM 4141 N N . VAL B 1 215 ? -5.138 -4.973 0.685 1 88.32 215 VAL B N 1
ATOM 4142 C CA . VAL B 1 215 ? -4.36 -3.783 1.013 1 88.32 215 VAL B CA 1
ATOM 4143 C C . VAL B 1 215 ? -5.15 -2.53 0.642 1 88.32 215 VAL B C 1
ATOM 4145 O O . VAL B 1 215 ? -5.847 -2.507 -0.375 1 88.32 215 VAL B O 1
ATOM 4148 N N . PHE B 1 216 ? -5.228 -1.514 1.494 1 85.95 216 PHE B N 1
ATOM 4149 C CA . PHE B 1 216 ? -5.835 -0.202 1.305 1 85.95 216 PHE B CA 1
ATOM 4150 C C . PHE B 1 216 ? -7.346 -0.273 1.489 1 85.95 216 PHE B C 1
ATOM 4152 O O . PHE B 1 216 ? -8.073 0.623 1.054 1 85.95 216 PHE B O 1
ATOM 4159 N N . LYS B 1 217 ? -7.783 -1.396 1.983 1 86.98 217 LYS B N 1
ATOM 4160 C CA . LYS B 1 217 ? -9.217 -1.575 2.193 1 86.98 217 LYS B CA 1
ATOM 4161 C C . LYS B 1 217 ? -9.533 -1.797 3.669 1 86.98 217 LYS B C 1
ATOM 4163 O O . LYS B 1 217 ? -8.769 -2.453 4.381 1 86.98 217 LYS B O 1
ATOM 4168 N N . PRO B 1 218 ? -10.69 -1.216 4.03 1 81.2 218 PRO B N 1
ATOM 4169 C CA . PRO B 1 218 ? -11.172 -1.621 5.353 1 81.2 218 PRO B CA 1
ATOM 4170 C C . PRO B 1 218 ? -11.42 -3.125 5.455 1 81.2 218 PRO B C 1
ATOM 4172 O O . PRO B 1 218 ? -11.628 -3.79 4.437 1 81.2 218 PRO B O 1
ATOM 4175 N N . VAL B 1 219 ? -11.446 -3.619 6.621 1 75.98 219 VAL B N 1
ATOM 4176 C CA . VAL B 1 219 ? -11.47 -5.056 6.876 1 75.98 219 VAL B CA 1
ATOM 4177 C C . VAL B 1 219 ? -12.699 -5.678 6.218 1 75.98 219 VAL B C 1
ATOM 4179 O O . VAL B 1 219 ? -12.591 -6.688 5.518 1 75.98 219 VAL B O 1
ATOM 4182 N N . LYS B 1 220 ? -13.816 -5.118 6.425 1 76.11 220 LYS B N 1
ATOM 4183 C CA . LYS B 1 220 ? -15.049 -5.668 5.868 1 76.11 220 LYS B CA 1
ATOM 4184 C C . LYS B 1 220 ? -15.021 -5.645 4.342 1 76.11 220 LYS B C 1
ATOM 4186 O O . LYS B 1 220 ? -15.411 -6.618 3.694 1 76.11 220 LYS B O 1
ATOM 4191 N N . LYS B 1 221 ? -14.596 -4.602 3.839 1 84.51 221 LYS B N 1
ATOM 4192 C CA . LYS B 1 221 ? -14.528 -4.471 2.387 1 84.51 221 LYS B CA 1
ATOM 4193 C C . LYS B 1 221 ? -13.488 -5.419 1.797 1 84.51 221 LYS B C 1
ATOM 4195 O O . LYS B 1 221 ? -13.667 -5.936 0.692 1 84.51 221 LYS B O 1
ATOM 4200 N N . ALA B 1 222 ? -12.438 -5.589 2.552 1 88.61 222 ALA B N 1
ATOM 4201 C CA . ALA B 1 222 ? -11.385 -6.492 2.095 1 88.61 222 ALA B CA 1
ATOM 4202 C C . ALA B 1 222 ? -11.915 -7.914 1.931 1 88.61 222 ALA B C 1
ATOM 4204 O O . ALA B 1 222 ? -11.664 -8.563 0.913 1 88.61 222 ALA B O 1
ATOM 4205 N N . LYS B 1 223 ? -12.672 -8.394 2.91 1 89.27 223 LYS B N 1
ATOM 4206 C CA . LYS B 1 223 ? -13.237 -9.739 2.852 1 89.27 223 LYS B CA 1
ATOM 4207 C C . LYS B 1 223 ? -14.155 -9.899 1.644 1 89.27 223 LYS B C 1
ATOM 4209 O O . LYS B 1 223 ? -14.02 -10.855 0.877 1 89.27 223 LYS B O 1
ATOM 4214 N N . GLU B 1 224 ? -15.029 -8.963 1.475 1 90.18 224 GLU B N 1
ATOM 4215 C CA . GLU B 1 224 ? -15.989 -9.01 0.376 1 90.18 224 GLU B CA 1
ATOM 4216 C C . GLU B 1 224 ? -15.283 -8.957 -0.976 1 90.18 224 GLU B C 1
ATOM 4218 O O . GLU B 1 224 ? -15.659 -9.672 -1.907 1 90.18 224 GLU B O 1
ATOM 4223 N N . TYR B 1 225 ? -14.393 -8.187 -0.956 1 91.84 225 TYR B N 1
ATOM 4224 C CA . TYR B 1 225 ? -13.643 -8.025 -2.196 1 91.84 225 TYR B CA 1
ATOM 4225 C C . TYR B 1 225 ? -12.906 -9.309 -2.56 1 91.84 225 TYR B C 1
ATOM 4227 O O . TYR B 1 225 ? -12.929 -9.739 -3.716 1 91.84 225 TYR B O 1
ATOM 4235 N N . VAL B 1 226 ? -12.236 -9.911 -1.651 1 94.43 226 VAL B N 1
ATOM 4236 C CA . VAL B 1 226 ? -11.482 -11.137 -1.894 1 94.43 226 VAL B CA 1
ATOM 4237 C C . VAL B 1 226 ? -12.433 -12.252 -2.323 1 94.43 226 VAL B C 1
ATOM 4239 O O . VAL B 1 226 ? -12.114 -13.038 -3.218 1 94.43 226 VAL B O 1
ATOM 4242 N N . GLN B 1 227 ? -13.593 -12.29 -1.75 1 95.74 227 GLN B N 1
ATOM 4243 C CA . GLN B 1 227 ? -14.597 -13.268 -2.155 1 95.74 227 GLN B CA 1
ATOM 4244 C C . GLN B 1 227 ? -14.973 -13.095 -3.623 1 95.74 227 GLN B C 1
ATOM 4246 O O . GLN B 1 227 ? -15.016 -14.069 -4.377 1 95.74 227 GLN B O 1
ATOM 4251 N N . SER B 1 228 ? -15.239 -11.875 -3.945 1 95.08 228 SER B N 1
ATOM 4252 C CA . SER B 1 228 ? -15.607 -11.576 -5.325 1 95.08 228 SER B CA 1
ATOM 4253 C C . SER B 1 228 ? -14.487 -11.95 -6.29 1 95.08 228 SER B C 1
ATOM 4255 O O . SER B 1 228 ? -14.743 -12.494 -7.366 1 95.08 228 SER B O 1
ATOM 4257 N N . LEU B 1 229 ? -13.326 -11.668 -5.904 1 95.45 229 LEU B N 1
ATOM 4258 C CA . LEU B 1 229 ? -12.149 -11.977 -6.709 1 95.45 229 LEU B CA 1
ATOM 4259 C C . LEU B 1 229 ? -12.028 -13.48 -6.94 1 95.45 229 LEU B C 1
ATOM 4261 O O . LEU B 1 229 ? -11.843 -13.924 -8.076 1 95.45 229 LEU B O 1
ATOM 4265 N N . ILE B 1 230 ? -12.138 -14.271 -5.925 1 97.06 230 ILE B N 1
ATOM 4266 C CA . ILE B 1 230 ? -12.004 -15.721 -6.002 1 97.06 230 ILE B CA 1
ATOM 4267 C C . ILE B 1 230 ? -13.095 -16.293 -6.905 1 97.06 230 ILE B C 1
ATOM 4269 O O . ILE B 1 230 ? -12.82 -17.13 -7.768 1 97.06 230 ILE B O 1
ATOM 4273 N N . ARG B 1 231 ? -14.288 -15.787 -6.758 1 96.62 231 ARG B N 1
ATOM 4274 C CA . ARG B 1 231 ? -15.399 -16.245 -7.587 1 96.62 231 ARG B CA 1
ATOM 4275 C C . ARG B 1 231 ? -15.096 -16.044 -9.068 1 96.62 231 ARG B C 1
ATOM 4277 O O . ARG B 1 231 ? -15.28 -16.957 -9.875 1 96.62 231 ARG B O 1
ATOM 4284 N N . LYS B 1 232 ? -14.669 -14.884 -9.385 1 96.19 232 LYS B N 1
ATOM 4285 C CA . LYS B 1 232 ? -14.399 -14.544 -10.779 1 96.19 232 LYS B CA 1
ATOM 4286 C C . LYS B 1 232 ? -13.277 -15.408 -11.349 1 96.19 232 LYS B C 1
ATOM 4288 O O . LYS B 1 232 ? -13.352 -15.854 -12.496 1 96.19 232 LYS B O 1
ATOM 4293 N N . VAL B 1 233 ? -12.254 -15.653 -10.59 1 96.7 233 VAL B N 1
ATOM 4294 C CA . VAL B 1 233 ? -11.104 -16.435 -11.033 1 96.7 233 VAL B CA 1
ATOM 4295 C C . VAL B 1 233 ? -11.528 -17.88 -11.284 1 96.7 233 VAL B C 1
ATOM 4297 O O . VAL B 1 233 ? -11.185 -18.464 -12.315 1 96.7 233 VAL B O 1
ATOM 4300 N N . ILE B 1 234 ? -12.29 -18.415 -10.362 1 95.32 234 ILE B N 1
ATOM 4301 C CA . ILE B 1 234 ? -12.719 -19.806 -10.461 1 95.32 234 ILE B CA 1
ATOM 4302 C C . ILE B 1 234 ? -13.672 -19.97 -11.643 1 95.32 234 ILE B C 1
ATOM 4304 O O . ILE B 1 234 ? -13.615 -20.971 -12.36 1 95.32 234 ILE B O 1
ATOM 4308 N N . ASP B 1 235 ? -14.512 -19.019 -11.815 1 95.2 235 ASP B N 1
ATOM 4309 C CA . ASP B 1 235 ? -15.46 -19.046 -12.925 1 95.2 235 ASP B CA 1
ATOM 4310 C C . ASP B 1 235 ? -14.732 -19.112 -14.266 1 95.2 235 ASP B C 1
ATOM 4312 O O . ASP B 1 235 ? -15.25 -19.675 -15.232 1 95.2 235 ASP B O 1
ATOM 4316 N N . LYS B 1 236 ? -13.597 -18.642 -14.337 1 95.39 236 LYS B N 1
ATOM 4317 C CA . LYS B 1 236 ? -12.81 -18.61 -15.566 1 95.39 236 LYS B CA 1
ATOM 4318 C C . LYS B 1 236 ? -11.977 -19.88 -15.718 1 95.39 236 LYS B C 1
ATOM 4320 O O . LYS B 1 236 ? -11.303 -20.068 -16.733 1 95.39 236 LYS B O 1
ATOM 4325 N N . GLY B 1 237 ? -11.98 -20.706 -14.682 1 95.61 237 GLY B N 1
ATOM 4326 C CA . GLY B 1 237 ? -11.153 -21.901 -14.708 1 95.61 237 GLY B CA 1
ATOM 4327 C C . GLY B 1 237 ? -9.689 -21.621 -14.427 1 95.61 237 GLY B C 1
ATOM 4328 O O . GLY B 1 237 ? -8.82 -22.426 -14.767 1 95.61 237 GLY B O 1
ATOM 4329 N N . ALA B 1 238 ? -9.439 -20.468 -13.885 1 96.51 238 ALA B N 1
ATOM 4330 C CA . ALA B 1 238 ? -8.079 -20.065 -13.54 1 96.51 238 ALA B CA 1
ATOM 4331 C C . ALA B 1 238 ? -7.742 -20.446 -12.101 1 96.51 238 ALA B C 1
ATOM 4333 O O . ALA B 1 238 ? -8.571 -21.026 -11.396 1 96.51 238 ALA B O 1
ATOM 4334 N N . HIS B 1 239 ? -6.512 -20.281 -11.698 1 97.38 239 HIS B N 1
ATOM 4335 C CA . HIS B 1 239 ? -5.99 -20.582 -10.369 1 97.38 239 HIS B CA 1
ATOM 4336 C C . HIS B 1 239 ? -5.588 -19.308 -9.634 1 97.38 239 HIS B C 1
ATOM 4338 O O . HIS B 1 239 ? -5.341 -18.275 -10.261 1 97.38 239 HIS B O 1
ATOM 4344 N N . ILE B 1 240 ? -5.59 -19.457 -8.322 1 98.16 240 ILE B N 1
ATOM 4345 C CA . ILE B 1 240 ? -5.253 -18.248 -7.579 1 98.16 240 ILE B CA 1
ATOM 4346 C C . ILE B 1 240 ? -4.37 -18.605 -6.386 1 98.16 240 ILE B C 1
ATOM 4348 O O . ILE B 1 240 ? -4.59 -19.622 -5.724 1 98.16 240 ILE B O 1
ATOM 4352 N N . ILE B 1 241 ? -3.278 -17.839 -6.145 1 98.29 241 ILE B N 1
ATOM 4353 C CA . ILE B 1 241 ? -2.45 -17.851 -4.944 1 98.29 241 ILE B CA 1
ATOM 4354 C C . ILE B 1 241 ? -2.559 -16.507 -4.227 1 98.29 241 ILE B C 1
ATOM 4356 O O . ILE B 1 241 ? -2.2 -15.468 -4.786 1 98.29 241 ILE B O 1
ATOM 4360 N N . LEU B 1 242 ? -3.097 -16.571 -3.03 1 97.98 242 LEU B N 1
ATOM 4361 C CA . LEU B 1 242 ? -3.202 -15.399 -2.168 1 97.98 242 LEU B CA 1
ATOM 4362 C C . LEU B 1 242 ? -2.132 -15.424 -1.082 1 97.98 242 LEU B C 1
ATOM 4364 O O . LEU B 1 242 ? -2.001 -16.413 -0.357 1 97.98 242 LEU B O 1
ATOM 4368 N N . VAL B 1 243 ? -1.385 -14.373 -0.996 1 96.04 243 VAL B N 1
ATOM 4369 C CA . VAL B 1 243 ? -0.366 -14.241 0.04 1 96.04 243 VAL B CA 1
ATOM 4370 C C . VAL B 1 243 ? -0.676 -13.031 0.92 1 96.04 243 VAL B C 1
ATOM 4372 O O . VAL B 1 243 ? -0.908 -11.931 0.413 1 96.04 243 VAL B O 1
ATOM 4375 N N . SER B 1 244 ? -0.709 -13.246 2.247 1 91.13 244 SER B N 1
ATOM 4376 C CA . SER B 1 244 ? -1.136 -12.135 3.092 1 91.13 244 SER B CA 1
ATOM 4377 C C . SER B 1 244 ? -0.604 -12.285 4.513 1 91.13 244 SER B C 1
ATOM 4379 O O . SER B 1 244 ? -0.229 -13.384 4.929 1 91.13 244 SER B O 1
ATOM 4381 N N . TYR B 1 245 ? -0.543 -11.256 5.208 1 84.05 245 TYR B N 1
ATOM 4382 C CA . TYR B 1 245 ? -0.345 -11.285 6.652 1 84.05 245 TYR B CA 1
ATOM 4383 C C . TYR B 1 245 ? -1.641 -10.964 7.387 1 84.05 245 TYR B C 1
ATOM 4385 O O . TYR B 1 245 ? -1.665 -10.907 8.619 1 84.05 245 TYR B O 1
ATOM 4393 N N . ARG B 1 246 ? -2.704 -10.816 6.69 1 83.9 246 ARG B N 1
ATOM 4394 C CA . ARG B 1 246 ? -3.991 -10.456 7.277 1 83.9 246 ARG B CA 1
ATOM 4395 C C . ARG B 1 246 ? -4.981 -11.612 7.176 1 83.9 246 ARG B C 1
ATOM 4397 O O . ARG B 1 246 ? -4.799 -12.523 6.366 1 83.9 246 ARG B O 1
ATOM 4404 N N . SER B 1 247 ? -5.984 -11.395 7.871 1 82.93 247 SER B N 1
ATOM 4405 C CA . SER B 1 247 ? -6.903 -12.521 8 1 82.93 247 SER B CA 1
ATOM 4406 C C . SER B 1 247 ? -8.022 -12.443 6.967 1 82.93 247 SER B C 1
ATOM 4408 O O . SER B 1 247 ? -8.751 -13.415 6.758 1 82.93 247 SER B O 1
ATOM 4410 N N . ALA B 1 248 ? -8.178 -11.4 6.277 1 85.89 248 ALA B N 1
ATOM 4411 C CA . ALA B 1 248 ? -9.315 -11.189 5.386 1 85.89 248 ALA B CA 1
ATOM 4412 C C . ALA B 1 248 ? -9.431 -12.319 4.366 1 85.89 248 ALA B C 1
ATOM 4414 O O . ALA B 1 248 ? -10.516 -12.865 4.156 1 85.89 248 ALA B O 1
ATOM 4415 N N . PRO B 1 249 ? -8.31 -12.709 3.767 1 91.94 249 PRO B N 1
ATOM 4416 C CA . PRO B 1 249 ? -8.437 -13.798 2.795 1 91.94 249 PRO B CA 1
ATOM 4417 C C . PRO B 1 249 ? -8.864 -15.116 3.437 1 91.94 249 PRO B C 1
ATOM 4419 O O . PRO B 1 249 ? -9.565 -15.914 2.809 1 91.94 249 PRO B O 1
ATOM 4422 N N . LEU B 1 250 ? -8.397 -15.332 4.636 1 91.82 250 LEU B N 1
ATOM 4423 C CA . LEU B 1 250 ? -8.78 -16.541 5.356 1 91.82 250 LEU B CA 1
ATOM 4424 C C . LEU B 1 250 ? -10.291 -16.598 5.558 1 91.82 250 LEU B C 1
ATOM 4426 O O . LEU B 1 250 ? -10.923 -17.614 5.258 1 91.82 250 LEU B O 1
ATOM 4430 N N . TYR B 1 251 ? -10.831 -15.53 5.929 1 89.56 251 TYR B N 1
ATOM 4431 C CA . TYR B 1 251 ? -12.266 -15.475 6.185 1 89.56 251 TYR B CA 1
ATOM 4432 C C . TYR B 1 251 ? -13.054 -15.495 4.88 1 89.56 251 TYR B C 1
ATOM 4434 O O . TYR B 1 251 ? -14.155 -16.047 4.822 1 89.56 251 TYR B O 1
ATOM 4442 N N . ALA B 1 252 ? -12.515 -14.87 3.949 1 92.88 252 ALA B N 1
ATOM 4443 C CA . ALA B 1 252 ? -13.161 -14.876 2.64 1 92.88 252 ALA B CA 1
ATOM 4444 C C . ALA B 1 252 ? -13.304 -16.298 2.105 1 92.88 252 ALA B C 1
ATOM 4446 O O . ALA B 1 252 ? -14.392 -16.707 1.693 1 92.88 252 ALA B O 1
ATOM 4447 N N . ILE B 1 253 ? -12.25 -17.061 2.159 1 95.73 253 ILE B N 1
ATOM 4448 C CA . ILE B 1 253 ? -12.242 -18.43 1.654 1 95.73 253 ILE B CA 1
ATOM 4449 C C . ILE B 1 253 ? -13.172 -19.297 2.499 1 95.73 253 ILE B C 1
ATOM 4451 O O . ILE B 1 253 ? -13.962 -20.077 1.961 1 95.73 253 ILE B O 1
ATOM 4455 N N . SER B 1 254 ? -13.06 -19.128 3.796 1 94.28 254 SER B N 1
ATOM 4456 C CA . SER B 1 254 ? -13.92 -19.901 4.686 1 94.28 254 SER B CA 1
ATOM 4457 C C . SER B 1 254 ? -15.394 -19.641 4.394 1 94.28 254 SER B C 1
ATOM 4459 O O . SER B 1 254 ? -16.207 -20.568 4.402 1 94.28 254 SER B O 1
ATOM 4461 N N . GLY B 1 255 ? -15.685 -18.397 4.183 1 93.49 255 GLY B N 1
ATOM 4462 C CA . GLY B 1 255 ? -17.06 -18.051 3.857 1 93.49 255 GLY B CA 1
ATOM 4463 C C . GLY B 1 255 ? -17.56 -18.722 2.592 1 93.49 255 GLY B C 1
ATOM 4464 O O . GLY B 1 255 ? -18.704 -19.177 2.535 1 93.49 255 GLY B O 1
ATOM 4465 N N . LEU B 1 256 ? -16.793 -18.816 1.6 1 96.43 256 LEU B N 1
ATOM 4466 C CA . LEU B 1 256 ? -17.166 -19.429 0.33 1 96.43 256 LEU B CA 1
ATOM 4467 C C . LEU B 1 256 ? -17.363 -20.933 0.49 1 96.43 256 LEU B C 1
ATOM 4469 O O . LEU B 1 256 ? -18.27 -21.512 -0.111 1 96.43 256 LEU B O 1
ATOM 4473 N N . VAL B 1 257 ? -16.487 -21.563 1.306 1 96.48 257 VAL B N 1
ATOM 4474 C CA . VAL B 1 257 ? -16.591 -22.999 1.546 1 96.48 257 VAL B CA 1
ATOM 4475 C C . VAL B 1 257 ? -17.853 -23.298 2.352 1 96.48 257 VAL B C 1
ATOM 4477 O O . VAL B 1 257 ? -18.558 -24.271 2.075 1 96.48 257 VAL B O 1
ATOM 4480 N N . GLU B 1 258 ? -18.051 -22.414 3.322 1 95.21 258 GLU B N 1
ATOM 4481 C CA . GLU B 1 258 ? -19.237 -22.557 4.16 1 95.21 258 GLU B CA 1
ATOM 4482 C C . GLU B 1 258 ? -20.514 -22.493 3.326 1 95.21 258 GLU B C 1
ATOM 4484 O O . GLU B 1 258 ? -21.461 -23.242 3.572 1 95.21 258 GLU B O 1
ATOM 4489 N N . LYS B 1 259 ? -20.5 -21.656 2.36 1 95.27 259 LYS B N 1
ATOM 4490 C CA . LYS B 1 259 ? -21.673 -21.449 1.515 1 95.27 259 LYS B CA 1
ATOM 4491 C C . LYS B 1 259 ? -21.696 -22.439 0.354 1 95.27 259 LYS B C 1
ATOM 4493 O O . LYS B 1 259 ? -22.543 -22.341 -0.536 1 95.27 259 LYS B O 1
ATOM 4498 N N . GLU B 1 260 ? -20.696 -23.328 0.256 1 94.67 260 GLU B N 1
ATOM 4499 C CA . GLU B 1 260 ? -20.589 -24.381 -0.749 1 94.67 260 GLU B CA 1
ATOM 4500 C C . GLU B 1 260 ? -20.391 -23.795 -2.144 1 94.67 260 GLU B C 1
ATOM 4502 O O . GLU B 1 260 ? -20.859 -24.361 -3.134 1 94.67 260 GLU B O 1
ATOM 4507 N N . GLU B 1 261 ? -19.846 -22.646 -2.133 1 95.19 261 GLU B N 1
ATOM 4508 C CA . GLU B 1 261 ? -19.486 -22.032 -3.408 1 95.19 261 GLU B CA 1
ATOM 4509 C C . GLU B 1 261 ? -18.089 -22.459 -3.85 1 95.19 261 GLU B C 1
ATOM 4511 O O . GLU B 1 261 ? -17.718 -22.277 -5.012 1 95.19 261 GLU B O 1
ATOM 4516 N N . LEU B 1 262 ? -17.417 -22.968 -2.905 1 95.62 262 LEU B N 1
ATOM 4517 C CA . LEU B 1 262 ? -16.065 -23.483 -3.094 1 95.62 262 LEU B CA 1
ATOM 4518 C C . LEU B 1 262 ? -15.874 -24.797 -2.345 1 95.62 262 LEU B C 1
ATOM 4520 O O . LEU B 1 262 ? -16.238 -24.907 -1.171 1 95.62 262 LEU B O 1
ATOM 4524 N N . SER B 1 263 ? -15.355 -25.735 -3.034 1 95.9 263 SER B N 1
ATOM 4525 C CA . SER B 1 263 ? -15.131 -27.027 -2.394 1 95.9 263 SER B CA 1
ATOM 4526 C C . SER B 1 263 ? -13.857 -27.016 -1.556 1 95.9 263 SER B C 1
ATOM 4528 O O . SER B 1 263 ? -12.849 -26.432 -1.959 1 95.9 263 SER B O 1
ATOM 4530 N N . ALA B 1 264 ? -13.895 -27.707 -0.448 1 96.23 264 ALA B N 1
ATOM 4531 C CA . ALA B 1 264 ? -12.73 -27.812 0.426 1 96.23 264 ALA B CA 1
ATOM 4532 C C . ALA B 1 264 ? -11.555 -28.458 -0.302 1 96.23 264 ALA B C 1
ATOM 4534 O O . ALA B 1 264 ? -10.396 -28.125 -0.042 1 96.23 264 ALA B O 1
ATOM 4535 N N . ALA B 1 265 ? -11.836 -29.303 -1.189 1 94.72 265 ALA B N 1
ATOM 4536 C CA . ALA B 1 265 ? -10.805 -30.034 -1.921 1 94.72 265 ALA B CA 1
ATOM 4537 C C . ALA B 1 265 ? -10.037 -29.108 -2.86 1 94.72 265 ALA B C 1
ATOM 4539 O O . ALA B 1 265 ? -8.916 -29.42 -3.27 1 94.72 265 ALA B O 1
ATOM 4540 N N . GLU B 1 266 ? -10.613 -28.001 -3.173 1 95.67 266 GLU B N 1
ATOM 4541 C CA . GLU B 1 266 ? -10.013 -27.058 -4.111 1 95.67 266 GLU B CA 1
ATOM 4542 C C . GLU B 1 266 ? -9.18 -26.008 -3.381 1 95.67 266 GLU B C 1
ATOM 4544 O O . GLU B 1 266 ? -8.582 -25.134 -4.011 1 95.67 266 GLU B O 1
ATOM 4549 N N . VAL B 1 267 ? -9.139 -26.178 -2.076 1 97.1 267 VAL B N 1
ATOM 4550 C CA . VAL B 1 267 ? -8.488 -25.142 -1.28 1 97.1 267 VAL B CA 1
ATOM 4551 C C . VAL B 1 267 ? -7.288 -25.733 -0.545 1 97.1 267 VAL B C 1
ATOM 4553 O O . VAL B 1 267 ? -7.365 -26.84 -0.007 1 97.1 267 VAL B O 1
ATOM 4556 N N . ARG B 1 268 ? -6.157 -25.098 -0.6 1 97.37 268 ARG B N 1
ATOM 4557 C CA . ARG B 1 268 ? -5.003 -25.355 0.255 1 97.37 268 ARG B CA 1
ATOM 4558 C C . ARG B 1 268 ? -4.588 -24.096 1.008 1 97.37 268 ARG B C 1
ATOM 4560 O O . ARG B 1 268 ? -4.557 -23.005 0.435 1 97.37 268 ARG B O 1
ATOM 4567 N N . ALA B 1 269 ? -4.39 -24.219 2.251 1 96.36 269 ALA B N 1
ATOM 4568 C CA . ALA B 1 269 ? -4 -23.092 3.095 1 96.36 269 ALA B CA 1
ATOM 4569 C C . ALA B 1 269 ? -2.799 -23.449 3.966 1 96.36 269 ALA B C 1
ATOM 4571 O O . ALA B 1 269 ? -2.717 -24.559 4.496 1 96.36 269 ALA B O 1
ATOM 4572 N N . TYR B 1 270 ? -1.874 -22.526 4.067 1 96.02 270 TYR B N 1
ATOM 4573 C CA . TYR B 1 270 ? -0.668 -22.747 4.858 1 96.02 270 TYR B CA 1
ATOM 4574 C C . TYR B 1 270 ? -0.368 -21.543 5.743 1 96.02 270 TYR B C 1
ATOM 4576 O O . TYR B 1 270 ? -0.535 -20.397 5.32 1 96.02 270 TYR B O 1
ATOM 4584 N N . HIS B 1 271 ? 0.037 -21.795 6.936 1 93.96 271 HIS B N 1
ATOM 4585 C CA . HIS B 1 271 ? 0.498 -20.78 7.877 1 93.96 271 HIS B CA 1
ATOM 4586 C C . HIS B 1 271 ? 2.016 -20.81 8.02 1 93.96 271 HIS B C 1
ATOM 4588 O O . HIS B 1 271 ? 2.582 -21.81 8.467 1 93.96 271 HIS B O 1
ATOM 4594 N N . PHE B 1 272 ? 2.658 -19.721 7.649 1 93.21 272 PHE B N 1
ATOM 4595 C CA . PHE B 1 272 ? 4.109 -19.593 7.708 1 93.21 272 PHE B CA 1
ATOM 4596 C C . PHE B 1 272 ? 4.539 -18.886 8.988 1 93.21 272 PHE B C 1
ATOM 4598 O O . PHE B 1 272 ? 3.938 -17.885 9.382 1 93.21 272 PHE B O 1
ATOM 4605 N N . THR B 1 273 ? 5.58 -19.424 9.608 1 90.49 273 THR B N 1
ATOM 4606 C CA . THR B 1 273 ? 6.085 -18.848 10.849 1 90.49 273 THR B CA 1
ATOM 4607 C C . THR B 1 273 ? 7.609 -18.92 10.898 1 90.49 273 THR B C 1
ATOM 4609 O O . THR B 1 273 ? 8.227 -19.632 10.105 1 90.49 273 THR B O 1
ATOM 4612 N N . THR B 1 274 ? 8.12 -18.077 11.68 1 89.5 274 THR B N 1
ATOM 4613 C CA . THR B 1 274 ? 9.546 -18.125 11.982 1 89.5 274 THR B CA 1
AT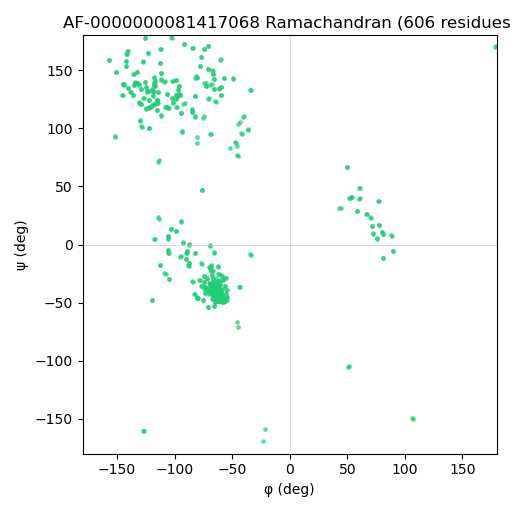OM 4614 C C . THR B 1 274 ? 9.776 -18.465 13.452 1 89.5 274 THR B C 1
ATOM 4616 O O . THR B 1 274 ? 9.195 -17.836 14.338 1 89.5 274 THR B O 1
ATOM 4619 N N . LYS B 1 275 ? 10.46 -19.48 13.675 1 84.73 275 LYS B N 1
ATOM 4620 C CA . LYS B 1 275 ? 10.85 -19.881 15.023 1 84.73 275 LYS B CA 1
ATOM 4621 C C . LYS B 1 275 ? 12.367 -19.981 15.151 1 84.73 275 LYS B C 1
ATOM 4623 O O . LYS B 1 275 ? 12.998 -20.804 14.485 1 84.73 275 LYS B O 1
ATOM 4628 N N . ARG B 1 276 ? 12.957 -19.173 16.005 1 83.09 276 ARG B N 1
ATOM 4629 C CA . ARG B 1 276 ? 14.391 -19.161 16.274 1 83.09 276 ARG B CA 1
ATOM 4630 C C . ARG B 1 276 ? 15.19 -19.048 14.98 1 83.09 276 ARG B C 1
ATOM 4632 O O . ARG B 1 276 ? 16.104 -19.839 14.738 1 83.09 276 ARG B O 1
ATOM 4639 N N . GLY B 1 277 ? 14.719 -18.274 14.118 1 80.53 277 GLY B N 1
ATOM 4640 C CA . GLY B 1 277 ? 15.458 -17.981 12.901 1 80.53 277 GLY B CA 1
ATOM 4641 C C . GLY B 1 277 ? 15.146 -18.939 11.767 1 80.53 277 GLY B C 1
ATOM 4642 O O . GLY B 1 277 ? 15.634 -18.765 10.648 1 80.53 277 GLY B O 1
ATOM 4643 N N . ARG B 1 278 ? 14.366 -19.923 12.098 1 89.04 278 ARG B N 1
ATOM 4644 C CA . ARG B 1 278 ? 13.998 -20.876 11.057 1 89.04 278 ARG B CA 1
ATOM 4645 C C . ARG B 1 278 ? 12.535 -20.714 10.658 1 89.04 278 ARG B C 1
ATOM 4647 O O . ARG B 1 278 ? 11.673 -20.498 11.512 1 89.04 278 ARG B O 1
ATOM 4654 N N . ARG B 1 279 ? 12.364 -20.854 9.356 1 94.38 279 ARG B N 1
ATOM 4655 C CA . ARG B 1 279 ? 11.014 -20.689 8.827 1 94.38 279 ARG B CA 1
ATOM 4656 C C . ARG B 1 279 ? 10.343 -22.041 8.607 1 94.38 279 ARG B C 1
ATOM 4658 O O . ARG B 1 279 ? 11.006 -23.019 8.257 1 94.38 279 ARG B O 1
ATOM 4665 N N . GLU B 1 280 ? 9.128 -22.055 8.899 1 94.29 280 GLU B N 1
ATOM 4666 C CA . GLU B 1 280 ? 8.321 -23.252 8.685 1 94.29 280 GLU B CA 1
ATOM 4667 C C . GLU B 1 280 ? 6.921 -22.894 8.194 1 94.29 280 GLU B C 1
ATOM 4669 O O . GLU B 1 280 ? 6.525 -21.727 8.229 1 94.29 280 GLU B O 1
ATOM 4674 N N . ALA B 1 281 ? 6.273 -23.944 7.663 1 94.88 281 ALA B N 1
ATOM 4675 C CA . ALA B 1 281 ? 4.882 -23.78 7.248 1 94.88 281 ALA B CA 1
ATOM 4676 C C . ALA B 1 281 ? 4.031 -24.961 7.706 1 94.88 281 ALA B C 1
ATOM 4678 O O . ALA B 1 281 ? 4.482 -26.109 7.675 1 94.88 281 ALA B O 1
ATOM 4679 N N . LYS B 1 282 ? 2.913 -24.633 8.18 1 93.18 282 LYS B N 1
ATOM 4680 C CA . LYS B 1 282 ? 1.956 -25.659 8.586 1 93.18 282 LYS B CA 1
ATOM 4681 C C . LYS B 1 282 ? 0.683 -25.586 7.747 1 93.18 282 LYS B C 1
ATOM 4683 O O . LYS B 1 282 ? 0.173 -24.497 7.477 1 93.18 282 LYS B O 1
ATOM 4688 N N . SER B 1 283 ? 0.245 -26.754 7.369 1 94.39 283 SER B N 1
ATOM 4689 C CA . SER B 1 283 ? -1.012 -26.814 6.629 1 94.39 283 SER B CA 1
ATOM 4690 C C . SER B 1 283 ? -2.203 -26.536 7.54 1 94.39 283 SER B C 1
ATOM 4692 O O . SER B 1 283 ? -2.249 -27.017 8.674 1 94.39 283 SER B O 1
ATOM 4694 N N . LEU B 1 284 ? -3.078 -25.74 7.03 1 94.25 284 LEU B N 1
ATOM 4695 C CA . LEU B 1 284 ? -4.336 -25.485 7.724 1 94.25 284 LEU B CA 1
ATOM 4696 C C . LEU B 1 284 ? -5.459 -26.338 7.145 1 94.25 284 LEU B C 1
ATOM 4698 O O . LEU B 1 284 ? -5.726 -26.287 5.942 1 94.25 284 LEU B O 1
ATOM 4702 N N . PRO B 1 285 ? -6.083 -27.054 8.017 1 94.36 285 PRO B N 1
ATOM 4703 C CA . PRO B 1 285 ? -7.161 -27.905 7.506 1 94.36 285 PRO B CA 1
ATOM 4704 C C . PRO B 1 285 ? -8.338 -27.101 6.958 1 94.36 285 PRO B C 1
ATOM 4706 O O . PRO B 1 285 ? -8.677 -26.047 7.503 1 94.36 285 PRO B O 1
ATOM 4709 N N . VAL B 1 286 ? -8.948 -27.665 5.93 1 95.39 286 VAL B N 1
ATOM 4710 C CA . VAL B 1 286 ? -10.152 -27.089 5.34 1 95.39 286 VAL B CA 1
ATOM 4711 C C . VAL B 1 286 ? -11.289 -28.107 5.386 1 95.39 286 VAL B C 1
ATOM 4713 O O . VAL B 1 286 ? -11.15 -29.226 4.885 1 95.39 286 VAL B O 1
ATOM 4716 N N . GLU B 1 287 ? -12.361 -27.677 5.985 1 95.44 287 GLU B N 1
ATOM 4717 C CA . GLU B 1 287 ? -13.492 -28.588 6.134 1 95.44 287 GLU B CA 1
ATOM 4718 C C . GLU B 1 287 ? -14.72 -28.07 5.391 1 95.44 287 GLU B C 1
ATOM 4720 O O . GLU B 1 287 ? -15.034 -26.879 5.455 1 95.44 287 GLU B O 1
ATOM 4725 N N . GLU B 1 288 ? -15.325 -29.05 4.787 1 95.35 288 GLU B N 1
ATOM 4726 C CA . GLU B 1 288 ? -16.553 -28.686 4.086 1 95.35 288 GLU B CA 1
ATOM 4727 C C . GLU B 1 288 ? -17.581 -28.093 5.045 1 95.35 288 GLU B C 1
ATOM 4729 O O . GLU B 1 288 ? -17.749 -28.583 6.164 1 95.35 288 GLU B O 1
ATOM 4734 N N . GLY B 1 289 ? -18.24 -27.013 4.67 1 93.07 289 GLY B N 1
ATOM 4735 C CA . GLY B 1 289 ? -19.278 -26.378 5.466 1 93.07 289 GLY B CA 1
ATOM 4736 C C . GLY B 1 289 ? -18.727 -25.472 6.551 1 93.07 289 GLY B C 1
ATOM 4737 O O . GLY B 1 289 ? -19.476 -24.726 7.184 1 93.07 289 GLY B O 1
ATOM 4738 N N . ILE B 1 290 ? -17.489 -25.547 6.794 1 91.18 290 ILE B N 1
ATOM 4739 C CA . ILE B 1 290 ? -16.9 -24.756 7.87 1 91.18 290 ILE B CA 1
ATOM 4740 C C . ILE B 1 290 ? -15.844 -23.813 7.298 1 91.18 290 ILE B C 1
ATOM 4742 O O . ILE B 1 290 ? -15.874 -22.607 7.557 1 91.18 290 ILE B O 1
ATOM 4746 N N . GLY B 1 291 ? -14.994 -24.27 6.5 1 93.45 291 GLY B N 1
ATOM 4747 C CA . GLY B 1 291 ? -13.906 -23.466 5.965 1 93.45 291 GLY B CA 1
ATOM 4748 C C . GLY B 1 291 ? -12.558 -23.81 6.567 1 93.45 291 GLY B C 1
ATOM 4749 O O . GLY B 1 291 ? -12.283 -24.975 6.863 1 93.45 291 GLY B O 1
ATOM 4750 N N . ILE B 1 292 ? -11.683 -22.848 6.655 1 92.13 292 ILE B N 1
ATOM 4751 C CA . ILE B 1 292 ? -10.326 -23.046 7.151 1 92.13 292 ILE B CA 1
ATOM 4752 C C . ILE B 1 292 ? -10.327 -23.03 8.678 1 92.13 292 ILE B C 1
ATOM 4754 O O . ILE B 1 292 ? -10.85 -22.099 9.295 1 92.13 292 ILE B O 1
ATOM 4758 N N . LEU B 1 293 ? -9.803 -23.95 9.269 1 85.31 293 LEU B N 1
ATOM 4759 C CA . LEU B 1 293 ? -9.707 -24.049 10.721 1 85.31 293 LEU B CA 1
ATOM 4760 C C . LEU B 1 293 ? -8.386 -23.472 11.219 1 85.31 293 LEU B C 1
ATOM 4762 O O . LEU B 1 293 ? -7.349 -24.137 11.154 1 85.31 293 LEU B O 1
ATOM 4766 N N . PRO B 1 294 ? -8.54 -22.178 11.638 1 73.28 294 PRO B N 1
ATOM 4767 C CA . PRO B 1 294 ? -7.294 -21.536 12.064 1 73.28 294 PRO B CA 1
ATOM 4768 C C . PRO B 1 294 ? -6.811 -22.032 13.425 1 73.28 294 PRO B C 1
ATOM 4770 O O . PRO B 1 294 ? -7.596 -22.107 14.374 1 73.28 294 PRO B O 1
ATOM 4773 N N . GLU B 1 295 ? -5.694 -22.788 13.452 1 66.23 295 GLU B N 1
ATOM 4774 C CA . GLU B 1 295 ? -5.094 -23.103 14.745 1 66.23 295 GLU B CA 1
ATOM 4775 C C . GLU B 1 295 ? -4.027 -22.079 15.122 1 66.23 295 GLU B C 1
ATOM 4777 O O . GLU B 1 295 ? -3.128 -21.791 14.329 1 66.23 295 GLU B O 1
ATOM 4782 N N . ASP B 1 296 ? -4.159 -21.398 16.234 1 61.66 296 ASP B N 1
ATOM 4783 C CA . ASP B 1 296 ? -3.096 -20.584 16.815 1 61.66 296 ASP B CA 1
ATOM 4784 C C . ASP B 1 296 ? -2.822 -19.348 15.962 1 61.66 296 ASP B C 1
ATOM 4786 O O . ASP B 1 296 ? -1.667 -18.956 15.779 1 61.66 296 ASP B O 1
ATOM 4790 N N . LEU B 1 297 ? -3.782 -18.948 15.206 1 62.57 297 LEU B N 1
ATOM 4791 C CA . LEU B 1 297 ? -3.542 -17.756 14.4 1 62.57 297 LEU B CA 1
ATOM 4792 C C . LEU B 1 297 ? -3.619 -16.496 15.256 1 62.57 297 LEU B C 1
ATOM 4794 O O . LEU B 1 297 ? -4.351 -15.56 14.926 1 62.57 297 LEU B O 1
ATOM 4798 N N . GLU B 1 298 ? -2.973 -16.572 16.326 1 56.91 298 GLU B N 1
ATOM 4799 C CA . GLU B 1 298 ? -2.932 -15.453 17.263 1 56.91 298 GLU B CA 1
ATOM 4800 C C . GLU B 1 298 ? -2.429 -14.183 16.584 1 56.91 298 GLU B C 1
ATOM 4802 O O . GLU B 1 298 ? -2.8 -13.074 16.976 1 56.91 298 GLU B O 1
ATOM 4807 N N . PHE B 1 299 ? -1.652 -14.476 15.637 1 54.12 299 PHE B N 1
ATOM 4808 C CA . PHE B 1 299 ? -1.031 -13.308 15.024 1 54.12 299 PHE B CA 1
ATOM 4809 C C . PHE B 1 299 ? -2.061 -12.487 14.258 1 54.12 299 PHE B C 1
ATOM 4811 O O . PHE B 1 299 ? -1.817 -11.324 13.93 1 54.12 299 PHE B O 1
ATOM 4818 N N . MET B 1 300 ? -3.189 -13.107 13.924 1 58.09 300 MET B N 1
ATOM 4819 C CA . MET B 1 300 ? -4.193 -12.423 13.115 1 58.09 300 MET B CA 1
ATOM 4820 C C . MET B 1 300 ? -5.169 -11.652 13.997 1 58.09 300 MET B C 1
ATOM 4822 O O . MET B 1 300 ? -5.999 -10.892 13.495 1 58.09 300 MET B O 1
ATOM 4826 N N . VAL B 1 301 ? -5.141 -12.055 15.267 1 48.14 301 VAL B N 1
ATOM 4827 C CA . VAL B 1 301 ? -6.191 -11.501 16.115 1 48.14 301 VAL B CA 1
ATOM 4828 C C . VAL B 1 301 ? -5.953 -10.008 16.325 1 48.14 301 VAL B C 1
ATOM 4830 O O . VAL B 1 301 ? -4.878 -9.601 16.773 1 48.14 301 VAL B O 1
ATOM 4833 N N . GLU B 1 302 ? -6.627 -9.353 15.489 1 49.29 302 GLU B N 1
ATOM 4834 C CA . GLU B 1 302 ? -6.711 -7.917 15.736 1 49.29 302 GLU B CA 1
ATOM 4835 C C . GLU B 1 302 ? -6.993 -7.625 17.208 1 49.29 302 GLU B C 1
ATOM 4837 O O . GLU B 1 302 ? -7.769 -8.337 17.849 1 49.29 302 GLU B O 1
ATOM 4842 N N . VAL B 1 303 ? -6.004 -7.202 17.957 1 40.27 303 VAL B N 1
ATOM 4843 C CA . VAL B 1 303 ? -6.012 -6.9 19.385 1 40.27 303 VAL B CA 1
ATOM 4844 C C . VAL B 1 303 ? -7.291 -6.149 19.748 1 40.27 303 VAL B C 1
ATOM 4846 O O . VAL B 1 303 ? -7.693 -5.219 19.045 1 40.27 303 VAL B O 1
ATOM 4849 N N . THR B 1 304 ? -8.3 -6.958 20.228 1 37.53 304 THR B N 1
ATOM 4850 C CA . THR B 1 304 ? -9.394 -6.308 20.942 1 37.53 304 THR B CA 1
ATOM 4851 C C . THR B 1 304 ? -8.855 -5.351 22.002 1 37.53 304 THR B C 1
ATOM 4853 O O . THR B 1 304 ? -7.788 -5.586 22.573 1 37.53 304 THR B O 1
ATOM 4856 N N . PRO B 1 305 ? -9.54 -4.224 22.16 1 34.15 305 PRO B N 1
ATOM 4857 C CA . PRO B 1 305 ? -9.209 -3.371 23.304 1 34.15 305 PRO B CA 1
ATOM 4858 C C . PRO B 1 305 ? -9.002 -4.165 24.591 1 34.15 305 PRO B C 1
ATOM 4860 O O . PRO B 1 305 ? -9.585 -5.239 24.759 1 34.15 305 PRO B O 1
#

Solvent-accessible surface area (backbone atoms only — not comparable to full-atom values): 30888 Å² total; per-residue (Å²): 129,78,78,79,62,47,39,40,36,36,32,32,30,72,57,20,63,61,46,78,46,67,44,50,45,36,28,39,38,32,22,51,92,82,16,40,41,66,59,53,54,45,48,54,54,22,50,38,44,11,33,72,69,72,35,58,54,61,26,25,23,34,58,38,43,38,51,58,70,79,50,40,39,79,68,14,35,42,34,48,70,63,26,37,40,33,29,47,89,89,39,79,46,75,44,77,26,78,52,82,48,83,43,68,34,42,39,57,68,43,45,61,17,39,49,53,50,50,52,37,36,56,67,61,63,38,74,40,24,52,45,21,51,44,44,38,56,70,62,28,45,31,49,54,30,50,30,48,40,28,72,29,73,41,64,90,64,39,90,44,72,67,48,30,44,51,49,38,50,52,42,51,51,52,48,51,66,66,36,56,65,78,36,49,84,56,57,40,65,48,48,51,52,52,50,50,54,40,58,69,69,54,42,67,44,19,31,40,38,35,32,39,83,39,64,72,40,41,56,66,55,18,22,54,47,47,38,53,51,52,51,56,39,50,74,43,50,24,29,36,40,40,32,31,53,59,50,39,61,56,53,21,52,14,52,34,15,39,70,66,76,36,60,37,87,38,49,31,36,34,44,24,37,58,56,96,82,34,31,44,72,42,79,39,54,55,38,76,60,63,13,63,52,80,73,84,54,62,71,51,55,62,80,69,132,129,79,78,80,63,48,39,39,35,37,32,31,28,71,56,22,64,61,46,76,47,68,43,50,45,35,28,39,38,33,23,51,90,82,16,39,43,66,59,52,56,46,48,55,52,22,50,38,46,9,34,73,69,72,34,56,54,61,26,25,24,34,59,38,43,37,52,59,72,79,51,41,39,80,68,15,36,41,34,48,70,64,25,35,41,33,29,49,88,89,38,77,46,76,45,79,26,78,51,81,47,83,42,68,35,40,39,56,70,41,45,60,16,39,49,53,49,52,53,39,36,56,67,61,62,38,74,40,24,52,46,20,51,45,43,38,55,70,62,29,46,32,50,55,30,51,31,48,39,28,72,28,72,40,65,91,64,38,91,43,75,66,48,31,44,53,49,38,51,53,41,50,51,52,49,52,66,66,36,58,65,78,37,49,83,57,58,41,66,48,46,52,53,52,50,50,53,41,58,69,70,54,43,67,46,20,30,42,37,34,31,38,83,37,64,73,41,39,55,66,57,19,21,53,48,46,38,53,51,53,52,56,39,51,73,45,50,23,29,38,41,40,33,29,52,60,49,40,60,56,53,22,51,14,50,34,15,38,70,65,75,36,60,38,86,39,49,31,36,34,44,23,37,59,57,96,82,34,32,44,73,41,79,40,55,54,39,75,59,62,14,61,54,78,74,84,54,61,71,51,54,60,80,69,130

Nearest PDB structures (foldseek):
  7vuk-assembly1_B-2  TM=5.736E-01  e=1.006E-03  Thermus thermophilus HB8
  7vuk-assembly1_A  TM=6.942E-01  e=3.198E-03  Thermus thermophilus HB8
  7vuf-assembly2_D  TM=7.273E-01  e=8.619E-03  Thermus thermophilus HB8
  7qv3-assembly1_w  TM=5.278E-01  e=1.254E-03  Bacillus subtilis subsp. subtilis str. 168
  7qv3-assembly1_v  TM=5.510E-01  e=9.107E-03  Bacillus subtilis subsp. subtilis str. 168

Secondary structure (DSSP, 8-state):
-----EEEEEEEETTEEEEEEEE-SEEEEEE-TTTTHHHHHHHHHHHHHHHHHT-HHHHHHHHHSS-GGGGEEEEEEEEETTEEEEEETTEEEEE----S-S-EEEE-TTHHHHHHHHHHHHHH--HHHHHHHHHHHHH--TTHHHHHHHHS--TTT-SSHHHHHHHHHHHHHHHHHHSSSTT---HHHHHHHHHHHHHHT--TT-EEEEE-TTTTS-HHHHHHHHHHHHHHHHHTT-EEEEEESSSHHHHHHHHHHHTTSS-GGGEEEEEEEEETTEEEEEEEPEETTTEE--SSGGGGS----/-----EEEEEEEETTEEEEEEEE-SEEEEEE-TTTTHHHHHHHHHHHHHHHHHT-HHHHHHHHHSS-GGGSEEEEEEEEETTEEEEEETTEEEEE----S-S-EEEE-TTHHHHHHHHHHHHHH--HHHHHHHHHHHHH--TTHHHHHHHHS--TTT-SSHHHHHHHHHHHHHHHHHHSS-TT---HHHHHHHHHHHHHHT--TT-EEEEE-TTTTS-HHHHHHHHHHHHHHHHHTT-EEEEEESSSHHHHHHHHHHHTTSS-GGGEEEEEEEEETTEEEEEEEPEETTTEE--SSGGGG-----